Protein AF-A0A8B7J4Q2-F1 (afdb_monomer_lite)

Sequence (730 aa):
IVEEFATEGTDRKDVFFYQADDEHYIPRAVLLDLEPRVIHSILNSPYANLYNPENIYLSEHGGGAGNNWASGFSQGEKIHEDIFDIIDREADGSDSLEGFVLCHSIAGGTGSGLGSYLLERLNDRYPKKLVETYSVFPNQDEMSDVVVQPYNSLLTLKRLTQNADCVVVLDNTALNRIATDRLHIQNPSFSQINQLVSTIMSASTTTLRYPGYMNNDLIGLIASLIPTPRLHFLMTGYTPLTTDQSVASVRKTTVLDVMRRLLQPKNVMVSTGRDRQTNHCYIAILNIIQGEVDPTQVHKSLQRIRERKLANFIPWGPASIQVALSRKSPYLPSAHRVSGLMMANHTNISSVSVFPLNRRQPQMHLLLVFHAAAFSPLLASLCWWWRPTLSLLCLLLGLSWILSCLCSASFQGFVLCHSIAGGTGSGLGSYLLERLNDRYPKKLVETYSVFPNQDEMSDVVVQPYNSLLTLKRLTQNADCVVVLDNTALNRIATDRLHIQNPSFSQINQLVSTIMSASTTTLRYPGYMNNDLIGLIASLIPTPRLHFLMTGYTPLTTDQSVASVRKTTVLDVMRRLLQPKNVMVSTGRDRQTNHCYIAILNIIQGEVDPTQVHKSLQRIRERKLANFIPWGPASIQVALSRKSPYLPSAHRVSGLMMANHTNISSLFERTCRQYDKLRKREAFLEQFRKEDIFKDNFDELDNSREIVQQLIDEYHAATRPDYISWGTQEQ

Secondary structure (DSSP, 8-state):
---GGGTT-SS--TTTEEEETTTEEEE---EEESSHHHHHHHHTSTTGGGS-GGGEEE-TT----TT-HHHHHHHHHHTHHHHHHHHHHHHHT-TT--EEEEEEESSSSIIIIIHHHHHHHHHHH-TTSEEEEEEEEPPSSS--S-TTHHHHHHHHHHHHHHH-SEEEEEEHHHHHHHHHHHH--SS--HHHHHHHHHHHHHHHTHHHHTT-SS--SHHHHHHHH-SSTT--EEEEEEE----TT--TT-----HHHHHHHHTSGGGBSS-----SSS---EEEEEEEEEES--HHHHHHHHHHHHHTT-S-B-S--PPPEEEEEEPPPTTS--S-SEEEEEEEEEGGGGG--SS----------------GGG--HHHHHHHTTS-HHHHHHHHTTT-SEEEEEEESSSEEEEEEEEESSSHHHHHHHHHHHHHHHHH-TTSEEEEEEEEPPSSS--S-TTHHHHHHHHHHHHHHH-SEEEEEEHHHHHHHHHHTS--SS--HHHHHHHHHHHHHHHTHHHHS--SS--SHHHHHHHH-SSTT--EEEEEEE----TT--S------HHHHHHHHTSGGGBSS-----SSS---EEEEEEEEEES--HHHHHHHHHHHHHTT-S-B-SS---EEEEEEEPPPTTS--S-SEEEEEEEEEGGGHHHHHHHHHHHHHHHTTTTT-HHHHTSGGGSS--HHHHHHHHHHHHHHHHHHHTTSTTHHHHTTS--

Foldseek 3Di:
DDDPVRPPDLWDLLQQWDQDPPRQTAGLDAADFQACVVVVVCCPDPCNVRYDPLSYDYDPVNDGQQQALLSLQLVLVVCVCSNVVNVVVSVVVRPDAAADEAEAEQQGRNRQNNVLNCLVVCCVVPVPHAYEYAYEYDADVDDDPDLCRLLSNLLSVLSCQPRHQAYEYFYPNLLVVLCCVQAVDDPDDPVNSVVVVVVQVCLLCQLCTRPDLAPVGPLRVSVLFPVDRRLRYKWKFWPDSYDPVPLPDPDPQAPLNQVLRRLDPSRIRDDFDPDVPAPWFFQAKEKAKAFDHDLVVNLVSVVVCVVVVSGHHFQFHDFDAAEAEFADDPQDDDLAQKKKKKKFQKPLVVQQDQDADDDDDDDDDDDPFLDLVLDDCLVVVVCVVAPNPPQVVVSVPRDQKDWGFDDDVHGAAIEIEFEQQDPCRLVVVLVCLVVRCVVPVPHAYEYEYEREARVDDDPDPCRSVSNVSSVVSCQPRHQAYEYFYPNLLQLLCCVPAVDDDDDSSNSVVVVSVNVSLLCRCCVGPDSFDVGPSRSSVQHPVDSNSRYIKMFIPDDYDPPPSPDPDPQAPLNNVLRRLDPNRIRGDGDPPVPDDMATQHMYMYMYRDHDSVSVSVSSVVCVVVVSGHHDRGHPHHYHYHYHYDDPPDDDSDSMMMMMITSMLSVLSVLVVSLVSVCVCVVVVHPCPVSCVRPVPVPHDVSSVVSSVSSVVSNVLSSLSNDSCSVVPVVVVD

pLDDT: mean 76.53, std 16.37, range [27.56, 97.38]

Radius of gyration: 29.96 Å; chains: 1; bounding box: 86×56×89 Å

Structure (mmCIF, N/CA/C/O backbone):
data_AF-A0A8B7J4Q2-F1
#
_entry.id   AF-A0A8B7J4Q2-F1
#
loop_
_atom_site.group_PDB
_atom_site.id
_atom_site.type_symbol
_atom_site.label_atom_id
_atom_site.label_alt_id
_atom_site.label_comp_id
_atom_site.label_asym_id
_atom_site.label_entity_id
_atom_site.label_seq_id
_atom_site.pdbx_PDB_ins_code
_atom_site.Cartn_x
_atom_site.Cartn_y
_atom_site.Cartn_z
_atom_site.occupancy
_atom_site.B_iso_or_equiv
_atom_site.auth_seq_id
_atom_site.auth_comp_id
_atom_site.auth_asym_id
_atom_site.auth_atom_id
_atom_site.pdbx_PDB_model_num
ATOM 1 N N . ILE A 1 1 ? 31.819 -11.957 4.247 1.00 46.69 1 ILE A N 1
ATOM 2 C CA . ILE A 1 1 ? 32.131 -12.202 5.672 1.00 46.69 1 ILE A CA 1
ATOM 3 C C . ILE A 1 1 ? 31.333 -11.174 6.441 1.00 46.69 1 ILE A C 1
ATOM 5 O O . ILE A 1 1 ? 31.461 -9.992 6.136 1.00 46.69 1 ILE A O 1
ATOM 9 N N . VAL A 1 2 ? 30.424 -11.615 7.306 1.00 44.78 2 VAL A N 1
ATOM 10 C CA . VAL A 1 2 ? 29.699 -10.707 8.198 1.00 44.78 2 VAL A CA 1
ATOM 11 C C . VAL A 1 2 ? 30.718 -10.018 9.087 1.00 44.78 2 VAL A C 1
ATOM 13 O O . VAL A 1 2 ? 31.528 -10.666 9.738 1.00 44.78 2 VAL A O 1
ATOM 16 N N . GLU A 1 3 ? 30.713 -8.693 9.059 1.00 55.59 3 GLU A N 1
ATOM 17 C CA . GLU A 1 3 ? 31.498 -7.911 10.004 1.00 55.59 3 GLU A CA 1
ATOM 18 C C . GLU A 1 3 ? 31.028 -8.237 11.430 1.00 55.59 3 GLU A C 1
ATOM 20 O O . GLU A 1 3 ? 29.821 -8.354 11.653 1.00 55.59 3 GLU A O 1
ATOM 25 N N . GLU A 1 4 ? 31.946 -8.343 12.400 1.00 45.09 4 GLU A N 1
ATOM 26 C CA . GLU A 1 4 ? 31.642 -8.758 13.788 1.00 45.09 4 GLU A CA 1
ATOM 27 C C . GLU A 1 4 ? 30.477 -7.976 14.424 1.00 45.09 4 GLU A C 1
ATOM 29 O O . GLU A 1 4 ? 29.775 -8.491 15.289 1.00 45.09 4 GLU A O 1
ATOM 34 N N . PHE A 1 5 ? 30.217 -6.743 13.977 1.00 52.03 5 PHE A N 1
ATOM 35 C CA . PHE A 1 5 ? 29.121 -5.916 14.483 1.00 52.03 5 PHE A CA 1
ATOM 36 C C . PHE A 1 5 ? 27.722 -6.342 14.012 1.00 52.03 5 PHE A C 1
ATOM 38 O O . PHE A 1 5 ? 26.734 -5.890 14.591 1.00 52.03 5 PHE A O 1
ATOM 45 N N . ALA A 1 6 ? 27.605 -7.154 12.960 1.00 52.81 6 ALA A N 1
ATOM 46 C CA . ALA A 1 6 ? 26.340 -7.518 12.327 1.00 52.81 6 ALA A CA 1
ATOM 47 C C . ALA A 1 6 ? 25.804 -8.897 12.758 1.00 52.81 6 ALA A C 1
ATOM 49 O O . ALA A 1 6 ? 24.733 -9.286 12.299 1.00 52.81 6 ALA A O 1
ATOM 50 N N . THR A 1 7 ? 26.472 -9.630 13.649 1.00 57.97 7 THR A N 1
ATOM 51 C CA . THR A 1 7 ? 26.030 -10.950 14.146 1.00 57.97 7 THR A CA 1
ATOM 52 C C . THR A 1 7 ? 24.863 -10.870 15.150 1.00 57.97 7 THR A C 1
ATOM 54 O O . THR A 1 7 ? 23.976 -11.718 15.112 1.00 57.97 7 THR A O 1
ATOM 57 N N . GLU A 1 8 ? 24.773 -9.814 15.971 1.00 58.84 8 GLU A N 1
ATOM 58 C CA . GLU A 1 8 ? 23.765 -9.650 17.048 1.00 58.84 8 GLU A CA 1
ATOM 59 C C . GLU A 1 8 ? 22.583 -8.708 16.698 1.00 58.84 8 GLU A C 1
ATOM 61 O O . GLU A 1 8 ? 22.001 -8.034 17.555 1.00 58.84 8 GLU A O 1
ATOM 66 N N . GLY A 1 9 ? 22.227 -8.612 15.416 1.00 60.59 9 GLY A N 1
ATOM 67 C CA . GLY A 1 9 ? 21.207 -7.682 14.924 1.00 60.59 9 GLY A CA 1
ATOM 68 C C . GLY A 1 9 ? 19.750 -8.084 15.222 1.00 60.59 9 GLY A C 1
ATOM 69 O O . GLY A 1 9 ? 19.399 -9.256 15.310 1.00 60.59 9 GLY A O 1
ATOM 70 N N . THR A 1 10 ? 18.862 -7.086 15.353 1.00 68.12 10 THR A N 1
ATOM 71 C CA . THR A 1 10 ? 17.389 -7.290 15.427 1.00 68.12 10 THR A CA 1
ATOM 72 C C . THR A 1 10 ? 16.727 -7.382 14.046 1.00 68.12 10 THR A C 1
ATOM 74 O O . THR A 1 10 ? 15.500 -7.406 13.941 1.00 68.12 10 THR A O 1
ATOM 77 N N . ASP A 1 11 ? 17.529 -7.359 12.985 1.00 76.00 11 ASP A N 1
ATOM 78 C CA . ASP A 1 11 ? 17.107 -7.388 11.594 1.00 76.00 11 ASP A CA 1
ATOM 79 C C . ASP A 1 11 ? 16.866 -8.808 11.081 1.00 76.00 11 ASP A C 1
ATOM 81 O O . ASP A 1 11 ? 17.482 -9.787 11.495 1.00 76.00 11 ASP A O 1
ATOM 85 N N . ARG A 1 12 ? 15.937 -8.890 10.136 1.00 80.25 12 ARG A N 1
ATOM 86 C CA . ARG A 1 12 ? 15.555 -10.083 9.406 1.00 80.25 12 ARG A CA 1
ATOM 87 C C . ARG A 1 12 ? 16.247 -10.067 8.039 1.00 80.25 12 ARG A C 1
ATOM 89 O O . ARG A 1 12 ? 15.849 -9.320 7.144 1.00 80.25 12 ARG A O 1
ATOM 96 N N . LYS A 1 13 ? 17.310 -10.863 7.902 1.00 84.44 13 LYS A N 1
ATOM 97 C CA . LYS A 1 13 ? 18.209 -10.858 6.731 1.00 84.44 13 LYS A CA 1
ATOM 98 C C . LYS A 1 13 ? 17.766 -11.804 5.613 1.00 84.44 13 LYS A C 1
ATOM 100 O O . LYS A 1 13 ? 17.983 -11.497 4.445 1.00 84.44 13 LYS A O 1
ATOM 105 N N . ASP A 1 14 ? 17.092 -12.897 5.972 1.00 84.69 14 ASP A N 1
ATOM 106 C CA . ASP A 1 14 ? 16.630 -13.986 5.093 1.00 84.69 14 ASP A CA 1
ATOM 107 C C . ASP A 1 14 ? 15.692 -13.525 3.966 1.00 84.69 14 ASP A C 1
ATOM 109 O O . ASP A 1 14 ? 15.584 -14.195 2.940 1.00 84.69 14 ASP A O 1
ATOM 113 N N . VAL A 1 15 ? 15.037 -12.370 4.134 1.00 86.62 15 VAL A N 1
ATOM 114 C CA . VAL A 1 15 ? 14.096 -11.813 3.148 1.00 86.62 15 VAL A CA 1
ATOM 115 C C . VAL A 1 15 ? 14.800 -11.406 1.850 1.00 86.62 15 VAL A C 1
ATOM 117 O O . VAL A 1 15 ? 14.309 -11.716 0.772 1.00 86.62 15 VAL A O 1
ATOM 120 N N . PHE A 1 16 ? 15.942 -10.717 1.941 1.00 90.62 16 PHE A N 1
ATOM 121 C CA . PHE A 1 16 ? 16.664 -10.196 0.767 1.00 90.62 16 PHE A CA 1
ATOM 122 C C . PHE A 1 16 ? 17.993 -10.906 0.507 1.00 90.62 16 PHE A C 1
ATOM 124 O O . PHE A 1 16 ? 18.565 -10.748 -0.571 1.00 90.62 16 PHE A O 1
ATOM 131 N N . PHE A 1 17 ? 18.492 -11.676 1.475 1.00 90.12 17 PHE A N 1
ATOM 132 C CA . PHE A 1 17 ? 19.758 -12.383 1.368 1.00 90.12 17 PHE A CA 1
ATOM 133 C C . PHE A 1 17 ? 19.567 -13.880 1.593 1.00 90.12 17 PHE A C 1
ATOM 135 O O . PHE A 1 17 ? 18.831 -14.309 2.481 1.00 90.12 17 PHE A O 1
ATOM 142 N N . TYR A 1 18 ? 20.270 -14.670 0.794 1.00 86.12 18 TYR A N 1
ATOM 143 C CA . TYR A 1 18 ? 20.529 -16.073 1.054 1.00 86.12 18 TYR A CA 1
ATOM 144 C C . TYR A 1 18 ? 21.748 -16.187 1.975 1.00 86.12 18 TYR A C 1
ATOM 146 O O . TYR A 1 18 ? 22.760 -15.518 1.756 1.00 86.12 18 TYR A O 1
ATOM 154 N N . GLN A 1 19 ? 21.649 -17.006 3.019 1.00 81.75 19 GLN A N 1
ATOM 155 C CA . GLN A 1 19 ? 22.775 -17.299 3.899 1.00 81.75 19 GLN A CA 1
ATOM 156 C C . GLN A 1 19 ? 23.494 -18.537 3.361 1.00 81.75 19 GLN A C 1
ATOM 158 O O . GLN A 1 19 ? 22.964 -19.641 3.448 1.00 81.75 19 GLN A O 1
ATOM 163 N N . ALA A 1 20 ? 24.680 -18.336 2.794 1.00 78.69 20 ALA A N 1
ATOM 164 C CA . ALA A 1 20 ? 25.586 -19.422 2.446 1.00 78.69 20 ALA A CA 1
ATOM 165 C C . ALA A 1 20 ? 26.354 -19.911 3.691 1.00 78.69 20 ALA A C 1
ATOM 167 O O . ALA A 1 20 ? 26.229 -19.338 4.782 1.00 78.69 20 ALA A O 1
ATOM 168 N N . ASP A 1 21 ? 27.160 -20.960 3.516 1.00 71.50 21 ASP A N 1
ATOM 169 C CA . ASP A 1 21 ? 28.071 -21.457 4.549 1.00 71.50 21 ASP A CA 1
ATOM 170 C C . ASP A 1 21 ? 29.019 -20.327 5.027 1.00 71.50 21 ASP A C 1
ATOM 172 O O . ASP A 1 21 ? 29.353 -19.410 4.272 1.00 71.50 21 ASP A O 1
ATOM 176 N N . ASP A 1 22 ? 29.415 -20.355 6.304 1.00 66.69 22 ASP A N 1
ATOM 177 C CA . ASP A 1 22 ? 30.343 -19.396 6.940 1.00 66.69 22 ASP A CA 1
ATOM 178 C C . ASP A 1 22 ? 29.870 -17.926 7.043 1.00 66.69 22 ASP A C 1
ATOM 180 O O . ASP A 1 22 ? 30.628 -16.986 6.786 1.00 66.69 22 ASP A O 1
ATOM 184 N N . GLU A 1 23 ? 28.613 -17.695 7.449 1.00 70.81 23 GLU A N 1
ATOM 185 C CA . GLU A 1 23 ? 28.057 -16.342 7.671 1.00 70.81 23 GLU A CA 1
ATOM 186 C C . GLU A 1 23 ? 28.227 -15.409 6.452 1.00 70.81 23 GLU A C 1
ATOM 188 O O . GLU A 1 23 ? 28.411 -14.197 6.576 1.00 70.81 23 GLU A O 1
ATOM 193 N N . HIS A 1 24 ? 28.187 -15.955 5.238 1.00 82.25 24 HIS A N 1
ATOM 194 C CA . HIS A 1 24 ? 28.244 -15.163 4.018 1.00 82.25 24 HIS A CA 1
ATOM 195 C C . HIS A 1 24 ? 26.828 -14.921 3.484 1.00 82.25 24 HIS A C 1
ATOM 197 O O . HIS A 1 24 ? 26.120 -15.854 3.114 1.00 82.25 24 HIS A O 1
ATOM 203 N N . TYR A 1 25 ? 26.402 -13.657 3.440 1.00 85.56 25 TYR A N 1
ATOM 204 C CA . TYR A 1 25 ? 25.084 -13.279 2.926 1.00 85.56 25 TYR A CA 1
ATOM 205 C C . TYR A 1 25 ? 25.183 -12.850 1.464 1.00 85.56 25 TYR A C 1
ATOM 207 O O . TYR A 1 25 ? 25.797 -11.829 1.154 1.00 85.56 25 TYR A O 1
ATOM 215 N N . ILE A 1 26 ? 24.540 -13.616 0.588 1.00 89.81 26 ILE A N 1
ATOM 216 C CA . ILE A 1 26 ? 24.477 -13.373 -0.853 1.00 89.81 26 ILE A CA 1
ATOM 217 C C . ILE A 1 26 ? 23.125 -12.719 -1.170 1.00 89.81 26 ILE A C 1
ATOM 219 O O . ILE A 1 26 ? 22.094 -13.241 -0.741 1.00 89.81 26 ILE A O 1
ATOM 223 N N . PRO A 1 27 ? 23.065 -11.582 -1.881 1.00 92.88 27 PRO A N 1
ATOM 224 C CA . PRO A 1 27 ? 21.798 -10.972 -2.269 1.00 92.88 27 PRO A CA 1
ATOM 225 C C . PRO A 1 27 ? 20.988 -11.902 -3.176 1.00 92.88 27 PRO A C 1
ATOM 227 O O . PRO A 1 27 ? 21.515 -12.422 -4.160 1.00 92.88 27 PRO A O 1
ATOM 230 N N . ARG A 1 28 ? 19.685 -12.028 -2.908 1.00 93.44 28 ARG A N 1
ATOM 231 C CA . ARG A 1 28 ? 18.710 -12.664 -3.810 1.00 93.44 28 ARG A CA 1
ATOM 232 C C . ARG A 1 28 ? 18.379 -11.712 -4.962 1.00 93.44 28 ARG A C 1
ATOM 234 O O . ARG A 1 28 ? 17.289 -11.151 -5.036 1.00 93.44 28 ARG A O 1
ATOM 241 N N . ALA A 1 29 ? 19.378 -11.436 -5.794 1.00 94.56 29 ALA A N 1
ATOM 242 C CA . ALA A 1 29 ? 19.309 -10.467 -6.878 1.00 94.56 29 ALA A CA 1
ATOM 243 C C . ALA A 1 29 ? 19.708 -11.122 -8.200 1.00 94.56 29 ALA A C 1
ATOM 245 O O . ALA A 1 29 ? 20.752 -11.768 -8.280 1.00 94.56 29 ALA A O 1
ATOM 246 N N . VAL A 1 30 ? 18.891 -10.899 -9.228 1.00 95.25 30 VAL A N 1
ATOM 247 C CA . VAL A 1 30 ? 19.158 -11.307 -10.610 1.00 95.25 30 VAL A CA 1
ATOM 248 C C . VAL A 1 30 ? 19.472 -10.052 -11.417 1.00 95.25 30 VAL A C 1
ATOM 250 O O . VAL A 1 30 ? 18.670 -9.117 -11.454 1.00 95.25 30 VAL A O 1
ATOM 253 N N . LEU A 1 31 ? 20.661 -10.006 -12.019 1.00 94.75 31 LEU A N 1
ATOM 254 C CA . LEU A 1 31 ? 21.137 -8.864 -12.797 1.00 94.75 31 LEU A CA 1
ATOM 255 C C . LEU A 1 31 ? 21.038 -9.201 -14.282 1.00 94.75 31 LEU A C 1
ATOM 257 O O . LEU A 1 31 ? 21.763 -10.063 -14.773 1.00 94.75 31 LEU A O 1
ATOM 261 N N . LEU A 1 32 ? 20.143 -8.507 -14.981 1.00 92.38 32 LEU A N 1
ATOM 262 C CA . LEU A 1 32 ? 19.891 -8.700 -16.405 1.00 92.38 32 LEU A CA 1
ATOM 263 C C . LEU A 1 32 ? 20.161 -7.390 -17.139 1.00 92.38 32 LEU A C 1
ATOM 265 O O . LEU A 1 32 ? 19.499 -6.383 -16.878 1.00 92.38 32 LEU A O 1
ATOM 269 N N . ASP A 1 33 ? 21.105 -7.406 -18.074 1.00 91.19 33 ASP A N 1
ATOM 270 C CA . ASP A 1 33 ? 21.283 -6.314 -19.024 1.00 91.19 33 ASP A CA 1
ATOM 271 C C . ASP A 1 33 ? 21.690 -6.867 -20.394 1.00 91.19 33 ASP A C 1
ATOM 273 O O . ASP A 1 33 ? 22.455 -7.824 -20.511 1.00 91.19 33 ASP A O 1
ATOM 277 N N . LEU A 1 34 ? 21.159 -6.247 -21.444 1.00 88.12 34 LEU A N 1
ATOM 278 C CA . LEU A 1 34 ? 21.534 -6.535 -22.828 1.00 88.12 34 LEU A CA 1
ATOM 279 C C . LEU A 1 34 ? 22.807 -5.764 -23.214 1.00 88.12 34 LEU A C 1
ATOM 281 O O . LEU A 1 34 ? 23.425 -6.057 -24.234 1.00 88.12 34 LEU A O 1
ATOM 285 N N . GLU A 1 35 ? 23.209 -4.780 -22.400 1.00 86.56 35 GLU A N 1
ATOM 286 C CA . GLU A 1 35 ? 24.445 -4.021 -22.564 1.00 86.56 35 GLU A CA 1
ATOM 287 C C . GLU A 1 35 ? 25.477 -4.362 -21.470 1.00 86.56 35 GLU A C 1
ATOM 289 O O . GLU A 1 35 ? 25.178 -4.310 -20.277 1.00 86.56 35 GLU A O 1
ATOM 294 N N . PRO A 1 36 ? 26.752 -4.612 -21.826 1.00 85.06 36 PRO A N 1
ATOM 295 C CA . PRO A 1 36 ? 27.774 -5.013 -20.854 1.00 85.06 36 PRO A CA 1
ATOM 296 C C . PRO A 1 36 ? 28.246 -3.887 -19.937 1.00 85.06 36 PRO A C 1
ATOM 298 O O . PRO A 1 36 ? 28.880 -4.139 -18.913 1.00 85.06 36 PRO A O 1
ATOM 301 N N . ARG A 1 37 ? 27.974 -2.626 -20.289 1.00 88.12 37 ARG A N 1
ATOM 302 C CA . ARG A 1 37 ? 28.581 -1.459 -19.637 1.00 88.12 37 ARG A CA 1
ATOM 303 C C . ARG A 1 37 ? 28.284 -1.400 -18.138 1.00 88.12 37 ARG A C 1
ATOM 305 O O . ARG A 1 37 ? 29.196 -1.140 -17.352 1.00 88.12 37 ARG A O 1
ATOM 312 N N . VAL A 1 38 ? 27.026 -1.597 -17.745 1.00 88.56 38 VAL A N 1
ATOM 313 C CA . VAL A 1 38 ? 26.604 -1.472 -16.342 1.00 88.56 38 VAL A CA 1
ATOM 314 C C . VAL A 1 38 ? 27.098 -2.667 -15.531 1.00 88.56 38 VAL A C 1
ATOM 316 O O . VAL A 1 38 ? 27.715 -2.470 -14.484 1.00 88.56 38 VAL A O 1
ATOM 319 N N . ILE A 1 39 ? 26.927 -3.886 -16.050 1.00 89.00 39 ILE A N 1
ATOM 320 C CA . ILE A 1 39 ? 27.385 -5.118 -15.395 1.00 89.00 39 ILE A CA 1
ATOM 321 C C . ILE A 1 39 ? 28.907 -5.098 -15.200 1.00 89.00 39 ILE A C 1
ATOM 323 O O . ILE A 1 39 ? 29.383 -5.325 -14.090 1.00 89.00 39 ILE A O 1
ATOM 327 N N . HIS A 1 40 ? 29.690 -4.718 -16.215 1.00 90.38 40 HIS A N 1
ATOM 328 C CA . HIS A 1 40 ? 31.144 -4.581 -16.072 1.00 90.38 40 HIS A CA 1
ATOM 329 C C . HIS A 1 40 ? 31.534 -3.525 -15.029 1.00 90.38 40 HIS A C 1
ATOM 331 O O . HIS A 1 40 ? 32.518 -3.700 -14.313 1.00 90.38 40 HIS A O 1
ATOM 337 N N . SER A 1 41 ? 30.776 -2.433 -14.896 1.00 91.31 41 SER A N 1
ATOM 338 C CA . SER A 1 41 ? 31.024 -1.451 -13.834 1.00 91.31 41 SER A CA 1
ATOM 339 C C . SER A 1 41 ? 30.778 -2.028 -12.437 1.00 91.31 41 SER A C 1
ATOM 341 O O . SER A 1 41 ? 31.476 -1.641 -11.502 1.00 91.31 41 SER A O 1
ATOM 343 N N . ILE A 1 42 ? 29.807 -2.934 -12.284 1.00 90.69 42 ILE A N 1
ATOM 344 C CA . ILE A 1 42 ? 29.520 -3.622 -11.017 1.00 90.69 42 ILE A CA 1
ATOM 345 C C . ILE A 1 42 ? 30.620 -4.644 -10.709 1.00 90.69 42 ILE A C 1
ATOM 347 O O . ILE A 1 42 ? 31.139 -4.653 -9.593 1.00 90.69 42 ILE A O 1
ATOM 351 N N . LEU A 1 43 ? 31.030 -5.438 -11.702 1.00 89.25 43 LEU A N 1
ATOM 352 C CA . LEU A 1 43 ? 32.081 -6.456 -11.569 1.00 89.25 43 LEU A CA 1
ATOM 353 C C . LEU A 1 43 ? 33.476 -5.866 -11.305 1.00 89.25 43 LEU A C 1
ATOM 355 O O . LEU A 1 43 ? 34.330 -6.535 -10.736 1.00 89.25 43 LEU A O 1
ATOM 359 N N . ASN A 1 44 ? 33.700 -4.601 -11.663 1.00 91.94 44 ASN A N 1
ATOM 360 C CA . ASN A 1 44 ? 34.925 -3.866 -11.330 1.00 91.94 44 ASN A CA 1
ATOM 361 C C . ASN A 1 44 ? 34.814 -3.060 -10.023 1.00 91.94 44 ASN A C 1
ATOM 363 O O . ASN A 1 44 ? 35.753 -2.362 -9.641 1.00 91.94 44 ASN A O 1
ATOM 367 N N . SER A 1 45 ? 33.660 -3.100 -9.353 1.00 91.81 45 SER A N 1
ATOM 368 C CA . SER A 1 45 ? 33.437 -2.374 -8.103 1.00 91.81 45 SER A CA 1
ATOM 369 C C . SER A 1 45 ? 33.919 -3.177 -6.885 1.00 91.81 45 SER A C 1
ATOM 371 O O . SER A 1 45 ? 34.044 -4.400 -6.957 1.00 91.81 45 SER A O 1
ATOM 373 N N . PRO A 1 46 ? 34.098 -2.534 -5.715 1.00 91.06 46 PRO A N 1
ATOM 374 C CA . PRO A 1 46 ? 34.402 -3.241 -4.466 1.00 91.06 46 PRO A CA 1
ATOM 375 C C . PRO A 1 46 ? 33.341 -4.277 -4.057 1.00 91.06 46 PRO A C 1
ATOM 377 O O . PRO A 1 46 ? 33.623 -5.153 -3.245 1.00 91.06 46 PRO A O 1
ATOM 380 N N . TYR A 1 47 ? 32.128 -4.180 -4.611 1.00 89.06 47 TYR A N 1
ATOM 381 C CA . TYR A 1 47 ? 30.999 -5.065 -4.320 1.00 89.06 47 TYR A CA 1
ATOM 382 C C . TYR A 1 47 ? 30.824 -6.182 -5.358 1.00 89.06 47 TYR A C 1
ATOM 384 O O . TYR A 1 47 ? 29.811 -6.872 -5.331 1.00 89.06 47 TYR A O 1
ATOM 392 N N . ALA A 1 48 ? 31.779 -6.381 -6.271 1.00 87.56 48 ALA A N 1
ATOM 393 C CA . ALA A 1 48 ? 31.693 -7.418 -7.300 1.00 87.56 48 ALA A CA 1
ATOM 394 C C . ALA A 1 48 ? 31.474 -8.819 -6.707 1.00 87.56 48 ALA A C 1
ATOM 396 O O . ALA A 1 48 ? 30.564 -9.532 -7.114 1.00 87.56 48 ALA A O 1
ATOM 397 N N . ASN A 1 49 ? 32.246 -9.155 -5.670 1.00 87.44 49 ASN A N 1
ATOM 398 C CA . ASN A 1 49 ? 32.201 -10.457 -4.999 1.00 87.44 49 ASN A CA 1
ATOM 399 C C . ASN A 1 49 ? 30.978 -10.637 -4.081 1.00 87.44 49 ASN A C 1
ATOM 401 O O . ASN A 1 49 ? 30.879 -11.656 -3.406 1.00 87.44 49 ASN A O 1
ATOM 405 N N . LEU A 1 50 ? 30.089 -9.639 -3.993 1.00 89.19 50 LEU A N 1
ATOM 406 C CA . LEU A 1 50 ? 28.863 -9.734 -3.200 1.00 89.19 50 LEU A CA 1
ATOM 407 C C . LEU A 1 50 ? 27.768 -10.505 -3.945 1.00 89.19 50 LEU A C 1
ATOM 409 O O . LEU A 1 50 ? 26.980 -11.202 -3.316 1.00 89.19 50 LEU A O 1
ATOM 413 N N . TYR A 1 51 ? 27.688 -10.350 -5.268 1.00 90.12 51 TYR A N 1
ATOM 414 C CA . TYR A 1 51 ? 26.643 -10.962 -6.087 1.00 90.12 51 TYR A CA 1
ATOM 415 C C . TYR A 1 51 ? 27.015 -12.392 -6.469 1.00 90.12 51 TYR A C 1
ATOM 417 O O . TYR A 1 51 ? 28.185 -12.683 -6.714 1.00 90.12 51 TYR A O 1
ATOM 425 N N . ASN A 1 52 ? 26.014 -13.268 -6.582 1.00 90.69 52 ASN A N 1
ATOM 426 C CA . ASN A 1 52 ? 26.216 -14.592 -7.160 1.00 90.69 52 ASN A CA 1
ATOM 427 C C . ASN A 1 52 ? 26.524 -14.448 -8.665 1.00 90.69 52 ASN A C 1
ATOM 429 O O . ASN A 1 52 ? 25.662 -13.940 -9.389 1.00 90.69 52 ASN A O 1
ATOM 433 N N . PRO A 1 53 ? 27.695 -14.898 -9.159 1.00 90.38 53 PRO A N 1
ATOM 434 C CA . PRO A 1 53 ? 28.018 -14.840 -10.583 1.00 90.38 53 PRO A CA 1
ATOM 435 C C . PRO A 1 53 ? 27.009 -15.584 -11.463 1.00 90.38 53 PRO A C 1
ATOM 437 O O . PRO A 1 53 ? 26.768 -15.163 -12.589 1.00 90.38 53 PRO A O 1
ATOM 440 N N . GLU A 1 54 ? 26.371 -16.640 -10.947 1.00 90.94 54 GLU A N 1
ATOM 441 C CA . GLU A 1 54 ? 25.358 -17.403 -11.688 1.00 90.94 54 GLU A CA 1
ATOM 442 C C . GLU A 1 54 ? 24.035 -16.645 -11.871 1.00 90.94 54 GLU A C 1
ATOM 444 O O . GLU A 1 54 ? 23.204 -17.058 -12.679 1.00 90.94 54 GLU A O 1
ATOM 449 N N . ASN A 1 55 ? 23.823 -15.553 -11.129 1.00 93.00 55 ASN A N 1
ATOM 450 C CA . ASN A 1 55 ? 22.620 -14.721 -11.222 1.00 93.00 55 ASN A CA 1
ATOM 451 C C . ASN A 1 55 ? 22.819 -13.495 -12.125 1.00 93.00 55 ASN A C 1
ATOM 453 O O . ASN A 1 55 ? 21.967 -12.603 -12.166 1.00 93.00 55 ASN A O 1
ATOM 457 N N . ILE A 1 56 ? 23.953 -13.425 -12.822 1.00 92.50 56 ILE A N 1
ATOM 458 C CA . ILE A 1 56 ? 24.279 -12.354 -13.756 1.00 92.50 56 ILE A CA 1
ATOM 459 C C . ILE A 1 56 ? 24.130 -12.908 -15.166 1.00 92.50 56 ILE A C 1
ATOM 461 O O . ILE A 1 56 ? 24.915 -13.751 -15.593 1.00 92.50 56 ILE A O 1
ATOM 465 N N . TYR A 1 57 ? 23.147 -12.396 -15.898 1.00 90.19 57 TYR A N 1
ATOM 466 C CA . TYR A 1 57 ? 23.008 -12.684 -17.317 1.00 90.19 57 TYR A CA 1
ATOM 467 C C . TYR A 1 57 ? 23.532 -11.514 -18.140 1.00 90.19 57 TYR A C 1
ATOM 469 O O . TYR A 1 57 ? 23.126 -10.363 -17.949 1.00 90.19 57 TYR A O 1
ATOM 477 N N . LEU A 1 58 ? 24.399 -11.832 -19.095 1.00 84.56 58 LEU A N 1
ATOM 478 C CA . LEU A 1 58 ? 24.875 -10.902 -20.102 1.00 84.56 58 LEU A CA 1
ATOM 479 C C . LEU A 1 58 ? 24.701 -11.542 -21.477 1.00 84.56 58 LEU A C 1
ATOM 481 O O . LEU A 1 58 ? 25.202 -12.638 -21.716 1.00 84.56 58 LEU A O 1
ATOM 485 N N . SER A 1 59 ? 24.022 -10.847 -22.390 1.00 79.00 59 SER A N 1
ATOM 486 C CA . SER A 1 59 ? 23.814 -11.366 -23.743 1.00 79.00 59 SER A CA 1
ATOM 487 C C . SER A 1 59 ? 25.144 -11.519 -24.492 1.00 79.00 59 SER A C 1
ATOM 489 O O . SER A 1 59 ? 25.885 -10.549 -24.673 1.00 79.00 59 SER A O 1
ATOM 491 N N . GLU A 1 60 ? 25.414 -12.724 -25.002 1.00 69.44 60 GLU A N 1
ATOM 492 C CA . GLU A 1 60 ? 26.612 -13.028 -25.802 1.00 69.44 60 GLU A CA 1
ATOM 493 C C . GLU A 1 60 ? 26.681 -12.215 -27.104 1.00 69.44 60 GLU A C 1
ATOM 495 O O . GLU A 1 60 ? 27.755 -11.998 -27.662 1.00 69.44 60 GLU A O 1
ATOM 500 N N . HIS A 1 61 ? 25.529 -11.761 -27.607 1.00 63.66 61 HIS A N 1
ATOM 501 C CA . HIS A 1 61 ? 25.416 -11.158 -28.935 1.00 63.66 61 HIS A CA 1
ATOM 502 C C . HIS A 1 61 ? 25.774 -9.663 -28.960 1.00 63.66 61 HIS A C 1
ATOM 504 O O . HIS A 1 61 ? 25.764 -9.061 -30.032 1.00 63.66 61 HIS A O 1
ATOM 510 N N . GLY A 1 62 ? 26.111 -9.051 -27.814 1.00 58.94 62 GLY A N 1
ATOM 511 C CA . GLY A 1 62 ? 26.683 -7.697 -27.722 1.00 58.94 62 GLY A CA 1
ATOM 512 C C . GLY A 1 62 ? 25.837 -6.552 -28.307 1.00 58.94 62 GLY A C 1
ATOM 513 O O . GLY A 1 62 ? 26.299 -5.412 -28.357 1.00 58.94 62 GLY A O 1
ATOM 514 N N . GLY A 1 63 ? 24.614 -6.837 -28.760 1.00 66.62 63 GLY A N 1
ATOM 515 C CA . GLY A 1 63 ? 23.685 -5.898 -29.371 1.00 66.62 63 GLY A CA 1
ATOM 516 C C . GLY A 1 63 ? 22.604 -5.513 -28.376 1.00 66.62 63 GLY A C 1
ATOM 517 O O . GLY A 1 63 ? 21.567 -6.167 -28.308 1.00 66.62 63 GLY A O 1
ATOM 518 N N . GLY A 1 64 ? 22.846 -4.453 -27.604 1.00 80.69 64 GLY A N 1
ATOM 519 C CA . GLY A 1 64 ? 21.853 -3.907 -26.680 1.00 80.69 64 GLY A CA 1
ATOM 520 C C . GLY A 1 64 ? 20.527 -3.561 -27.369 1.00 80.69 64 GLY A C 1
ATOM 521 O O . GLY A 1 64 ? 20.432 -3.485 -28.594 1.00 80.69 64 GLY A O 1
ATOM 522 N N . ALA A 1 65 ? 19.489 -3.274 -26.584 1.00 82.19 65 ALA A N 1
ATOM 523 C CA . ALA A 1 65 ? 18.169 -2.930 -27.122 1.00 82.19 65 ALA A CA 1
ATOM 524 C C . ALA A 1 65 ? 18.124 -1.581 -27.878 1.00 82.19 65 ALA A C 1
ATOM 526 O O . ALA A 1 65 ? 17.091 -1.230 -28.446 1.00 82.19 65 ALA A O 1
ATOM 527 N N . GLY A 1 66 ? 19.198 -0.778 -27.856 1.00 84.06 66 GLY A N 1
ATOM 528 C CA . GLY A 1 66 ? 19.320 0.441 -28.667 1.00 84.06 66 GLY A CA 1
ATOM 529 C C . GLY A 1 66 ? 18.236 1.490 -28.397 1.00 84.06 66 GLY A C 1
ATOM 530 O O . GLY A 1 66 ? 17.800 2.175 -29.318 1.00 84.06 66 GLY A O 1
ATOM 531 N N . ASN A 1 67 ? 17.769 1.596 -27.148 1.00 87.62 67 ASN A N 1
ATOM 532 C CA . ASN A 1 67 ? 16.622 2.421 -26.742 1.00 87.62 67 ASN A CA 1
ATOM 533 C C . ASN A 1 67 ? 15.290 2.088 -27.446 1.00 87.62 67 ASN A C 1
ATOM 535 O O . ASN A 1 67 ? 14.379 2.914 -27.435 1.00 87.62 67 ASN A O 1
ATOM 539 N N . ASN A 1 68 ? 15.142 0.890 -28.017 1.00 91.50 68 ASN A N 1
ATOM 540 C CA . ASN A 1 68 ? 13.909 0.424 -28.643 1.00 91.50 68 ASN A CA 1
ATOM 541 C C . ASN A 1 68 ? 13.242 -0.652 -27.770 1.00 91.50 68 ASN A C 1
ATOM 543 O O . ASN A 1 68 ? 13.816 -1.719 -27.545 1.00 91.50 68 ASN A O 1
ATOM 547 N N . TRP A 1 69 ? 12.021 -0.376 -27.296 1.00 94.69 69 TRP A N 1
ATOM 548 C CA . TRP A 1 69 ? 11.235 -1.324 -26.499 1.00 94.69 69 TRP A CA 1
ATOM 549 C C . TRP A 1 69 ? 11.003 -2.645 -27.238 1.00 94.69 69 TRP A C 1
ATOM 551 O O . TRP A 1 69 ? 11.161 -3.708 -26.645 1.00 94.69 69 TRP A O 1
ATOM 561 N N . ALA A 1 70 ? 10.691 -2.586 -28.536 1.00 93.50 70 ALA A N 1
ATOM 562 C CA . ALA A 1 70 ? 10.366 -3.770 -29.325 1.00 93.50 70 ALA A CA 1
ATOM 563 C C . ALA A 1 70 ? 11.565 -4.713 -29.428 1.00 93.50 70 ALA A C 1
ATOM 565 O O . ALA A 1 70 ? 11.419 -5.911 -29.232 1.00 93.50 70 ALA A O 1
ATOM 566 N N . SER A 1 71 ? 12.764 -4.158 -29.622 1.00 92.50 71 SER A N 1
ATOM 567 C CA . SER A 1 71 ? 13.988 -4.957 -29.670 1.00 92.50 71 SER A CA 1
ATOM 568 C C . SER A 1 71 ? 14.285 -5.625 -28.329 1.00 92.50 71 SER A C 1
ATOM 570 O O . SER A 1 71 ? 14.593 -6.812 -28.287 1.00 92.50 71 SER A O 1
ATOM 572 N N . GLY A 1 72 ? 14.129 -4.896 -27.216 1.00 92.75 72 GLY A N 1
ATOM 573 C CA . GLY A 1 72 ? 14.285 -5.472 -25.877 1.00 92.75 72 GLY A CA 1
ATOM 574 C C . GLY A 1 72 ? 13.281 -6.594 -25.591 1.00 92.75 72 GLY A C 1
ATOM 575 O O . GLY A 1 72 ? 13.648 -7.600 -24.988 1.00 92.75 72 GLY A O 1
ATOM 576 N N . PHE A 1 73 ? 12.039 -6.447 -26.059 1.00 94.31 73 PHE A N 1
ATOM 577 C CA . PHE A 1 73 ? 10.997 -7.462 -25.912 1.00 94.31 73 PHE A CA 1
ATOM 578 C C . PHE A 1 73 ? 11.287 -8.708 -26.767 1.00 94.31 73 PHE A C 1
ATOM 580 O O . PHE A 1 73 ? 11.330 -9.812 -26.230 1.00 94.31 73 PHE A O 1
ATOM 587 N N . SER A 1 74 ? 11.588 -8.539 -28.062 1.00 92.50 74 SER A N 1
ATOM 588 C CA . SER A 1 74 ? 11.966 -9.636 -28.971 1.00 92.50 74 SER A CA 1
ATOM 589 C C . SER A 1 74 ? 13.213 -10.385 -28.493 1.00 92.50 74 SER A C 1
ATOM 591 O O . SER A 1 74 ? 13.330 -11.597 -28.663 1.00 92.50 74 SER A O 1
ATOM 593 N N . GLN A 1 75 ? 14.190 -9.675 -27.917 1.00 90.81 75 GLN A N 1
ATOM 594 C CA . GLN A 1 75 ? 15.369 -10.313 -27.334 1.00 90.81 75 GLN A CA 1
ATOM 595 C C . GLN A 1 75 ? 14.995 -11.156 -26.117 1.00 90.81 75 GLN A C 1
ATOM 597 O O . GLN A 1 75 ? 15.498 -12.269 -26.015 1.00 90.81 75 GLN A O 1
ATOM 602 N N . GLY A 1 76 ? 14.079 -10.682 -25.265 1.00 90.94 76 GLY A N 1
ATOM 603 C CA . GLY A 1 76 ? 13.546 -11.435 -24.125 1.00 90.94 76 GLY A CA 1
ATOM 604 C C . GLY A 1 76 ? 12.959 -12.796 -24.501 1.00 90.94 76 GLY A C 1
ATOM 605 O O . GLY A 1 76 ? 13.177 -13.771 -23.787 1.00 90.94 76 GLY A O 1
ATOM 606 N N . GLU A 1 77 ? 12.286 -12.891 -25.649 1.00 91.12 77 GLU A N 1
ATOM 607 C CA . GLU A 1 77 ? 11.782 -14.167 -26.174 1.00 91.12 77 GLU A CA 1
ATOM 608 C C . GLU A 1 77 ? 12.907 -15.136 -26.551 1.00 91.12 77 GLU A C 1
ATOM 610 O O . GLU A 1 77 ? 12.818 -16.329 -26.269 1.00 91.12 77 GLU A O 1
ATOM 615 N N . LYS A 1 78 ? 13.991 -14.627 -27.146 1.00 90.69 78 LYS A N 1
ATOM 616 C CA . LYS A 1 78 ? 15.139 -15.444 -27.574 1.00 90.69 78 LYS A CA 1
ATOM 617 C C . LYS A 1 78 ? 15.940 -15.991 -26.396 1.00 90.69 78 LYS A C 1
ATOM 619 O O . LYS A 1 78 ? 16.469 -17.090 -26.492 1.00 90.69 78 LYS A O 1
ATOM 624 N N . ILE A 1 79 ? 16.019 -15.223 -25.312 1.00 91.81 79 ILE A N 1
ATOM 625 C CA . ILE A 1 79 ? 16.785 -15.551 -24.098 1.00 91.81 79 ILE A CA 1
ATOM 626 C C . ILE A 1 79 ? 15.880 -16.059 -22.962 1.00 91.81 79 ILE A C 1
ATOM 628 O O . ILE A 1 79 ? 16.246 -15.995 -21.790 1.00 91.81 79 ILE A O 1
ATOM 632 N N . HIS A 1 80 ? 14.669 -16.523 -23.298 1.00 93.56 80 HIS A N 1
ATOM 633 C CA . HIS A 1 80 ? 13.665 -16.936 -22.318 1.00 93.56 80 HIS A CA 1
ATOM 634 C C . HIS A 1 80 ? 14.187 -18.019 -21.373 1.00 93.56 80 HIS A C 1
ATOM 636 O O . HIS A 1 80 ? 14.085 -17.847 -20.161 1.00 93.56 80 HIS A O 1
ATOM 642 N N . GLU A 1 81 ? 14.744 -19.098 -21.928 1.00 93.88 81 GLU A N 1
ATOM 643 C CA . GLU A 1 81 ? 15.240 -20.239 -21.150 1.00 93.88 81 GLU A CA 1
ATOM 644 C C . GLU A 1 81 ? 16.355 -19.795 -20.193 1.00 93.88 81 GLU A C 1
ATOM 646 O O . GLU A 1 81 ? 16.224 -19.984 -18.989 1.00 93.88 81 GLU A O 1
ATOM 651 N N . ASP A 1 82 ? 17.368 -19.070 -20.686 1.00 92.50 82 ASP A N 1
ATOM 652 C CA . ASP A 1 82 ? 18.493 -18.608 -19.860 1.00 92.50 82 ASP A CA 1
ATOM 653 C C . ASP A 1 82 ? 18.043 -17.757 -18.661 1.00 92.50 82 ASP A C 1
ATOM 655 O O . ASP A 1 82 ? 18.544 -17.911 -17.546 1.00 92.50 82 ASP A O 1
ATOM 659 N N . ILE A 1 83 ? 17.100 -16.829 -18.876 1.00 93.44 83 ILE A N 1
ATOM 660 C CA . ILE A 1 83 ? 16.609 -15.970 -17.795 1.00 93.44 83 ILE A CA 1
ATOM 661 C C . ILE A 1 83 ? 15.758 -16.775 -16.809 1.00 93.44 83 ILE A C 1
ATOM 663 O O . ILE A 1 83 ? 15.890 -16.597 -15.594 1.00 93.44 83 ILE A O 1
ATOM 667 N N . PHE A 1 84 ? 14.858 -17.627 -17.305 1.00 95.44 84 PHE A N 1
ATOM 668 C CA . PHE A 1 84 ? 13.950 -18.369 -16.436 1.00 95.44 84 PHE A CA 1
ATOM 669 C C . PHE A 1 84 ? 14.638 -19.495 -15.675 1.00 95.44 84 PHE A C 1
ATOM 671 O O . PHE A 1 84 ? 14.220 -19.756 -14.553 1.00 95.44 84 PHE A O 1
ATOM 678 N N . ASP A 1 85 ? 15.725 -20.065 -16.187 1.00 95.56 85 ASP A N 1
ATOM 679 C CA . ASP A 1 85 ? 16.560 -21.005 -15.438 1.00 95.56 85 ASP A CA 1
ATOM 680 C C . ASP A 1 85 ? 17.143 -20.351 -14.176 1.00 95.56 85 ASP A C 1
ATOM 682 O O . ASP A 1 85 ? 17.123 -20.937 -13.091 1.00 95.56 85 ASP A O 1
ATOM 686 N N . ILE A 1 86 ? 17.601 -19.097 -14.280 1.00 95.19 86 ILE A N 1
ATOM 687 C CA . ILE A 1 86 ? 18.115 -18.334 -13.133 1.00 95.19 86 ILE A CA 1
ATOM 688 C C . ILE A 1 86 ? 16.984 -18.013 -12.146 1.00 95.19 86 ILE A C 1
ATOM 690 O O . ILE A 1 86 ? 17.137 -18.209 -10.937 1.00 95.19 86 ILE A O 1
ATOM 694 N N . ILE A 1 87 ? 15.852 -17.507 -12.649 1.00 95.56 87 ILE A N 1
ATOM 695 C CA . ILE A 1 87 ? 14.709 -17.108 -11.813 1.00 95.56 87 ILE A CA 1
ATOM 696 C C . ILE A 1 87 ? 14.124 -18.316 -11.079 1.00 95.56 87 ILE A C 1
ATOM 698 O O . ILE A 1 87 ? 13.845 -18.221 -9.884 1.00 95.56 87 ILE A O 1
ATOM 702 N N . ASP A 1 88 ? 13.954 -19.441 -11.769 1.00 95.44 88 ASP A N 1
ATOM 703 C CA . ASP A 1 88 ? 13.392 -20.659 -11.195 1.00 95.44 88 ASP A CA 1
ATOM 704 C C . ASP A 1 88 ? 14.336 -21.278 -10.172 1.00 95.44 88 ASP A C 1
ATOM 706 O O . ASP A 1 88 ? 13.886 -21.659 -9.096 1.00 95.44 88 ASP A O 1
ATOM 710 N N . ARG A 1 89 ? 15.650 -21.281 -10.428 1.00 94.75 89 ARG A N 1
ATOM 711 C CA . ARG A 1 89 ? 16.641 -21.723 -9.437 1.00 94.75 89 ARG A CA 1
ATOM 712 C C . ARG A 1 89 ? 16.547 -20.915 -8.141 1.00 94.75 89 ARG A C 1
ATOM 714 O O . ARG A 1 89 ? 16.560 -21.491 -7.055 1.00 94.75 89 ARG A O 1
ATOM 721 N N . GLU A 1 90 ? 16.432 -19.591 -8.233 1.00 93.31 90 GLU A N 1
ATOM 722 C CA . GLU A 1 90 ? 16.278 -18.723 -7.054 1.00 93.31 90 GLU A CA 1
ATOM 723 C C . GLU A 1 90 ? 14.908 -18.886 -6.372 1.00 93.31 90 GLU A C 1
ATOM 725 O O . GLU A 1 90 ? 14.805 -18.828 -5.139 1.00 93.31 90 GLU A O 1
ATOM 730 N N . ALA A 1 91 ? 13.849 -19.115 -7.151 1.00 92.44 91 ALA A N 1
ATOM 731 C CA . ALA A 1 91 ? 12.508 -19.374 -6.638 1.00 92.44 91 ALA A CA 1
ATOM 732 C C . ALA A 1 91 ? 12.429 -20.715 -5.890 1.00 92.44 91 ALA A C 1
ATOM 734 O O . ALA A 1 91 ? 11.879 -20.760 -4.787 1.00 92.44 91 ALA A O 1
ATOM 735 N N . ASP A 1 92 ? 13.019 -21.775 -6.444 1.00 92.00 92 ASP A N 1
ATOM 736 C CA . ASP A 1 92 ? 13.080 -23.114 -5.852 1.00 92.00 92 ASP A CA 1
ATOM 737 C C . ASP A 1 92 ? 14.032 -23.164 -4.649 1.00 92.00 92 ASP A C 1
ATOM 739 O O . ASP A 1 92 ? 13.769 -23.869 -3.673 1.00 92.00 92 ASP A O 1
ATOM 743 N N . GLY A 1 93 ? 15.096 -22.354 -4.662 1.00 88.19 93 GLY A N 1
ATOM 744 C CA . GLY A 1 93 ? 15.994 -22.134 -3.522 1.00 88.19 93 GLY A CA 1
ATOM 745 C C . GLY A 1 93 ? 15.391 -21.297 -2.383 1.00 88.19 93 GLY A C 1
ATOM 746 O O . GLY A 1 93 ? 16.087 -20.957 -1.421 1.00 88.19 93 GLY A O 1
ATOM 747 N N . SER A 1 94 ? 14.113 -20.917 -2.478 1.00 87.81 94 SER A N 1
ATOM 748 C CA . SER A 1 94 ? 13.413 -20.107 -1.481 1.00 87.81 94 SER A CA 1
ATOM 749 C C . SER A 1 94 ? 12.325 -20.910 -0.761 1.00 87.81 94 SER A C 1
ATOM 751 O O . SER A 1 94 ? 11.303 -21.249 -1.351 1.00 87.81 94 SER A O 1
ATOM 753 N N . ASP A 1 95 ? 12.462 -21.109 0.558 1.00 83.44 95 ASP A N 1
ATOM 754 C CA . ASP A 1 95 ? 11.493 -21.866 1.380 1.00 83.44 95 ASP A CA 1
ATOM 755 C C . ASP A 1 95 ? 10.042 -21.363 1.255 1.00 83.44 95 ASP A C 1
ATOM 757 O O . ASP A 1 95 ? 9.075 -22.128 1.289 1.00 83.44 95 ASP A O 1
ATOM 761 N N . SER A 1 96 ? 9.871 -20.042 1.157 1.00 83.00 96 SER A N 1
ATOM 762 C CA . SER A 1 96 ? 8.567 -19.398 1.007 1.00 83.00 96 SER A CA 1
ATOM 763 C C . SER A 1 96 ? 8.696 -18.094 0.225 1.00 83.00 96 SER A C 1
ATOM 765 O O . SER A 1 96 ? 8.609 -17.009 0.802 1.00 83.00 96 SER A O 1
ATOM 767 N N . LEU A 1 97 ? 8.841 -18.204 -1.098 1.00 87.69 97 LEU A N 1
ATOM 768 C CA . LEU A 1 97 ? 8.847 -17.054 -2.005 1.00 87.69 97 LEU A CA 1
ATOM 769 C C . LEU A 1 97 ? 7.589 -16.186 -1.820 1.00 87.69 97 LEU A C 1
ATOM 771 O O . LEU A 1 97 ? 6.463 -16.675 -1.976 1.00 87.69 97 LEU A O 1
ATOM 775 N N . GLU A 1 98 ? 7.775 -14.905 -1.508 1.00 85.06 98 GLU A N 1
ATOM 776 C CA . GLU A 1 98 ? 6.682 -13.946 -1.318 1.00 85.06 98 GLU A CA 1
ATOM 777 C C . GLU A 1 98 ? 6.264 -13.269 -2.632 1.00 85.06 98 GLU A C 1
ATOM 779 O O . GLU A 1 98 ? 5.072 -13.174 -2.935 1.00 85.06 98 GLU A O 1
ATOM 784 N N . GLY A 1 99 ? 7.241 -12.861 -3.438 1.00 91.62 99 GLY A N 1
ATOM 785 C CA . GLY A 1 99 ? 7.025 -12.126 -4.676 1.00 91.62 99 GLY A CA 1
ATOM 786 C C . GLY A 1 99 ? 8.331 -11.736 -5.358 1.00 91.62 99 GLY A C 1
ATOM 787 O O . GLY A 1 99 ? 9.410 -12.123 -4.913 1.00 91.62 99 GLY A O 1
ATOM 788 N N . PHE A 1 100 ? 8.210 -10.948 -6.419 1.00 95.50 100 PHE A N 1
ATOM 789 C CA . PHE A 1 100 ? 9.308 -10.401 -7.204 1.00 95.50 100 PHE A CA 1
ATOM 790 C C . PHE A 1 100 ? 9.318 -8.877 -7.093 1.00 95.50 100 PHE A C 1
ATOM 792 O O . PHE A 1 100 ? 8.264 -8.241 -7.130 1.00 95.50 100 PHE A O 1
ATOM 799 N N . VAL A 1 101 ? 10.515 -8.294 -6.984 1.00 95.94 101 VAL A N 1
ATOM 800 C CA . VAL A 1 101 ? 10.718 -6.842 -7.021 1.00 95.94 101 VAL A CA 1
ATOM 801 C C . VAL A 1 101 ? 11.501 -6.484 -8.279 1.00 95.94 101 VAL A C 1
ATOM 803 O O . VAL A 1 101 ? 12.688 -6.790 -8.378 1.00 95.94 101 VAL A O 1
ATOM 806 N N . LEU A 1 102 ? 10.859 -5.815 -9.237 1.00 96.69 102 LEU A N 1
ATOM 807 C CA . LEU A 1 102 ? 11.496 -5.386 -10.483 1.00 96.69 102 LEU A CA 1
ATOM 808 C C . LEU A 1 102 ? 11.978 -3.933 -10.379 1.00 96.69 102 LEU A C 1
ATOM 810 O O . LEU A 1 102 ? 11.182 -3.008 -10.223 1.00 96.69 102 LEU A O 1
ATOM 814 N N . CYS A 1 103 ? 13.284 -3.712 -10.518 1.00 96.56 103 CYS A N 1
ATOM 815 C CA . CYS A 1 103 ? 13.876 -2.373 -10.569 1.00 96.56 103 CYS A CA 1
ATOM 816 C C . CYS A 1 103 ? 14.222 -2.032 -12.018 1.00 96.56 103 CYS A C 1
ATOM 818 O O . CYS A 1 103 ? 15.121 -2.642 -12.592 1.00 96.56 103 CYS A O 1
ATOM 820 N N . HIS A 1 104 ? 13.511 -1.081 -12.627 1.00 95.75 104 HIS A N 1
ATOM 821 C CA . HIS A 1 104 ? 13.666 -0.813 -14.057 1.00 95.75 104 HIS A CA 1
ATOM 822 C C . HIS A 1 104 ? 13.328 0.634 -14.447 1.00 95.75 104 HIS A C 1
ATOM 824 O O . HIS A 1 104 ? 12.677 1.377 -13.711 1.00 95.75 104 HIS A O 1
ATOM 830 N N . SER A 1 105 ? 13.776 1.039 -15.637 1.00 93.50 105 SER A N 1
ATOM 831 C CA . SER A 1 105 ? 13.404 2.309 -16.271 1.00 93.50 105 SER A CA 1
ATOM 832 C C . SER A 1 105 ? 12.344 2.067 -17.339 1.00 93.50 105 SER A C 1
ATOM 834 O O . SER A 1 105 ? 12.505 1.172 -18.167 1.00 93.50 105 SER A O 1
ATOM 836 N N . ILE A 1 106 ? 11.302 2.900 -17.375 1.00 93.38 106 ILE A N 1
ATOM 837 C CA . ILE A 1 106 ? 10.217 2.768 -18.366 1.00 93.38 106 ILE A CA 1
ATOM 838 C C . ILE A 1 106 ? 10.572 3.370 -19.735 1.00 93.38 106 ILE A C 1
ATOM 840 O O . ILE A 1 106 ? 9.863 3.158 -20.712 1.00 93.38 106 ILE A O 1
ATOM 844 N N . ALA A 1 107 ? 11.655 4.148 -19.810 1.00 87.69 107 ALA A N 1
ATOM 845 C CA . ALA A 1 107 ? 12.013 4.935 -20.992 1.00 87.69 107 ALA A CA 1
ATOM 846 C C . ALA A 1 107 ? 13.119 4.314 -21.859 1.00 87.69 107 ALA A C 1
ATOM 848 O O . ALA A 1 107 ? 13.231 4.661 -23.036 1.00 87.69 107 ALA A O 1
ATOM 849 N N . GLY A 1 108 ? 13.943 3.430 -21.284 1.00 87.81 108 GLY A N 1
ATOM 850 C CA . GLY A 1 108 ? 15.072 2.790 -21.976 1.00 87.81 108 GLY A CA 1
ATOM 851 C C . GLY A 1 108 ? 14.636 1.738 -22.999 1.00 87.81 108 GLY A C 1
ATOM 852 O O . GLY A 1 108 ? 13.453 1.624 -23.287 1.00 87.81 108 GLY A O 1
ATOM 853 N N . GLY A 1 109 ? 15.574 0.954 -23.537 1.00 86.19 109 GLY A N 1
ATOM 854 C CA . GLY A 1 109 ? 15.269 -0.221 -24.375 1.00 86.19 109 GLY A CA 1
ATOM 855 C C . GLY A 1 109 ? 15.158 -1.504 -23.546 1.00 86.19 109 GLY A C 1
ATOM 856 O O . GLY A 1 109 ? 14.112 -2.142 -23.530 1.00 86.19 109 GLY A O 1
ATOM 857 N N . THR A 1 110 ? 16.208 -1.833 -22.785 1.00 91.38 110 THR A N 1
ATOM 858 C CA . THR A 1 110 ? 16.270 -3.051 -21.959 1.00 91.38 110 THR A CA 1
ATOM 859 C C . THR A 1 110 ? 15.257 -3.015 -20.816 1.00 91.38 110 THR A C 1
ATOM 861 O O . THR A 1 110 ? 14.351 -3.838 -20.757 1.00 91.38 110 THR A O 1
ATOM 864 N N . GLY A 1 111 ? 15.342 -2.013 -19.934 1.00 91.38 111 GLY A N 1
ATOM 865 C CA . GLY A 1 111 ? 14.461 -1.925 -18.762 1.00 91.38 111 GLY A CA 1
ATOM 866 C C . GLY A 1 111 ? 12.973 -1.773 -19.099 1.00 91.38 111 GLY A C 1
ATOM 867 O O . GLY A 1 111 ? 12.127 -2.132 -18.285 1.00 91.38 111 GLY A O 1
ATOM 868 N N . SER A 1 112 ? 12.646 -1.273 -20.292 1.00 94.12 112 SER A N 1
ATOM 869 C CA . SER A 1 112 ? 11.266 -1.118 -20.748 1.00 94.12 112 SER A CA 1
ATOM 870 C C . SER A 1 112 ? 10.789 -2.390 -21.463 1.00 94.12 112 SER A C 1
ATOM 872 O O 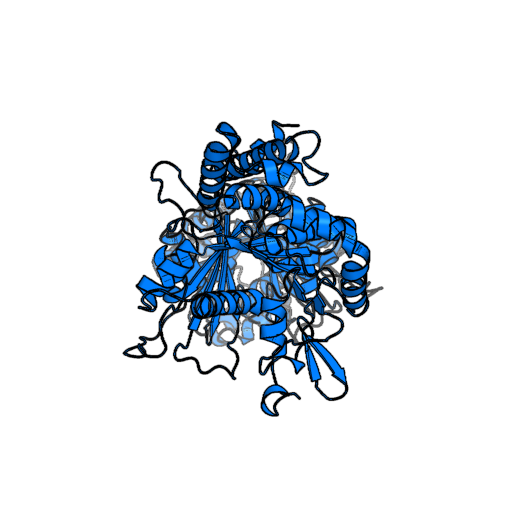. SER A 1 112 ? 9.850 -3.021 -20.992 1.00 94.12 112 SER A O 1
ATOM 874 N N . GLY A 1 113 ? 11.475 -2.818 -22.530 1.00 94.44 113 GLY A N 1
ATOM 875 C CA . GLY A 1 113 ? 11.115 -3.949 -23.386 1.00 94.44 113 GLY A CA 1
ATOM 876 C C . GLY A 1 113 ? 11.281 -5.297 -22.699 1.00 94.44 113 GLY A C 1
ATOM 877 O O . GLY A 1 113 ? 10.296 -6.002 -22.488 1.00 94.44 113 GLY A O 1
ATOM 878 N N . LEU A 1 114 ? 12.506 -5.621 -22.269 1.00 94.38 114 LEU A N 1
ATOM 879 C CA . LEU A 1 114 ? 12.781 -6.862 -21.533 1.00 94.38 114 LEU A CA 1
ATOM 880 C C . LEU A 1 114 ? 12.024 -6.881 -20.198 1.00 94.38 114 LEU A C 1
ATOM 882 O O . LEU A 1 114 ? 11.467 -7.903 -19.814 1.00 94.38 114 LEU A O 1
ATOM 886 N N . GLY A 1 115 ? 11.934 -5.732 -19.520 1.00 95.69 115 GLY A N 1
ATOM 887 C CA . GLY A 1 115 ? 11.126 -5.596 -18.305 1.00 95.69 115 GLY A CA 1
ATOM 888 C C . GLY A 1 115 ? 9.642 -5.902 -18.540 1.00 95.69 115 GLY A C 1
ATOM 889 O O . GLY A 1 115 ? 9.032 -6.614 -17.750 1.00 95.69 115 GLY A O 1
ATOM 890 N N . SER A 1 116 ? 9.071 -5.426 -19.650 1.00 96.50 116 SER A N 1
ATOM 891 C CA . SER A 1 116 ? 7.682 -5.712 -20.040 1.00 96.50 116 SER A CA 1
ATOM 892 C C . SER A 1 116 ? 7.459 -7.196 -20.329 1.00 96.50 116 SER A C 1
ATOM 894 O O . SER A 1 116 ? 6.459 -7.750 -19.882 1.00 96.50 116 SER A O 1
ATOM 896 N N . TYR A 1 117 ? 8.407 -7.843 -21.012 1.00 96.38 117 TYR A N 1
ATOM 897 C CA . TYR A 1 117 ? 8.375 -9.286 -21.253 1.00 96.38 117 TYR A CA 1
ATOM 898 C C . TYR A 1 117 ? 8.387 -10.084 -19.941 1.00 96.38 117 TYR A C 1
ATOM 900 O O . TYR A 1 117 ? 7.575 -10.988 -19.745 1.00 96.38 117 TYR A O 1
ATOM 908 N N . LEU A 1 118 ? 9.260 -9.715 -18.997 1.00 96.50 118 LEU A N 1
ATOM 909 C CA . LEU A 1 118 ? 9.327 -10.372 -17.691 1.00 96.50 118 LEU A CA 1
ATOM 910 C C . LEU A 1 118 ? 8.039 -10.198 -16.887 1.00 96.50 118 LEU A C 1
ATOM 912 O O . LEU A 1 118 ? 7.599 -11.157 -16.262 1.00 96.50 118 LEU A O 1
ATOM 916 N N . LEU A 1 119 ? 7.408 -9.022 -16.923 1.00 96.44 119 LEU A N 1
ATOM 917 C CA . LEU A 1 119 ? 6.132 -8.795 -16.238 1.00 96.44 119 LEU A CA 1
ATOM 918 C C . LEU A 1 119 ? 5.027 -9.731 -16.750 1.00 96.44 119 LEU A C 1
ATOM 920 O O . LEU A 1 119 ? 4.310 -10.315 -15.939 1.00 96.44 119 LEU A O 1
ATOM 924 N N . GLU A 1 120 ? 4.908 -9.920 -18.068 1.00 95.31 120 GLU A N 1
ATOM 925 C CA . GLU A 1 120 ? 3.944 -10.872 -18.638 1.00 95.31 120 GLU A CA 1
ATOM 926 C C . GLU A 1 120 ? 4.241 -12.307 -18.182 1.00 95.31 120 GLU A C 1
ATOM 928 O O . GLU A 1 120 ? 3.375 -12.994 -17.639 1.00 95.31 120 GLU A O 1
ATOM 933 N N . ARG A 1 121 ? 5.493 -12.749 -18.340 1.00 96.25 121 ARG A N 1
ATOM 934 C CA . ARG A 1 121 ? 5.878 -14.141 -18.082 1.00 96.25 121 ARG A CA 1
ATOM 935 C C . ARG A 1 121 ? 5.885 -14.504 -16.599 1.00 96.25 121 ARG A C 1
ATOM 937 O O . ARG A 1 121 ? 5.531 -15.630 -16.257 1.00 96.25 121 ARG A O 1
ATOM 944 N N . LEU A 1 122 ? 6.248 -13.577 -15.710 1.00 94.75 122 LEU A N 1
ATOM 945 C CA . LEU A 1 122 ? 6.166 -13.786 -14.261 1.00 94.75 122 LEU A CA 1
ATOM 946 C C . LEU A 1 122 ? 4.715 -13.926 -13.803 1.00 94.75 122 LEU A C 1
ATOM 948 O O . LEU A 1 122 ? 4.427 -14.788 -12.975 1.00 94.75 122 LEU A O 1
ATOM 952 N N . ASN A 1 123 ? 3.802 -13.132 -14.364 1.00 91.62 123 ASN A N 1
ATOM 953 C CA . ASN A 1 123 ? 2.382 -13.223 -14.043 1.00 91.62 123 ASN A CA 1
ATOM 954 C C . ASN A 1 123 ? 1.778 -14.572 -14.484 1.00 91.62 123 ASN A C 1
ATOM 956 O O . ASN A 1 123 ? 0.992 -15.164 -13.744 1.00 91.62 123 ASN A O 1
ATOM 960 N N . ASP A 1 124 ? 2.198 -15.099 -15.638 1.00 92.75 124 ASP A N 1
ATOM 961 C CA . ASP A 1 124 ? 1.741 -16.401 -16.141 1.00 92.75 124 ASP A CA 1
ATOM 962 C C . ASP A 1 124 ? 2.367 -17.592 -15.390 1.00 92.75 124 ASP A C 1
ATOM 964 O O . ASP A 1 124 ? 1.667 -18.545 -15.037 1.00 92.75 124 ASP A O 1
ATOM 968 N N . ARG A 1 125 ? 3.682 -17.552 -15.118 1.00 94.19 125 ARG A N 1
ATOM 969 C CA . ARG A 1 125 ? 4.425 -18.646 -14.455 1.00 94.19 125 ARG A CA 1
ATOM 970 C C . ARG A 1 125 ? 4.171 -18.684 -12.945 1.00 94.19 125 ARG A C 1
ATOM 972 O O . ARG A 1 125 ? 4.062 -19.763 -12.364 1.00 94.19 125 ARG A O 1
ATOM 979 N N . TYR A 1 126 ? 4.010 -17.521 -12.309 1.00 93.31 126 TYR A N 1
ATOM 980 C CA . TYR A 1 126 ? 3.861 -17.365 -10.858 1.00 93.31 126 TYR A CA 1
ATOM 981 C C . TYR A 1 126 ? 2.601 -16.568 -10.443 1.00 93.31 126 TYR A C 1
ATOM 983 O O . TYR A 1 126 ? 2.697 -15.647 -9.631 1.00 93.31 126 TYR A O 1
ATOM 991 N N . PRO A 1 127 ? 1.378 -16.976 -10.840 1.00 86.56 127 PRO A N 1
ATOM 992 C CA . PRO A 1 127 ? 0.144 -16.183 -10.673 1.00 86.56 127 PRO A CA 1
ATOM 993 C C . PRO A 1 127 ? -0.318 -15.975 -9.219 1.00 86.56 127 PRO A C 1
ATOM 995 O O . PRO A 1 127 ? -1.309 -15.300 -8.953 1.00 86.56 127 PRO A O 1
ATOM 998 N N . LYS A 1 128 ? 0.333 -16.627 -8.248 1.00 86.50 128 LYS A N 1
ATOM 999 C CA . LYS A 1 128 ? 0.038 -16.491 -6.809 1.00 86.50 128 LYS A CA 1
ATOM 1000 C C . LYS A 1 128 ? 1.065 -15.629 -6.072 1.00 86.50 128 LYS A C 1
ATOM 1002 O O . LYS A 1 128 ? 0.961 -15.506 -4.850 1.00 86.50 128 LYS A O 1
ATOM 1007 N N . LYS A 1 129 ? 2.098 -15.154 -6.767 1.00 89.94 129 LYS A N 1
ATOM 1008 C CA . LYS A 1 129 ? 3.199 -14.374 -6.201 1.00 89.94 129 LYS A CA 1
ATOM 1009 C C . LYS A 1 129 ? 2.986 -12.910 -6.539 1.00 89.94 129 LYS A C 1
ATOM 1011 O O . LYS A 1 129 ? 2.455 -12.607 -7.598 1.00 89.94 129 LYS A O 1
ATOM 1016 N N . LEU A 1 130 ? 3.380 -12.036 -5.620 1.00 89.69 130 LEU A N 1
ATOM 1017 C CA . LEU A 1 130 ? 3.241 -10.602 -5.829 1.00 89.69 130 LEU A CA 1
ATOM 1018 C C . LEU A 1 130 ? 4.327 -10.076 -6.764 1.00 89.69 130 LEU A C 1
ATOM 1020 O O . LEU A 1 130 ? 5.468 -10.530 -6.691 1.00 89.69 130 LEU A O 1
ATOM 1024 N N . VAL A 1 131 ? 3.997 -9.075 -7.570 1.00 95.19 131 VAL A N 1
ATOM 1025 C CA . VAL A 1 131 ? 4.947 -8.335 -8.403 1.00 95.19 131 VAL A CA 1
ATOM 1026 C C . VAL A 1 131 ? 4.930 -6.863 -7.992 1.00 95.19 131 VAL A C 1
ATOM 1028 O O . VAL A 1 131 ? 3.982 -6.129 -8.277 1.00 95.19 131 VAL A O 1
ATOM 1031 N N . GLU A 1 132 ? 5.985 -6.424 -7.307 1.00 95.31 132 GLU A N 1
ATOM 1032 C CA . GLU A 1 132 ? 6.229 -5.014 -6.988 1.00 95.31 132 GLU A CA 1
ATOM 1033 C C . GLU A 1 132 ? 7.280 -4.444 -7.947 1.00 95.31 132 GLU A C 1
ATOM 1035 O O . GLU A 1 132 ? 8.271 -5.103 -8.260 1.00 95.31 132 GLU A O 1
ATOM 1040 N N . THR A 1 133 ? 7.114 -3.204 -8.404 1.00 97.31 133 THR A N 1
ATOM 1041 C CA . THR A 1 133 ? 8.115 -2.543 -9.245 1.00 97.31 133 THR A CA 1
ATOM 1042 C C . THR A 1 133 ? 8.573 -1.210 -8.663 1.00 97.31 133 THR A C 1
ATOM 1044 O O . THR A 1 133 ? 7.783 -0.418 -8.148 1.00 97.31 133 THR A O 1
ATOM 1047 N N . TYR A 1 134 ? 9.869 -0.928 -8.793 1.00 97.38 134 TYR A N 1
ATOM 1048 C CA . TYR A 1 134 ? 10.433 0.414 -8.662 1.00 97.38 134 TYR A CA 1
ATOM 1049 C C . TYR A 1 134 ? 10.695 0.934 -10.070 1.00 97.38 134 TYR A C 1
ATOM 1051 O O . TYR A 1 134 ? 11.729 0.647 -10.680 1.00 97.38 134 TYR A O 1
ATOM 1059 N N . SER A 1 135 ? 9.714 1.660 -10.601 1.00 96.38 135 SER A N 1
ATOM 1060 C CA . SER A 1 135 ? 9.711 2.112 -11.990 1.00 96.38 135 SER A CA 1
ATOM 1061 C C . SER A 1 135 ? 10.173 3.563 -12.068 1.00 96.38 135 SER A C 1
ATOM 1063 O O . SER A 1 135 ? 9.509 4.477 -11.567 1.00 96.38 135 SER A O 1
ATOM 1065 N N . VAL A 1 136 ? 11.322 3.779 -12.711 1.00 94.81 136 VAL A N 1
ATOM 1066 C CA . VAL A 1 136 ? 11.893 5.116 -12.909 1.00 94.81 136 VAL A CA 1
ATOM 1067 C C . VAL A 1 136 ? 11.265 5.772 -14.131 1.00 94.81 136 VAL A C 1
ATOM 1069 O O . VAL A 1 136 ? 11.403 5.286 -15.256 1.00 94.81 136 VAL A O 1
ATOM 1072 N N . PHE A 1 137 ? 10.590 6.895 -13.900 1.00 92.31 137 PHE A N 1
ATOM 1073 C CA . PHE A 1 137 ? 10.014 7.745 -14.931 1.00 92.31 137 PHE A CA 1
ATOM 1074 C C . PHE A 1 137 ? 11.081 8.721 -15.435 1.00 92.31 137 PHE A C 1
ATOM 1076 O O . PHE A 1 137 ? 11.856 9.267 -14.641 1.00 92.31 137 PHE A O 1
ATOM 1083 N N . PRO A 1 138 ? 11.153 8.939 -16.756 1.00 88.75 138 PRO A N 1
ATOM 1084 C CA . PRO A 1 138 ? 12.187 9.772 -17.349 1.00 88.75 138 PRO A CA 1
ATOM 1085 C C . PRO A 1 138 ? 12.011 11.248 -16.990 1.00 88.75 138 PRO A C 1
ATOM 1087 O O . PRO A 1 138 ? 10.905 11.697 -16.692 1.00 88.75 138 PRO A O 1
ATOM 1090 N N . ASN A 1 139 ? 13.104 12.013 -17.074 1.00 82.12 139 ASN A N 1
ATOM 1091 C CA . ASN A 1 139 ? 13.022 13.464 -16.952 1.00 82.12 139 ASN A CA 1
ATOM 1092 C C . ASN A 1 139 ? 12.282 14.030 -18.173 1.00 82.12 139 ASN A C 1
ATOM 1094 O O . ASN A 1 139 ? 12.566 13.647 -19.307 1.00 82.12 139 ASN A O 1
ATOM 1098 N N . GLN A 1 140 ? 11.313 14.908 -17.935 1.00 68.88 140 GLN A N 1
ATOM 1099 C CA . GLN A 1 140 ? 10.465 15.487 -18.977 1.00 68.88 140 GLN A CA 1
ATOM 1100 C C . GLN A 1 140 ? 10.767 16.966 -19.259 1.00 68.88 140 GLN A C 1
ATOM 1102 O O . GLN A 1 140 ? 10.264 17.488 -20.254 1.00 68.88 140 GLN A O 1
ATOM 1107 N N . ASP A 1 141 ? 11.557 17.628 -18.404 1.00 64.12 141 ASP A N 1
ATOM 1108 C CA . ASP A 1 141 ? 11.907 19.051 -18.541 1.00 64.12 141 ASP A CA 1
ATOM 1109 C C . ASP A 1 141 ? 13.121 19.269 -19.458 1.00 64.12 141 ASP A C 1
ATOM 1111 O O . ASP A 1 141 ? 13.242 20.305 -20.111 1.00 64.12 141 ASP A O 1
ATOM 1115 N N . GLU A 1 142 ? 13.993 18.267 -19.559 1.00 59.72 142 GLU A N 1
ATOM 1116 C CA . GLU A 1 142 ? 15.082 18.219 -20.530 1.00 59.72 142 GLU A CA 1
ATOM 1117 C C . GLU A 1 142 ? 14.645 17.332 -21.696 1.00 59.72 142 GLU A C 1
ATOM 1119 O O . GLU A 1 142 ? 14.099 16.246 -21.483 1.00 59.72 142 GLU A O 1
ATOM 1124 N N . MET A 1 143 ? 14.854 17.785 -22.938 1.00 51.00 143 MET A N 1
ATOM 1125 C CA . MET A 1 143 ? 14.697 16.903 -24.094 1.00 51.00 143 MET A CA 1
ATOM 1126 C C . MET A 1 143 ? 15.713 15.774 -23.933 1.00 51.00 143 MET A C 1
ATOM 1128 O O . MET A 1 143 ? 16.904 15.989 -24.129 1.00 51.00 143 MET A O 1
ATOM 1132 N N . SER A 1 144 ? 15.249 14.589 -23.535 1.00 59.25 144 SER A N 1
ATOM 1133 C CA . SER A 1 144 ? 16.075 13.391 -23.552 1.00 59.25 144 SER A CA 1
ATOM 1134 C C . SER A 1 144 ? 16.619 13.206 -24.967 1.00 59.25 144 SER A C 1
ATOM 1136 O O . SER A 1 144 ? 15.849 13.277 -25.927 1.00 59.25 144 SER A O 1
ATOM 1138 N N . ASP A 1 145 ? 17.913 12.903 -25.101 1.00 65.81 145 ASP A N 1
ATOM 1139 C CA . ASP A 1 145 ? 18.530 12.573 -26.399 1.00 65.81 145 ASP A CA 1
ATOM 1140 C C . ASP A 1 145 ? 17.787 11.422 -27.112 1.00 65.81 145 ASP A C 1
ATOM 1142 O O . ASP A 1 145 ? 17.832 11.269 -28.333 1.00 65.81 145 ASP A O 1
ATOM 1146 N N . VAL A 1 146 ? 17.041 10.622 -26.342 1.00 78.44 146 VAL A N 1
ATOM 1147 C CA . VAL A 1 146 ? 16.174 9.548 -26.819 1.00 78.44 146 VAL A CA 1
ATOM 1148 C C . VAL A 1 146 ? 14.802 10.092 -27.236 1.00 78.44 146 VAL A C 1
ATOM 1150 O O . VAL A 1 146 ? 13.931 10.353 -26.406 1.00 78.44 146 VAL A O 1
ATOM 1153 N N . VAL A 1 147 ? 14.575 10.191 -28.547 1.00 83.62 147 VAL A N 1
ATOM 1154 C CA . VAL A 1 147 ? 13.311 10.684 -29.136 1.00 83.62 147 VAL A CA 1
ATOM 1155 C C . VAL A 1 147 ? 12.145 9.685 -29.068 1.00 83.62 147 VAL A C 1
ATOM 1157 O O . VAL A 1 147 ? 10.986 10.094 -29.107 1.00 83.62 147 VAL A O 1
ATOM 1160 N N . VAL A 1 148 ? 12.428 8.383 -28.947 1.00 89.12 148 VAL A N 1
ATOM 1161 C CA . VAL A 1 148 ? 11.421 7.296 -28.918 1.00 89.12 148 VAL A CA 1
ATOM 1162 C C . VAL A 1 148 ? 10.883 6.980 -27.517 1.00 89.12 148 VAL A C 1
ATOM 1164 O O . VAL A 1 148 ? 9.983 6.156 -27.368 1.00 89.12 148 VAL A O 1
ATOM 1167 N N . GLN A 1 149 ? 11.377 7.669 -26.486 1.00 89.25 149 GLN A N 1
ATOM 1168 C CA . GLN A 1 149 ? 10.993 7.470 -25.086 1.00 89.25 149 GLN A CA 1
ATOM 1169 C C . GLN A 1 149 ? 9.469 7.407 -24.835 1.00 89.25 149 GLN A C 1
ATOM 1171 O O . GLN A 1 149 ? 9.051 6.558 -24.039 1.00 89.25 149 GLN A O 1
ATOM 1176 N N . PRO A 1 150 ? 8.613 8.250 -25.458 1.00 92.19 150 PRO A N 1
ATOM 1177 C CA . PRO A 1 150 ? 7.169 8.179 -25.229 1.00 92.19 150 PRO A CA 1
ATOM 1178 C C . PRO A 1 150 ? 6.534 6.859 -25.687 1.00 92.19 150 PRO A C 1
ATOM 1180 O O . PRO A 1 150 ? 5.602 6.397 -25.034 1.00 92.19 150 PRO A O 1
ATOM 1183 N N . TYR A 1 151 ? 7.051 6.232 -26.753 1.00 93.50 151 TYR A N 1
ATOM 1184 C CA . TYR A 1 151 ? 6.591 4.912 -27.203 1.00 93.50 151 TYR A CA 1
ATOM 1185 C C . TYR A 1 151 ? 6.949 3.833 -26.178 1.00 93.50 151 TYR A C 1
ATOM 1187 O O . TYR A 1 151 ? 6.067 3.117 -25.708 1.00 93.50 151 TYR A O 1
ATOM 1195 N N . ASN A 1 152 ? 8.220 3.789 -25.760 1.00 94.06 152 ASN A N 1
ATOM 1196 C CA . ASN A 1 152 ? 8.710 2.835 -24.758 1.00 94.06 152 ASN A CA 1
ATOM 1197 C C . ASN A 1 152 ? 7.928 2.947 -23.441 1.00 94.06 152 ASN A C 1
ATOM 1199 O O . ASN A 1 152 ? 7.499 1.944 -22.866 1.00 94.06 152 ASN A O 1
ATOM 1203 N N . SER A 1 153 ? 7.696 4.186 -22.997 1.00 94.25 153 SER A N 1
ATOM 1204 C CA . SER A 1 153 ? 6.987 4.469 -21.749 1.00 94.25 153 SER A CA 1
ATOM 1205 C C . SER A 1 153 ? 5.535 4.003 -21.813 1.00 94.25 153 SER A C 1
ATOM 1207 O O . SER A 1 153 ? 5.052 3.413 -20.853 1.00 94.25 153 SER A O 1
ATOM 1209 N N . LEU A 1 154 ? 4.835 4.235 -22.931 1.00 95.38 154 LEU A N 1
ATOM 1210 C CA . LEU A 1 154 ? 3.434 3.836 -23.081 1.00 95.38 154 LEU A CA 1
ATOM 1211 C C . LEU A 1 154 ? 3.266 2.308 -23.093 1.00 95.38 154 LEU A C 1
ATOM 1213 O O . LEU A 1 154 ? 2.416 1.786 -22.374 1.00 95.38 154 LEU A O 1
ATOM 1217 N N . LEU A 1 155 ? 4.101 1.602 -23.860 1.00 96.12 155 LEU A N 1
ATOM 1218 C CA . LEU A 1 155 ? 4.084 0.136 -23.935 1.00 96.12 155 LEU A CA 1
ATOM 1219 C C . LEU A 1 155 ? 4.363 -0.499 -22.566 1.00 96.12 155 LEU A C 1
ATOM 1221 O O . LEU A 1 155 ? 3.667 -1.423 -22.143 1.00 96.12 155 LEU A O 1
ATOM 1225 N N . THR A 1 156 ? 5.321 0.066 -21.828 1.00 96.75 156 THR A N 1
ATOM 1226 C CA . THR A 1 156 ? 5.643 -0.379 -20.465 1.00 96.75 156 THR A CA 1
ATOM 1227 C C . THR A 1 156 ? 4.510 -0.079 -19.485 1.00 96.75 156 THR A C 1
ATOM 1229 O O . THR A 1 156 ? 4.187 -0.918 -18.648 1.00 96.75 156 THR A O 1
ATOM 1232 N N . LEU A 1 157 ? 3.862 1.089 -19.590 1.00 96.31 157 LEU A N 1
ATOM 1233 C CA . LEU A 1 157 ? 2.729 1.450 -18.731 1.00 96.31 157 LEU A CA 1
ATOM 1234 C C . LEU A 1 157 ? 1.553 0.480 -18.879 1.00 96.31 157 LEU A C 1
ATOM 1236 O O . LEU A 1 157 ? 0.930 0.162 -17.866 1.00 96.31 157 LEU A O 1
ATOM 1240 N N . LYS A 1 158 ? 1.275 -0.034 -20.087 1.00 95.69 158 LYS A N 1
ATOM 1241 C CA . LYS A 1 158 ? 0.260 -1.085 -20.281 1.00 95.69 158 LYS A CA 1
ATOM 1242 C C . LYS A 1 158 ? 0.565 -2.306 -19.405 1.00 95.69 158 LYS A C 1
ATOM 1244 O O . LYS A 1 158 ? -0.313 -2.759 -18.676 1.00 95.69 158 LYS A O 1
ATOM 1249 N N . ARG A 1 159 ? 1.813 -2.789 -19.416 1.00 96.25 159 ARG A N 1
ATOM 1250 C CA . ARG A 1 159 ? 2.227 -3.979 -18.647 1.00 96.25 159 ARG A CA 1
ATOM 1251 C C . ARG A 1 159 ? 2.270 -3.740 -17.154 1.00 96.25 159 ARG A C 1
ATOM 1253 O O . ARG A 1 159 ? 1.790 -4.571 -16.397 1.00 96.25 159 ARG A O 1
ATOM 1260 N N . LEU A 1 160 ? 2.751 -2.577 -16.727 1.00 96.50 160 LEU A N 1
ATOM 1261 C CA . LEU A 1 160 ? 2.657 -2.180 -15.325 1.00 96.50 160 LEU A CA 1
ATOM 1262 C C . LEU A 1 160 ? 1.195 -2.189 -14.853 1.00 96.50 160 LEU A C 1
ATOM 1264 O O . LEU A 1 160 ? 0.904 -2.760 -13.815 1.00 96.50 160 LEU A O 1
ATOM 1268 N N . THR A 1 161 ? 0.266 -1.670 -15.661 1.00 94.12 161 THR A N 1
ATOM 1269 C CA . THR A 1 161 ? -1.168 -1.622 -15.314 1.00 94.12 161 THR A CA 1
ATOM 1270 C C . THR A 1 161 ? -1.826 -3.005 -15.218 1.00 94.12 161 THR A C 1
ATOM 1272 O O . THR A 1 161 ? -2.759 -3.176 -14.434 1.00 94.12 161 THR A O 1
ATOM 1275 N N . GLN A 1 162 ? -1.397 -3.980 -16.023 1.00 92.12 162 GLN A N 1
ATOM 1276 C CA . GLN A 1 162 ? -2.065 -5.285 -16.124 1.00 92.12 162 GLN A CA 1
ATOM 1277 C C . GLN A 1 162 ? -1.375 -6.403 -15.335 1.00 92.12 162 GLN A C 1
ATOM 1279 O O . GLN A 1 162 ? -2.052 -7.333 -14.903 1.00 92.12 162 GLN A O 1
ATOM 1284 N N . ASN A 1 163 ? -0.054 -6.329 -15.165 1.00 93.88 163 ASN A N 1
ATOM 1285 C CA . ASN A 1 163 ? 0.773 -7.440 -14.694 1.00 93.88 163 ASN A CA 1
ATOM 1286 C C . ASN A 1 163 ? 1.518 -7.149 -13.379 1.00 93.88 163 ASN A C 1
ATOM 1288 O O . ASN A 1 163 ? 2.137 -8.062 -12.841 1.00 93.88 163 ASN A O 1
ATOM 1292 N N . ALA A 1 164 ? 1.497 -5.911 -12.867 1.00 93.94 164 ALA A N 1
ATOM 1293 C CA . ALA A 1 164 ? 2.077 -5.579 -11.564 1.00 93.94 164 ALA A CA 1
ATOM 1294 C C . ALA A 1 164 ? 0.990 -5.406 -10.490 1.00 93.94 164 ALA A C 1
ATOM 1296 O O . ALA A 1 164 ? -0.078 -4.850 -10.747 1.00 93.94 164 ALA A O 1
ATOM 1297 N N . ASP A 1 165 ? 1.287 -5.834 -9.260 1.00 89.00 165 ASP A N 1
ATOM 1298 C CA . ASP A 1 165 ? 0.409 -5.636 -8.100 1.00 89.00 165 ASP A CA 1
ATOM 1299 C C . ASP A 1 165 ? 0.625 -4.272 -7.437 1.00 89.00 165 ASP A C 1
ATOM 1301 O O . ASP A 1 165 ? -0.283 -3.730 -6.806 1.00 89.00 165 ASP A O 1
ATOM 1305 N N . CYS A 1 166 ? 1.843 -3.726 -7.526 1.00 92.62 166 CYS A N 1
ATOM 1306 C CA . CYS A 1 166 ? 2.226 -2.460 -6.907 1.00 92.62 166 CYS A CA 1
ATOM 1307 C C . CYS A 1 166 ? 3.367 -1.792 -7.676 1.00 92.62 166 CYS A C 1
ATOM 1309 O O . CYS A 1 166 ? 4.406 -2.404 -7.904 1.00 92.62 166 CYS A O 1
ATOM 1311 N N . VAL A 1 167 ? 3.204 -0.513 -8.022 1.00 96.44 167 VAL A N 1
ATOM 1312 C CA . VAL A 1 167 ? 4.220 0.261 -8.747 1.00 96.44 167 VAL A CA 1
ATOM 1313 C C . VAL A 1 167 ? 4.623 1.468 -7.914 1.00 96.44 167 VAL A C 1
ATOM 1315 O O . VAL A 1 167 ? 3.851 2.413 -7.743 1.00 96.44 167 VAL A O 1
ATOM 1318 N N . VAL A 1 168 ? 5.855 1.472 -7.414 1.00 96.44 168 VAL A N 1
ATOM 1319 C CA . VAL A 1 168 ? 6.454 2.633 -6.758 1.00 96.44 168 VAL A CA 1
ATOM 1320 C C . VAL A 1 168 ? 7.052 3.540 -7.827 1.00 96.44 168 VAL A C 1
ATOM 1322 O O . VAL A 1 168 ? 8.057 3.218 -8.463 1.00 96.44 168 VAL A O 1
ATOM 1325 N N . VAL A 1 169 ? 6.428 4.701 -8.022 1.00 95.25 169 VAL A N 1
ATOM 1326 C CA . VAL A 1 169 ? 6.833 5.667 -9.046 1.00 95.25 169 VAL A CA 1
ATOM 1327 C C . VAL A 1 169 ? 8.015 6.497 -8.550 1.00 95.25 169 VAL A C 1
ATOM 1329 O O . VAL A 1 169 ? 7.921 7.199 -7.538 1.00 95.25 169 VAL A O 1
ATOM 1332 N N . LEU A 1 170 ? 9.116 6.455 -9.300 1.00 94.19 170 LEU A N 1
ATOM 1333 C CA . LEU A 1 170 ? 10.311 7.269 -9.081 1.00 94.19 170 LEU A CA 1
ATOM 1334 C C . LEU A 1 170 ? 10.456 8.270 -10.230 1.00 94.19 170 LEU A C 1
ATOM 1336 O O . LEU A 1 170 ? 10.890 7.914 -11.320 1.00 94.19 170 LEU A O 1
ATOM 1340 N N . ASP A 1 171 ? 10.072 9.525 -10.012 1.00 92.19 171 ASP A N 1
ATOM 1341 C CA . ASP A 1 171 ? 10.086 10.550 -11.060 1.00 92.19 171 ASP A CA 1
ATOM 1342 C C . ASP A 1 171 ? 11.410 11.323 -11.086 1.00 92.19 171 ASP A C 1
ATOM 1344 O O . ASP A 1 171 ? 11.696 12.122 -10.187 1.00 92.19 171 ASP A O 1
ATOM 1348 N N . ASN A 1 172 ? 12.196 11.143 -12.152 1.00 90.56 172 ASN A N 1
ATOM 1349 C CA . ASN A 1 172 ? 13.459 11.855 -12.320 1.00 90.56 172 ASN A CA 1
ATOM 1350 C C . ASN A 1 172 ? 13.284 13.377 -12.340 1.00 90.56 172 ASN A C 1
ATOM 1352 O O . ASN A 1 172 ? 14.162 14.075 -11.841 1.00 90.56 172 ASN A O 1
ATOM 1356 N N . THR A 1 173 ? 12.172 13.922 -12.839 1.00 88.62 173 THR A N 1
ATOM 1357 C CA . THR A 1 173 ? 11.942 15.375 -12.797 1.00 88.62 173 THR A CA 1
ATOM 1358 C C . THR A 1 173 ? 11.838 15.872 -11.351 1.00 88.62 173 THR A C 1
ATOM 1360 O O . THR A 1 173 ? 12.485 16.849 -10.964 1.00 88.62 173 THR A O 1
ATOM 1363 N N . ALA A 1 174 ? 11.099 15.159 -10.497 1.00 89.38 174 ALA A N 1
ATOM 1364 C CA . ALA A 1 174 ? 10.982 15.511 -9.084 1.00 89.38 174 ALA A CA 1
ATOM 1365 C C . ALA A 1 174 ? 12.281 15.275 -8.304 1.00 89.38 174 ALA A C 1
ATOM 1367 O O . ALA A 1 174 ? 12.619 16.084 -7.437 1.00 89.38 174 ALA A O 1
ATOM 1368 N N . LEU A 1 175 ? 12.999 14.186 -8.592 1.00 90.50 175 LEU A N 1
ATOM 1369 C CA . LEU A 1 175 ? 14.266 13.857 -7.937 1.00 90.50 175 LEU A CA 1
ATOM 1370 C C . LEU A 1 175 ? 15.348 14.894 -8.261 1.00 90.50 175 LEU A C 1
ATOM 1372 O O . LEU A 1 175 ? 16.014 15.371 -7.341 1.00 90.50 175 LEU A O 1
ATOM 1376 N N . ASN A 1 176 ? 15.459 15.313 -9.527 1.00 89.06 176 ASN A N 1
ATOM 1377 C CA . ASN A 1 176 ? 16.346 16.401 -9.946 1.00 89.06 176 ASN A CA 1
ATOM 1378 C C . ASN A 1 176 ? 16.000 17.707 -9.224 1.00 89.06 176 ASN A C 1
ATOM 1380 O O . ASN A 1 176 ? 16.865 18.310 -8.588 1.00 89.06 176 ASN A O 1
ATOM 1384 N N . ARG A 1 177 ? 14.715 18.090 -9.213 1.00 88.06 177 ARG A N 1
ATOM 1385 C CA . ARG A 1 177 ? 14.243 19.273 -8.478 1.00 88.06 177 ARG A CA 1
ATOM 1386 C C . ARG A 1 177 ? 14.609 19.211 -6.995 1.00 88.06 177 ARG A C 1
ATOM 1388 O O . ARG A 1 177 ? 15.062 20.200 -6.435 1.00 88.06 177 ARG A O 1
ATOM 1395 N N . ILE A 1 178 ? 14.433 18.063 -6.338 1.00 87.81 178 ILE A N 1
ATOM 1396 C CA . ILE A 1 178 ? 14.797 17.895 -4.923 1.00 87.81 178 ILE A CA 1
ATOM 1397 C C . ILE A 1 178 ? 16.312 18.032 -4.727 1.00 87.81 178 ILE A C 1
ATOM 1399 O O . ILE A 1 178 ? 16.737 18.718 -3.796 1.00 87.81 178 ILE A O 1
ATOM 1403 N N . ALA A 1 179 ? 17.128 17.420 -5.584 1.00 87.81 179 ALA A N 1
ATOM 1404 C CA . ALA A 1 179 ? 18.581 17.519 -5.492 1.00 87.81 179 ALA A CA 1
ATOM 1405 C C . ALA A 1 179 ? 19.067 18.973 -5.640 1.00 87.81 179 ALA A C 1
ATOM 1407 O O . ALA A 1 179 ? 19.894 19.434 -4.849 1.00 87.81 179 ALA A O 1
ATOM 1408 N N . THR A 1 180 ? 18.490 19.733 -6.570 1.00 87.38 180 THR A N 1
ATOM 1409 C CA . THR A 1 180 ? 18.838 21.144 -6.775 1.00 87.38 180 THR A CA 1
ATOM 1410 C C . THR A 1 180 ? 18.283 22.053 -5.675 1.00 87.38 180 THR A C 1
ATOM 1412 O O . THR A 1 180 ? 19.041 22.792 -5.046 1.00 87.38 180 THR A O 1
ATOM 1415 N N . ASP A 1 181 ? 16.987 21.966 -5.364 1.00 84.75 181 ASP A N 1
ATOM 1416 C CA . ASP A 1 181 ? 16.321 22.896 -4.440 1.00 84.75 181 ASP A CA 1
ATOM 1417 C C . ASP A 1 181 ? 16.659 22.633 -2.966 1.00 84.75 181 ASP A C 1
ATOM 1419 O O . ASP A 1 181 ? 16.661 23.556 -2.148 1.00 84.75 181 ASP A O 1
ATOM 1423 N N . ARG A 1 182 ? 16.863 21.363 -2.586 1.00 81.75 182 ARG A N 1
ATOM 1424 C CA . ARG A 1 182 ? 16.968 20.937 -1.176 1.00 81.75 182 ARG A CA 1
ATOM 1425 C C . ARG A 1 182 ? 18.370 20.526 -0.776 1.00 81.75 182 ARG A C 1
ATOM 1427 O O . ARG A 1 182 ? 18.760 20.792 0.357 1.00 81.75 182 ARG A O 1
ATOM 1434 N N . LEU A 1 183 ? 19.081 19.838 -1.666 1.00 81.81 183 LEU A N 1
ATOM 1435 C CA . LEU A 1 183 ? 20.459 19.416 -1.411 1.00 81.81 183 LEU A CA 1
ATOM 1436 C C . LEU A 1 183 ? 21.478 20.437 -1.930 1.00 81.81 183 LEU A C 1
ATOM 1438 O O . LEU A 1 183 ? 22.659 20.302 -1.629 1.00 81.81 183 LEU A O 1
ATOM 1442 N N . HIS A 1 184 ? 21.019 21.470 -2.650 1.00 85.75 184 HIS A N 1
ATOM 1443 C CA . HIS A 1 184 ? 21.851 22.528 -3.226 1.00 85.75 184 HIS A CA 1
ATOM 1444 C C . HIS A 1 184 ? 22.939 21.992 -4.166 1.00 85.75 184 HIS A C 1
ATOM 1446 O O . HIS A 1 184 ? 24.029 22.554 -4.263 1.00 85.75 184 HIS A O 1
ATOM 1452 N N . ILE A 1 185 ? 22.631 20.901 -4.874 1.00 86.06 185 ILE A N 1
ATOM 1453 C CA . ILE A 1 185 ? 23.519 20.290 -5.860 1.00 86.06 185 ILE A CA 1
ATOM 1454 C C . ILE A 1 185 ? 23.224 20.921 -7.222 1.00 86.06 185 ILE A C 1
ATOM 1456 O O . ILE A 1 185 ? 22.131 20.763 -7.772 1.00 86.06 185 ILE A O 1
ATOM 1460 N N . GLN A 1 186 ? 24.200 21.643 -7.769 1.00 82.75 186 GLN A N 1
ATOM 1461 C CA . GLN A 1 186 ? 24.132 22.130 -9.146 1.00 82.75 186 GLN A CA 1
ATOM 1462 C C . GLN A 1 186 ? 24.415 20.966 -10.102 1.00 82.75 186 GLN A C 1
ATOM 1464 O O . GLN A 1 186 ? 25.416 20.277 -9.923 1.00 82.75 186 GLN A O 1
ATOM 1469 N N . ASN A 1 187 ? 23.541 20.750 -11.091 1.00 82.44 187 ASN A N 1
ATOM 1470 C CA . ASN A 1 187 ? 23.619 19.661 -12.078 1.00 82.44 187 ASN A CA 1
ATOM 1471 C C . ASN A 1 187 ? 23.800 18.268 -11.436 1.00 82.44 187 ASN A C 1
ATOM 1473 O O . ASN A 1 187 ? 24.887 17.689 -11.494 1.00 82.44 187 ASN A O 1
ATOM 1477 N N . PRO A 1 188 ? 22.754 17.732 -10.784 1.00 86.25 188 PRO A N 1
ATOM 1478 C CA . PRO A 1 188 ? 22.832 16.445 -10.100 1.00 86.25 188 PRO A CA 1
ATOM 1479 C C . PRO A 1 188 ? 23.156 15.294 -11.067 1.00 86.25 188 PRO A C 1
ATOM 1481 O O . PRO A 1 188 ? 22.500 15.090 -12.083 1.00 86.25 188 PRO A O 1
ATOM 1484 N N . SER A 1 189 ? 24.169 14.504 -10.718 1.00 88.88 189 SER A N 1
ATOM 1485 C CA . SER A 1 189 ? 24.534 13.278 -11.435 1.00 88.88 189 SER A CA 1
ATOM 1486 C C . SER A 1 189 ? 23.602 12.111 -11.087 1.00 88.88 189 SER A C 1
ATOM 1488 O O . SER A 1 189 ? 23.022 12.069 -9.998 1.00 88.88 189 SER A O 1
ATOM 1490 N N . PHE A 1 190 ? 23.538 11.087 -11.949 1.00 87.00 190 PHE A N 1
ATOM 1491 C CA . PHE A 1 190 ? 22.784 9.858 -11.654 1.00 87.00 190 PHE A CA 1
ATOM 1492 C C . PHE A 1 190 ? 23.228 9.174 -10.356 1.00 87.00 190 PHE A C 1
ATOM 1494 O O . PHE A 1 190 ? 22.392 8.627 -9.649 1.00 87.00 190 PHE A O 1
ATOM 1501 N N . SER A 1 191 ? 24.509 9.257 -9.982 1.00 88.19 191 SER A N 1
ATOM 1502 C CA . SER A 1 191 ? 24.991 8.725 -8.698 1.00 88.19 191 SER A CA 1
ATOM 1503 C C . SER A 1 191 ? 24.303 9.402 -7.503 1.00 88.19 191 SER A C 1
ATOM 1505 O O . SER A 1 191 ? 23.835 8.731 -6.586 1.00 88.19 191 SER A O 1
ATOM 1507 N N . GLN A 1 192 ? 24.148 10.729 -7.544 1.00 87.56 192 GLN A N 1
ATOM 1508 C CA . GLN A 1 192 ? 23.480 11.499 -6.486 1.00 87.56 192 GLN A CA 1
ATOM 1509 C C . GLN A 1 192 ? 21.963 11.271 -6.473 1.00 87.56 192 GLN A C 1
ATOM 1511 O O . GLN A 1 192 ? 21.367 11.149 -5.404 1.00 87.56 192 GLN A O 1
ATOM 1516 N N . ILE A 1 193 ? 21.331 11.159 -7.644 1.00 88.81 193 ILE A N 1
ATOM 1517 C CA . ILE A 1 193 ? 19.910 10.792 -7.746 1.00 88.81 193 ILE A CA 1
ATOM 1518 C C . ILE A 1 193 ? 19.686 9.390 -7.161 1.00 88.81 193 ILE A C 1
ATOM 1520 O O . ILE A 1 193 ? 18.767 9.182 -6.367 1.00 88.81 193 ILE A O 1
ATOM 1524 N N . ASN A 1 194 ? 20.574 8.444 -7.469 1.00 91.44 194 ASN A N 1
ATOM 1525 C CA . ASN A 1 194 ? 20.490 7.072 -6.981 1.00 91.44 194 ASN A CA 1
ATOM 1526 C C . ASN A 1 194 ? 20.673 6.971 -5.459 1.00 91.44 194 ASN A C 1
ATOM 1528 O O . ASN A 1 194 ? 20.106 6.072 -4.842 1.00 91.44 194 ASN A O 1
ATOM 1532 N N . GLN A 1 195 ? 21.368 7.912 -4.810 1.00 89.00 195 GLN A N 1
ATOM 1533 C CA . GLN A 1 195 ? 21.393 7.983 -3.342 1.00 89.00 195 GLN A CA 1
ATOM 1534 C C . GLN A 1 195 ? 19.998 8.257 -2.761 1.00 89.00 195 GLN A C 1
ATOM 1536 O O . GLN A 1 195 ? 19.592 7.600 -1.799 1.00 89.00 195 GLN A O 1
ATOM 1541 N N . LEU A 1 196 ? 19.221 9.161 -3.368 1.00 88.44 196 LEU A N 1
ATOM 1542 C CA . LEU A 1 196 ? 17.831 9.395 -2.964 1.00 88.44 196 LEU A CA 1
ATOM 1543 C C . LEU A 1 196 ? 16.970 8.153 -3.213 1.00 88.44 196 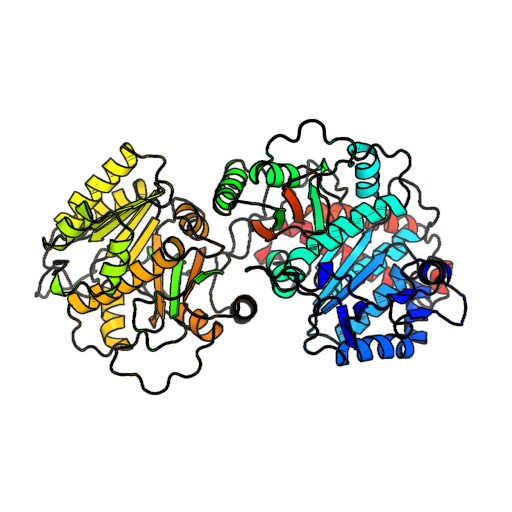LEU A C 1
ATOM 1545 O O . LEU A 1 196 ? 16.252 7.723 -2.312 1.00 88.44 196 LEU A O 1
ATOM 1549 N N . VAL A 1 197 ? 17.092 7.543 -4.395 1.00 92.00 197 VAL A N 1
ATOM 1550 C CA . VAL A 1 197 ? 16.356 6.321 -4.759 1.00 92.00 197 VAL A CA 1
ATOM 1551 C C . VAL A 1 197 ? 16.651 5.178 -3.785 1.00 92.00 197 VAL A C 1
ATOM 1553 O O . VAL A 1 197 ? 15.723 4.614 -3.208 1.00 92.00 197 VAL A O 1
ATOM 1556 N N . SER A 1 198 ? 17.926 4.896 -3.508 1.00 91.31 198 SER A N 1
ATOM 1557 C CA . SER A 1 198 ? 18.344 3.857 -2.556 1.00 91.31 198 SER A CA 1
ATOM 1558 C C . SER A 1 198 ? 17.798 4.104 -1.144 1.00 91.31 198 SER A C 1
ATOM 1560 O O . SER A 1 198 ? 17.386 3.167 -0.459 1.00 91.31 198 SER A O 1
ATOM 1562 N N . THR A 1 199 ? 17.715 5.372 -0.723 1.00 89.06 199 THR A N 1
ATOM 1563 C CA . THR A 1 199 ? 17.152 5.761 0.577 1.00 89.06 199 THR A CA 1
ATOM 1564 C C . THR A 1 199 ? 15.661 5.435 0.641 1.00 89.06 199 THR A C 1
ATOM 1566 O O . THR A 1 199 ? 15.191 4.900 1.643 1.00 89.06 199 THR A O 1
ATOM 1569 N N . ILE A 1 200 ? 14.919 5.710 -0.435 1.00 90.62 200 ILE A N 1
ATOM 1570 C CA . ILE A 1 200 ? 13.481 5.427 -0.546 1.00 90.62 200 ILE A CA 1
ATOM 1571 C C . ILE A 1 200 ? 13.226 3.918 -0.579 1.00 90.62 200 ILE A C 1
ATOM 1573 O O . ILE A 1 200 ? 12.367 3.436 0.158 1.00 90.62 200 ILE A O 1
ATOM 1577 N N . MET A 1 201 ? 13.981 3.168 -1.386 1.00 92.44 201 MET A N 1
ATOM 1578 C CA . MET A 1 201 ? 13.876 1.705 -1.482 1.00 92.44 201 MET A CA 1
ATOM 1579 C C . MET A 1 201 ? 14.214 1.029 -0.147 1.00 92.44 201 MET A C 1
ATOM 1581 O O . MET A 1 201 ? 13.513 0.135 0.322 1.00 92.44 201 MET A O 1
ATOM 1585 N N . SER A 1 202 ? 15.249 1.511 0.542 1.00 89.75 202 SER A N 1
ATOM 1586 C CA . SER A 1 202 ? 15.577 1.040 1.888 1.00 89.75 202 SER A CA 1
ATOM 1587 C C . SER A 1 202 ? 14.465 1.389 2.886 1.00 89.75 202 SER A C 1
ATOM 1589 O O . SER A 1 202 ? 14.044 0.547 3.683 1.00 89.75 202 SER A O 1
ATOM 1591 N N . ALA A 1 203 ? 13.933 2.612 2.845 1.00 88.75 203 ALA A N 1
ATOM 1592 C CA . ALA A 1 203 ? 12.899 3.049 3.777 1.00 88.75 203 ALA A CA 1
ATOM 1593 C C . ALA A 1 203 ? 11.546 2.337 3.574 1.00 88.75 203 ALA A C 1
ATOM 1595 O O . ALA A 1 203 ? 10.879 2.025 4.558 1.00 88.75 203 ALA A O 1
ATOM 1596 N N . SER A 1 204 ? 11.163 2.034 2.334 1.00 90.06 204 SER A N 1
ATOM 1597 C CA . SER A 1 204 ? 9.918 1.322 1.990 1.00 90.06 204 SER A CA 1
ATOM 1598 C C . SER A 1 204 ? 9.969 -0.142 2.418 1.00 90.06 204 SER A C 1
ATOM 1600 O O . SER A 1 204 ? 9.043 -0.627 3.059 1.00 90.06 204 SER A O 1
ATOM 1602 N N . THR A 1 205 ? 11.106 -0.806 2.211 1.00 89.69 205 THR A N 1
ATOM 1603 C CA . THR A 1 205 ? 11.340 -2.201 2.634 1.00 89.69 205 THR A CA 1
ATOM 1604 C C . THR A 1 205 ? 11.678 -2.349 4.121 1.00 89.69 205 THR A C 1
ATOM 1606 O O . THR A 1 205 ? 11.994 -3.439 4.597 1.00 89.69 205 THR A O 1
ATOM 1609 N N . THR A 1 206 ? 11.635 -1.265 4.902 1.00 86.38 206 THR A N 1
ATOM 1610 C CA . THR A 1 206 ? 12.043 -1.300 6.313 1.00 86.38 206 THR A CA 1
ATOM 1611 C C . THR A 1 206 ? 11.169 -2.229 7.150 1.00 86.38 206 THR A C 1
ATOM 1613 O O . THR A 1 206 ? 11.703 -2.906 8.022 1.00 86.38 206 THR A O 1
ATOM 1616 N N . THR A 1 207 ? 9.857 -2.284 6.905 1.00 82.81 207 THR A N 1
ATOM 1617 C CA . THR A 1 207 ? 8.951 -3.167 7.662 1.00 82.81 207 THR A CA 1
ATOM 1618 C C . THR A 1 207 ? 9.159 -4.649 7.341 1.00 82.81 207 THR A C 1
ATOM 1620 O O . THR A 1 207 ? 8.830 -5.495 8.166 1.00 82.81 207 THR A O 1
ATOM 1623 N N . LEU A 1 208 ? 9.753 -4.957 6.182 1.00 84.50 208 LEU A N 1
ATOM 1624 C CA . LEU A 1 208 ? 10.126 -6.315 5.774 1.00 84.50 208 LEU A CA 1
ATOM 1625 C C . LEU A 1 208 ? 11.459 -6.746 6.412 1.00 84.50 208 LEU A C 1
ATOM 1627 O O . LEU A 1 208 ? 11.609 -7.885 6.844 1.00 84.50 208 LEU A O 1
ATOM 1631 N N . ARG A 1 209 ? 12.424 -5.817 6.501 1.00 84.56 209 ARG A N 1
ATOM 1632 C CA . ARG A 1 209 ? 13.784 -6.068 7.022 1.00 84.56 209 ARG A CA 1
ATOM 1633 C C . ARG A 1 209 ? 13.892 -5.970 8.537 1.00 84.56 209 ARG A C 1
ATOM 1635 O O . ARG A 1 209 ? 14.741 -6.618 9.131 1.00 84.56 209 ARG A O 1
ATOM 1642 N N . TYR A 1 210 ? 13.073 -5.143 9.174 1.00 78.56 210 TYR A N 1
ATOM 1643 C CA . TYR A 1 210 ? 13.030 -5.014 10.627 1.00 78.56 210 TYR A CA 1
ATOM 1644 C C . TYR A 1 210 ? 11.652 -5.466 11.099 1.00 78.56 210 TYR A C 1
ATOM 1646 O O . TYR A 1 210 ? 10.688 -4.717 10.914 1.00 78.56 210 TYR A O 1
ATOM 1654 N N . PRO A 1 211 ? 11.535 -6.671 11.685 1.00 61.66 211 PRO A N 1
ATOM 1655 C CA . PRO A 1 211 ? 10.245 -7.225 12.056 1.00 61.66 211 PRO A CA 1
ATOM 1656 C C . PRO A 1 211 ? 9.550 -6.305 13.066 1.00 61.66 211 PRO A C 1
ATOM 1658 O O . PRO A 1 211 ? 10.004 -6.111 14.196 1.00 61.66 211 PRO A O 1
ATOM 1661 N N . GLY A 1 212 ? 8.444 -5.705 12.625 1.00 63.56 212 GLY A N 1
ATOM 1662 C CA . GLY A 1 212 ? 7.528 -4.919 13.441 1.00 63.56 212 GLY A CA 1
ATOM 1663 C C . GLY A 1 212 ? 6.329 -5.752 13.898 1.00 63.56 212 GLY A C 1
ATOM 1664 O O . GLY A 1 212 ? 6.368 -6.979 13.930 1.00 63.56 212 GLY A O 1
ATOM 1665 N N . TYR A 1 213 ? 5.227 -5.091 14.258 1.00 53.09 213 TYR A N 1
ATOM 1666 C CA . TYR A 1 213 ? 3.950 -5.761 14.557 1.00 53.09 213 TYR A CA 1
ATOM 1667 C C . TYR A 1 213 ? 2.911 -5.624 13.425 1.00 53.09 213 TYR A C 1
ATOM 1669 O O . TYR A 1 213 ? 1.936 -6.373 13.421 1.00 53.09 213 TYR A O 1
ATOM 1677 N N . MET A 1 214 ? 3.083 -4.680 12.487 1.00 58.06 214 MET A N 1
ATOM 1678 C CA . MET A 1 214 ? 2.143 -4.400 11.387 1.00 58.06 214 MET A CA 1
ATOM 1679 C C . MET A 1 214 ? 2.879 -4.262 10.051 1.00 58.06 214 MET A C 1
ATOM 1681 O O . MET A 1 214 ? 3.952 -3.664 10.022 1.00 58.06 214 MET A O 1
ATOM 1685 N N . ASN A 1 215 ? 2.263 -4.750 8.965 1.00 63.31 215 ASN A N 1
ATOM 1686 C CA . ASN A 1 215 ? 2.793 -4.720 7.592 1.00 63.31 215 ASN A CA 1
ATOM 1687 C C . ASN A 1 215 ? 4.213 -5.316 7.473 1.00 63.31 215 ASN A C 1
ATOM 1689 O O . ASN A 1 215 ? 5.084 -4.744 6.820 1.00 63.31 215 ASN A O 1
ATOM 1693 N N . ASN A 1 216 ? 4.440 -6.450 8.149 1.00 66.88 216 ASN A N 1
ATOM 1694 C CA . ASN A 1 216 ? 5.711 -7.191 8.116 1.00 66.88 216 ASN A CA 1
ATOM 1695 C C . ASN A 1 216 ? 5.891 -8.026 6.840 1.00 66.88 216 ASN A C 1
ATOM 1697 O O . ASN A 1 216 ? 6.936 -8.641 6.653 1.00 66.88 216 ASN A O 1
ATOM 1701 N N . ASP A 1 217 ? 4.844 -8.104 6.029 1.00 73.56 217 ASP A N 1
ATOM 1702 C CA . ASP A 1 217 ? 4.789 -8.785 4.750 1.00 73.56 217 ASP A CA 1
ATOM 1703 C C . ASP A 1 217 ? 4.391 -7.778 3.660 1.00 73.56 217 ASP A C 1
ATOM 1705 O O . ASP A 1 217 ? 3.681 -6.791 3.899 1.00 73.56 217 ASP A O 1
ATOM 1709 N N . LEU A 1 218 ? 4.871 -8.025 2.447 1.00 80.88 218 LEU A N 1
ATOM 1710 C CA . LEU A 1 218 ? 4.579 -7.238 1.258 1.00 80.88 218 LEU A CA 1
ATOM 1711 C C . LEU A 1 218 ? 3.076 -7.271 0.953 1.00 80.88 218 LEU A C 1
ATOM 1713 O O . LEU A 1 218 ? 2.488 -6.248 0.605 1.00 80.88 218 LEU A O 1
ATOM 1717 N N . ILE A 1 219 ? 2.428 -8.417 1.199 1.00 80.25 219 ILE A N 1
ATOM 1718 C CA . ILE A 1 219 ? 0.970 -8.576 1.079 1.00 80.25 219 ILE A CA 1
ATOM 1719 C C . ILE A 1 219 ? 0.234 -7.570 1.975 1.00 80.25 219 ILE A C 1
ATOM 1721 O O . ILE A 1 219 ? -0.695 -6.899 1.519 1.00 80.25 219 ILE A O 1
ATOM 1725 N N . GLY A 1 220 ? 0.632 -7.447 3.247 1.00 73.88 220 GLY A N 1
ATOM 1726 C CA . GLY A 1 220 ? 0.017 -6.511 4.186 1.00 73.88 220 GLY A CA 1
ATOM 1727 C C . GLY A 1 220 ? 0.225 -5.054 3.772 1.00 73.88 220 GLY A C 1
ATOM 1728 O O . GLY A 1 220 ? -0.719 -4.259 3.819 1.00 73.88 220 GLY A O 1
ATOM 1729 N N . LEU A 1 221 ? 1.431 -4.719 3.300 1.00 81.25 221 LEU A N 1
ATOM 1730 C CA . LEU A 1 221 ? 1.765 -3.383 2.808 1.00 81.25 221 LEU A CA 1
ATOM 1731 C C . LEU A 1 221 ? 0.899 -3.000 1.597 1.00 81.25 221 LEU A C 1
ATOM 1733 O O . LEU A 1 221 ? 0.216 -1.973 1.642 1.00 81.25 221 LEU A O 1
ATOM 1737 N N . ILE A 1 222 ? 0.845 -3.844 0.565 1.00 82.81 222 ILE A N 1
ATOM 1738 C CA . ILE A 1 222 ? 0.066 -3.603 -0.661 1.00 82.81 222 ILE A CA 1
ATOM 1739 C C . ILE A 1 222 ? -1.432 -3.517 -0.351 1.00 82.81 222 ILE A C 1
ATOM 1741 O O . ILE A 1 222 ? -2.085 -2.539 -0.716 1.00 82.81 222 ILE A O 1
ATOM 1745 N N . ALA A 1 223 ? -1.976 -4.466 0.420 1.00 76.12 223 ALA A N 1
ATOM 1746 C CA . ALA A 1 223 ? -3.402 -4.503 0.758 1.00 76.12 223 ALA A CA 1
ATOM 1747 C C . ALA A 1 223 ? -3.890 -3.264 1.535 1.00 76.12 223 ALA A C 1
ATOM 1749 O O . ALA A 1 223 ? -5.093 -2.969 1.557 1.00 76.12 223 ALA A O 1
ATOM 1750 N N . SER A 1 224 ? -2.972 -2.556 2.201 1.00 76.56 224 SER A N 1
ATOM 1751 C CA . SER A 1 224 ? -3.259 -1.323 2.935 1.00 76.56 224 SER A CA 1
ATOM 1752 C C . SER A 1 224 ? -3.301 -0.068 2.056 1.00 76.56 224 SER A C 1
ATOM 1754 O O . SER A 1 224 ? -4.056 0.865 2.352 1.00 76.56 224 SER A O 1
ATOM 1756 N N . LEU A 1 225 ? -2.500 -0.051 0.989 1.00 80.50 225 LEU A N 1
ATOM 1757 C CA . LEU A 1 225 ? -2.290 1.095 0.104 1.00 80.50 225 LEU A CA 1
ATOM 1758 C C . LEU A 1 225 ? -3.137 1.028 -1.170 1.00 80.50 225 LEU A C 1
ATOM 1760 O O . LEU A 1 225 ? -3.471 2.068 -1.744 1.00 80.50 225 LEU A O 1
ATOM 1764 N N . ILE A 1 226 ? -3.496 -0.179 -1.603 1.00 82.19 226 ILE A N 1
ATOM 1765 C CA . ILE A 1 226 ? -4.119 -0.440 -2.900 1.00 82.19 226 ILE A CA 1
ATOM 1766 C C . ILE A 1 226 ? -5.466 -1.136 -2.654 1.00 82.19 226 ILE A C 1
ATOM 1768 O O . ILE A 1 226 ? -5.545 -2.361 -2.567 1.00 82.19 226 ILE A O 1
ATOM 1772 N N . PRO A 1 227 ? -6.555 -0.364 -2.463 1.00 71.19 227 PRO A N 1
ATOM 1773 C CA . PRO A 1 227 ? -7.888 -0.930 -2.271 1.00 71.19 227 PRO A CA 1
ATOM 1774 C C . PRO A 1 227 ? -8.530 -1.397 -3.584 1.00 71.19 227 PRO A C 1
ATOM 1776 O O . PRO A 1 227 ? -9.451 -2.212 -3.542 1.00 71.19 227 PRO A O 1
ATOM 1779 N N . THR A 1 228 ? -8.070 -0.873 -4.722 1.00 77.25 228 THR A N 1
ATOM 1780 C CA . THR A 1 228 ? -8.536 -1.208 -6.070 1.00 77.25 228 THR A CA 1
ATOM 1781 C C . THR A 1 228 ? -7.344 -1.669 -6.911 1.00 77.25 228 THR A C 1
ATOM 1783 O O . THR A 1 228 ? -6.381 -0.912 -7.030 1.00 77.25 228 THR A O 1
ATOM 1786 N N . PRO A 1 229 ? -7.374 -2.882 -7.497 1.00 77.44 229 PRO A N 1
ATOM 1787 C CA . PRO A 1 229 ? -6.193 -3.477 -8.126 1.00 77.44 229 PRO A CA 1
ATOM 1788 C C . PRO A 1 229 ? -5.555 -2.648 -9.243 1.00 77.44 229 PRO A C 1
ATOM 1790 O O . PRO A 1 229 ? -4.342 -2.663 -9.358 1.00 77.44 229 PRO A O 1
ATOM 1793 N N . ARG A 1 230 ? -6.332 -1.900 -10.043 1.00 83.19 230 ARG A N 1
ATOM 1794 C CA . ARG A 1 230 ? -5.793 -1.078 -11.147 1.00 83.19 230 ARG A CA 1
ATOM 1795 C C . ARG A 1 230 ? -5.144 0.229 -10.681 1.00 83.19 230 ARG A C 1
ATOM 1797 O O . ARG A 1 230 ? -4.253 0.743 -11.345 1.00 83.19 230 ARG A O 1
ATOM 1804 N N . LEU A 1 231 ? -5.550 0.769 -9.528 1.00 89.25 231 LEU A N 1
ATOM 1805 C CA . LEU A 1 231 ? -5.018 2.033 -9.002 1.00 89.25 231 LEU A CA 1
ATOM 1806 C C . LEU A 1 231 ? -3.836 1.763 -8.065 1.00 89.25 231 LEU A C 1
ATOM 1808 O O . LEU A 1 231 ? -3.883 2.100 -6.882 1.00 89.25 231 LEU A O 1
ATOM 1812 N N . HIS A 1 232 ? -2.786 1.128 -8.580 1.00 91.88 232 HIS A N 1
ATOM 1813 C CA . HIS A 1 232 ? -1.655 0.632 -7.788 1.00 91.88 232 HIS A CA 1
ATOM 1814 C C . HIS A 1 232 ? -0.365 1.462 -7.917 1.00 91.88 232 HIS A C 1
ATOM 1816 O O . HIS A 1 232 ? 0.694 1.043 -7.449 1.00 91.88 232 HIS A O 1
ATOM 1822 N N . PHE A 1 233 ? -0.433 2.646 -8.531 1.00 94.31 233 PHE A N 1
ATOM 1823 C CA . PHE A 1 233 ? 0.713 3.548 -8.652 1.00 94.31 233 PHE A CA 1
ATOM 1824 C C . PHE A 1 233 ? 0.868 4.410 -7.397 1.00 94.31 233 PHE A C 1
ATOM 1826 O O . PHE A 1 233 ? 0.018 5.248 -7.076 1.00 94.31 233 PHE A O 1
ATOM 1833 N N . LEU A 1 234 ? 1.976 4.214 -6.690 1.00 93.69 234 LEU A N 1
ATOM 1834 C CA . LEU A 1 234 ? 2.284 4.880 -5.434 1.00 93.69 234 LEU A CA 1
ATOM 1835 C C . LEU A 1 234 ? 3.282 6.013 -5.647 1.00 93.69 234 LEU A C 1
ATOM 1837 O O . LEU A 1 234 ? 4.334 5.841 -6.262 1.00 93.69 234 LEU A O 1
ATOM 1841 N N . MET A 1 235 ? 2.982 7.169 -5.063 1.00 91.88 235 MET A N 1
ATOM 1842 C CA . MET A 1 235 ? 3.945 8.252 -4.909 1.00 91.88 235 MET A CA 1
ATOM 1843 C C . MET A 1 235 ? 4.687 8.120 -3.586 1.00 91.88 235 MET A C 1
ATOM 1845 O O . MET A 1 235 ? 4.129 7.698 -2.567 1.00 91.88 235 MET A O 1
ATOM 1849 N N . THR A 1 236 ? 5.937 8.563 -3.586 1.00 93.00 236 THR A N 1
ATOM 1850 C CA . THR A 1 236 ? 6.767 8.586 -2.387 1.00 93.00 236 THR A CA 1
ATOM 1851 C C . THR A 1 236 ? 7.028 10.013 -1.925 1.00 93.00 236 THR A C 1
ATOM 1853 O O . THR A 1 236 ? 7.044 10.967 -2.707 1.00 93.00 236 THR A O 1
ATOM 1856 N N . GLY A 1 237 ? 7.208 10.179 -0.621 1.00 90.50 237 GLY A N 1
ATOM 1857 C CA . GLY A 1 237 ? 7.719 11.414 -0.050 1.00 90.50 237 GLY A CA 1
ATOM 1858 C C . GLY A 1 237 ? 8.617 11.126 1.137 1.00 90.50 237 GLY A C 1
ATOM 1859 O O . GLY A 1 237 ? 8.341 10.217 1.909 1.00 90.50 237 GLY A O 1
ATOM 1860 N N . TYR A 1 238 ? 9.693 11.887 1.302 1.00 91.38 238 TYR A N 1
ATOM 1861 C CA . TYR A 1 238 ? 10.693 11.596 2.328 1.00 91.38 238 TYR A CA 1
ATOM 1862 C C . TYR A 1 238 ? 11.065 12.834 3.134 1.00 91.38 238 TYR A C 1
ATOM 1864 O O . TYR A 1 238 ? 11.097 13.963 2.637 1.00 91.38 238 TYR A O 1
ATOM 1872 N N . THR A 1 239 ? 11.347 12.635 4.416 1.00 87.69 239 THR A N 1
ATOM 1873 C CA . THR A 1 239 ? 11.884 13.675 5.287 1.00 87.69 239 THR A CA 1
ATOM 1874 C C . THR A 1 239 ? 12.755 13.043 6.375 1.00 87.69 239 THR A C 1
ATOM 1876 O O . THR A 1 239 ? 12.382 12.012 6.929 1.00 87.69 239 THR A O 1
ATOM 1879 N N . PRO A 1 240 ? 13.890 13.645 6.754 1.00 84.06 240 PRO A N 1
ATOM 1880 C CA . PRO A 1 240 ? 14.447 14.907 6.272 1.00 84.06 240 PRO A CA 1
ATOM 1881 C C . PRO A 1 240 ? 15.159 14.785 4.915 1.00 84.06 240 PRO A C 1
ATOM 1883 O O . PRO A 1 240 ? 15.756 13.764 4.604 1.00 84.06 240 PRO A O 1
ATOM 1886 N N . LEU A 1 241 ? 15.109 15.866 4.131 1.00 76.38 241 LEU A N 1
ATOM 1887 C CA . LEU A 1 241 ? 15.904 16.070 2.915 1.00 76.38 241 LEU A CA 1
ATOM 1888 C C . LEU A 1 241 ? 16.893 17.198 3.219 1.00 76.38 241 LEU A C 1
ATOM 1890 O O . LEU A 1 241 ? 16.546 18.374 3.071 1.00 76.38 241 LEU A O 1
ATOM 1894 N N . THR A 1 242 ? 18.048 16.836 3.772 1.00 70.00 242 THR A N 1
ATOM 1895 C CA . THR A 1 242 ? 19.136 17.745 4.166 1.00 70.00 242 THR A CA 1
ATOM 1896 C C . THR A 1 242 ? 20.465 17.037 3.959 1.00 70.00 242 THR A C 1
ATOM 1898 O O . THR A 1 242 ? 20.543 15.843 4.237 1.00 70.00 242 THR A O 1
ATOM 1901 N N . THR A 1 243 ? 21.498 17.762 3.546 1.00 61.06 243 THR A N 1
ATOM 1902 C CA . THR A 1 243 ? 22.873 17.251 3.525 1.00 61.06 243 THR A CA 1
ATOM 1903 C C . THR A 1 243 ? 23.461 17.225 4.939 1.00 61.06 243 THR A C 1
ATOM 1905 O O . THR A 1 243 ? 23.061 18.008 5.807 1.00 61.06 243 THR A O 1
ATOM 1908 N N . ASP A 1 244 ? 24.439 16.349 5.177 1.00 53.56 244 ASP A N 1
ATOM 1909 C CA . ASP A 1 244 ? 25.099 16.182 6.483 1.00 53.56 244 ASP A CA 1
ATOM 1910 C C . ASP A 1 244 ? 25.807 17.451 6.989 1.00 53.56 244 ASP A C 1
ATOM 1912 O O . ASP A 1 244 ? 26.161 17.535 8.159 1.00 53.56 244 ASP A O 1
ATOM 1916 N N . GLN A 1 245 ? 25.980 18.475 6.147 1.00 46.09 245 GLN A N 1
ATOM 1917 C CA . GLN A 1 245 ? 26.585 19.751 6.537 1.00 46.09 245 GLN A CA 1
ATOM 1918 C C . GLN A 1 245 ? 25.608 20.721 7.227 1.00 46.09 245 GLN A C 1
ATOM 1920 O O . GLN A 1 245 ? 26.046 21.631 7.930 1.00 46.09 245 GLN A O 1
ATOM 1925 N N . SER A 1 246 ? 24.286 20.537 7.107 1.00 51.09 246 SER A N 1
ATOM 1926 C CA . SER A 1 246 ? 23.286 21.433 7.713 1.00 51.09 246 SER A CA 1
ATOM 1927 C C . SER A 1 246 ? 22.772 20.920 9.069 1.00 51.09 246 SER A C 1
ATOM 1929 O O . SER A 1 246 ? 21.565 20.865 9.309 1.00 51.09 246 SER A O 1
ATOM 1931 N N . VAL A 1 247 ? 23.677 20.519 9.968 1.00 51.50 247 VAL A N 1
ATOM 1932 C CA . VAL A 1 247 ? 23.347 20.029 11.331 1.00 51.50 247 VAL A CA 1
ATOM 1933 C C . VAL A 1 247 ? 23.012 21.175 12.302 1.00 51.50 247 VAL A C 1
ATOM 1935 O O . VAL A 1 247 ? 22.671 20.954 13.466 1.00 51.50 247 VAL A O 1
ATOM 1938 N N . ALA A 1 248 ? 23.079 22.427 11.843 1.00 43.91 248 ALA A N 1
ATOM 1939 C CA . ALA A 1 248 ? 22.803 23.593 12.667 1.00 43.91 248 ALA A CA 1
ATOM 1940 C C . ALA A 1 248 ? 21.324 23.626 13.109 1.00 43.91 248 ALA A C 1
ATOM 1942 O O . ALA A 1 248 ? 20.419 23.965 12.347 1.00 43.91 248 ALA A O 1
ATOM 1943 N N . SER A 1 249 ? 21.099 23.324 14.392 1.00 44.88 249 SER A N 1
ATOM 1944 C CA . SER A 1 249 ? 19.849 23.494 15.151 1.00 44.88 249 SER A CA 1
ATOM 1945 C C . SER A 1 249 ? 18.689 22.533 14.830 1.00 44.88 249 SER A C 1
ATOM 1947 O O . SER A 1 249 ? 17.550 22.952 14.610 1.00 44.88 249 SER A O 1
ATOM 1949 N N . VAL A 1 250 ? 18.905 21.212 14.892 1.00 52.41 250 VAL A N 1
ATOM 1950 C CA . VAL A 1 250 ? 17.772 20.263 14.901 1.00 52.41 250 VAL A CA 1
ATOM 1951 C C . VAL A 1 250 ? 17.005 20.389 16.224 1.00 52.41 250 VAL A C 1
ATOM 1953 O O . VAL A 1 250 ? 17.245 19.690 17.207 1.00 52.41 250 VAL A O 1
ATOM 1956 N N . ARG A 1 251 ? 16.039 21.313 16.242 1.00 56.91 251 ARG A N 1
ATOM 1957 C CA . ARG A 1 251 ? 14.932 21.363 17.204 1.00 56.91 251 ARG A CA 1
ATOM 1958 C C . ARG A 1 251 ? 14.372 19.942 17.349 1.00 56.91 251 ARG A C 1
ATOM 1960 O O . ARG A 1 251 ? 14.233 19.258 16.332 1.00 56.91 251 ARG A O 1
ATOM 1967 N N . LYS A 1 252 ? 14.038 19.498 18.574 1.00 65.50 252 LYS A N 1
ATOM 1968 C CA . LYS A 1 252 ? 13.374 18.196 18.812 1.00 65.50 252 LYS A CA 1
ATOM 1969 C C . LYS A 1 252 ? 12.214 18.046 17.821 1.00 65.50 252 LYS A C 1
ATOM 1971 O O . LYS A 1 252 ? 11.194 18.715 17.964 1.00 65.50 252 LYS A O 1
ATOM 1976 N N . THR A 1 253 ? 12.411 17.231 16.787 1.00 74.56 253 THR A N 1
ATOM 1977 C CA . THR A 1 253 ? 11.430 17.042 15.717 1.00 74.56 253 THR A CA 1
ATOM 1978 C C . THR A 1 253 ? 10.422 16.024 16.218 1.00 74.56 253 THR A C 1
ATOM 1980 O O . THR A 1 253 ? 10.793 14.904 16.560 1.00 74.56 253 THR A O 1
ATOM 1983 N N . THR A 1 254 ? 9.161 16.432 16.326 1.00 81.75 254 THR A N 1
ATOM 1984 C CA . THR A 1 254 ? 8.090 15.552 16.803 1.00 81.75 254 THR A CA 1
ATOM 1985 C C . THR A 1 254 ? 7.523 14.713 15.659 1.00 81.75 254 THR A C 1
ATOM 1987 O O . THR A 1 254 ? 7.643 15.079 14.489 1.00 81.75 254 THR A O 1
ATOM 1990 N N . VAL A 1 255 ? 6.831 13.618 15.986 1.00 83.44 255 VAL A N 1
ATOM 1991 C CA . VAL A 1 255 ? 6.092 12.782 15.016 1.00 83.44 255 VAL A CA 1
ATOM 1992 C C . VAL A 1 255 ? 5.152 13.627 14.155 1.00 83.44 255 VAL A C 1
ATOM 1994 O O . VAL A 1 255 ? 5.117 13.493 12.934 1.00 83.44 255 VAL A O 1
ATOM 1997 N N . LEU A 1 256 ? 4.443 14.565 14.786 1.00 83.12 256 LEU A N 1
ATOM 1998 C CA . LEU A 1 256 ? 3.547 15.487 14.098 1.00 83.12 256 LEU A CA 1
ATOM 1999 C C . LEU A 1 256 ? 4.290 16.376 13.093 1.00 83.12 256 LEU A C 1
ATOM 2001 O O . LEU A 1 256 ? 3.742 16.702 12.044 1.00 83.12 256 LEU A O 1
ATOM 2005 N N . ASP A 1 257 ? 5.517 16.800 13.395 1.00 85.38 257 ASP A N 1
ATOM 2006 C CA . ASP A 1 257 ? 6.322 17.595 12.464 1.00 85.38 257 ASP A CA 1
ATOM 2007 C C . ASP A 1 257 ? 6.733 16.775 11.246 1.00 85.38 257 ASP A C 1
ATOM 2009 O O . ASP A 1 257 ? 6.621 17.271 10.125 1.00 85.38 257 ASP A O 1
ATOM 2013 N N . VAL A 1 258 ? 7.150 15.522 11.458 1.00 87.50 258 VAL A N 1
ATOM 2014 C CA . VAL A 1 258 ? 7.495 14.580 10.383 1.00 87.50 258 VAL A CA 1
ATOM 2015 C C . VAL A 1 258 ? 6.288 14.347 9.481 1.00 87.50 258 VAL A C 1
ATOM 2017 O O . VAL A 1 258 ? 6.359 14.634 8.290 1.00 87.50 258 VAL A O 1
ATOM 2020 N N . MET A 1 259 ? 5.144 13.947 10.041 1.00 86.12 259 MET A N 1
ATOM 2021 C CA . MET A 1 259 ? 3.937 13.677 9.253 1.00 86.12 259 MET A CA 1
ATOM 2022 C C . MET A 1 259 ? 3.422 14.921 8.512 1.00 86.12 259 MET A C 1
ATOM 2024 O O . MET A 1 259 ? 3.000 14.833 7.362 1.00 86.12 259 MET A O 1
ATOM 2028 N N . ARG A 1 260 ? 3.500 16.113 9.126 1.00 85.12 260 ARG A N 1
ATOM 2029 C CA . ARG A 1 260 ? 3.150 17.368 8.439 1.00 85.12 260 ARG A CA 1
ATOM 2030 C C . ARG A 1 260 ? 4.102 17.690 7.295 1.00 85.12 260 ARG A C 1
ATOM 2032 O O . ARG A 1 260 ? 3.654 18.243 6.299 1.00 85.12 260 ARG A O 1
ATOM 2039 N N . ARG A 1 261 ? 5.400 17.407 7.443 1.00 87.69 261 ARG A N 1
ATOM 2040 C CA . ARG A 1 261 ? 6.391 17.596 6.376 1.00 87.69 261 ARG A CA 1
ATOM 2041 C C . ARG A 1 261 ? 6.151 16.608 5.239 1.00 87.69 261 ARG A C 1
ATOM 2043 O O . ARG A 1 261 ? 6.225 17.033 4.096 1.00 87.69 261 ARG A O 1
ATOM 2050 N N . LEU A 1 262 ? 5.818 15.354 5.528 1.00 88.75 262 LEU A N 1
ATOM 2051 C CA . LEU A 1 262 ? 5.534 14.342 4.503 1.00 88.75 262 LEU A CA 1
ATOM 2052 C C . LEU A 1 262 ? 4.390 14.747 3.563 1.00 88.75 262 LEU A C 1
ATOM 2054 O O . LEU A 1 262 ? 4.515 14.594 2.356 1.00 88.75 262 LEU A O 1
ATOM 2058 N N . LEU A 1 263 ? 3.339 15.378 4.094 1.00 84.06 263 LEU A N 1
ATOM 2059 C CA . LEU A 1 263 ? 2.218 15.895 3.296 1.00 84.06 263 LEU A CA 1
ATOM 2060 C C . LEU A 1 263 ? 2.542 17.174 2.498 1.00 84.06 263 LEU A C 1
ATOM 2062 O O . LEU A 1 263 ? 1.703 17.655 1.736 1.00 84.06 263 LEU A O 1
ATOM 2066 N N . GLN A 1 264 ? 3.719 17.784 2.679 1.00 84.19 264 GLN A N 1
ATOM 2067 C CA . GLN A 1 264 ? 4.084 18.987 1.929 1.00 84.19 264 GLN A CA 1
ATOM 2068 C C . GLN A 1 264 ? 4.531 18.605 0.511 1.00 84.19 264 GLN A C 1
ATOM 2070 O O . GLN A 1 264 ? 5.477 17.831 0.381 1.00 84.19 264 GLN A O 1
ATOM 2075 N N . PRO A 1 265 ? 3.985 19.236 -0.549 1.00 80.56 265 PRO A N 1
ATOM 2076 C CA . PRO A 1 265 ? 4.309 18.889 -1.938 1.00 80.56 265 PRO A CA 1
ATOM 2077 C C . PRO A 1 265 ? 5.803 18.934 -2.287 1.00 80.56 265 PRO A C 1
ATOM 2079 O O . PRO A 1 265 ? 6.252 18.233 -3.179 1.00 80.56 265 PRO A O 1
ATOM 2082 N N . LYS A 1 266 ? 6.590 19.749 -1.575 1.00 82.44 266 LYS A N 1
ATOM 2083 C CA . LYS A 1 266 ? 8.045 19.866 -1.775 1.00 82.44 266 LYS A CA 1
ATOM 2084 C C . LYS A 1 266 ? 8.846 18.630 -1.349 1.00 82.44 266 LYS A C 1
ATOM 2086 O O . LYS A 1 266 ? 10.001 18.514 -1.729 1.00 82.44 266 LYS A O 1
ATOM 2091 N N . ASN A 1 267 ? 8.263 17.771 -0.514 1.00 86.31 267 ASN A N 1
ATOM 2092 C CA . ASN A 1 267 ? 8.885 16.525 -0.073 1.00 86.31 267 ASN A CA 1
ATOM 2093 C C . ASN A 1 267 ? 8.341 15.317 -0.849 1.00 86.31 267 ASN A C 1
ATOM 2095 O O . ASN A 1 267 ? 8.805 14.208 -0.609 1.00 86.31 267 ASN A O 1
ATOM 2099 N N . VAL A 1 268 ? 7.370 15.530 -1.747 1.00 87.06 268 VAL A N 1
ATOM 2100 C CA . VAL A 1 268 ? 6.826 14.504 -2.639 1.00 87.06 268 VAL A CA 1
ATOM 2101 C C . VAL A 1 268 ? 7.732 14.391 -3.861 1.00 87.06 268 VAL A C 1
ATOM 2103 O O . VAL A 1 268 ? 8.062 15.388 -4.508 1.00 87.06 268 VAL A O 1
ATOM 2106 N N . MET A 1 269 ? 8.126 13.163 -4.173 1.00 85.75 269 MET A N 1
ATOM 2107 C CA . MET A 1 269 ? 9.106 12.805 -5.201 1.00 85.75 269 MET A CA 1
ATOM 2108 C C . MET A 1 269 ? 8.449 12.511 -6.551 1.00 85.75 269 MET A C 1
ATOM 2110 O O . MET A 1 269 ? 8.969 11.737 -7.343 1.00 85.75 269 MET A O 1
ATOM 2114 N N . VAL A 1 270 ? 7.298 13.136 -6.809 1.00 85.81 270 VAL A N 1
ATOM 2115 C CA . VAL A 1 270 ? 6.546 13.010 -8.058 1.00 85.81 270 VAL A CA 1
ATOM 2116 C C . VAL A 1 270 ? 6.040 14.382 -8.505 1.00 85.81 270 VAL A C 1
ATOM 2118 O O . VAL A 1 270 ? 5.406 15.114 -7.735 1.00 85.81 270 VAL A O 1
ATOM 2121 N N . SER A 1 271 ? 6.318 14.747 -9.756 1.00 82.62 271 SER A N 1
ATOM 2122 C CA . SER A 1 271 ? 5.977 16.040 -10.356 1.00 82.62 271 SER A CA 1
ATOM 2123 C C . SER A 1 271 ? 4.576 16.021 -10.937 1.00 82.62 271 SER A C 1
ATOM 2125 O O . SER A 1 271 ? 4.355 15.824 -12.132 1.00 82.62 271 SER A O 1
ATOM 2127 N N . THR A 1 272 ? 3.611 16.281 -10.070 1.00 73.94 272 THR A N 1
ATOM 2128 C CA . THR A 1 272 ? 2.203 16.366 -10.452 1.00 73.94 272 THR A CA 1
ATOM 2129 C C . THR A 1 272 ? 1.802 17.814 -10.716 1.00 73.94 272 THR A C 1
ATOM 2131 O O . THR A 1 272 ? 2.251 18.746 -10.039 1.00 73.94 272 THR A O 1
ATOM 2134 N N . GLY A 1 273 ? 0.982 18.017 -11.749 1.00 62.53 273 GLY A N 1
ATOM 2135 C CA . GLY A 1 273 ? 0.438 19.334 -12.067 1.00 62.53 273 GLY A CA 1
ATOM 2136 C C . GLY A 1 273 ? -0.480 19.811 -10.943 1.00 62.53 273 GLY A C 1
ATOM 2137 O O . GLY A 1 273 ? -1.322 19.056 -10.463 1.00 62.53 273 GLY A O 1
ATOM 2138 N N . ARG A 1 274 ? -0.335 21.068 -10.508 1.00 55.31 274 ARG A N 1
ATOM 2139 C CA . ARG A 1 274 ? -1.329 21.710 -9.636 1.00 55.31 274 ARG A CA 1
ATOM 2140 C C . ARG A 1 274 ? -2.468 22.227 -10.495 1.00 55.31 274 ARG A C 1
ATOM 2142 O O . ARG A 1 274 ? -2.615 23.441 -10.641 1.00 55.31 274 ARG A O 1
ATOM 2149 N N . ASP A 1 275 ? -3.230 21.325 -11.094 1.00 51.59 275 ASP A N 1
ATOM 2150 C CA . ASP A 1 275 ? -4.424 21.773 -11.781 1.00 51.59 275 ASP A CA 1
ATOM 2151 C C . ASP A 1 275 ? -5.467 22.168 -10.734 1.00 51.59 275 ASP A C 1
ATOM 2153 O O . ASP A 1 275 ? -5.808 21.401 -9.836 1.00 51.59 275 ASP A O 1
ATOM 2157 N N . ARG A 1 276 ? -5.904 23.429 -10.773 1.00 46.19 276 ARG A N 1
ATOM 2158 C CA . ARG A 1 276 ? -6.883 23.973 -9.813 1.00 46.19 276 ARG A CA 1
ATOM 2159 C C . ARG A 1 276 ? -8.309 23.509 -10.122 1.00 46.19 276 ARG A C 1
ATOM 2161 O O . ARG A 1 276 ? -9.209 23.805 -9.341 1.00 46.19 276 ARG A O 1
ATOM 2168 N N . GLN A 1 277 ? -8.507 22.848 -11.263 1.00 42.88 277 GLN A N 1
ATOM 2169 C CA . GLN A 1 277 ? -9.811 22.448 -11.784 1.00 42.88 277 GLN A CA 1
ATOM 2170 C C . GLN A 1 277 ? -10.220 21.031 -11.344 1.00 42.88 277 GLN A C 1
ATOM 2172 O O . GLN A 1 277 ? -11.408 20.777 -11.161 1.00 42.88 277 GLN A O 1
ATOM 2177 N N . THR A 1 278 ? -9.263 20.128 -11.109 1.00 54.59 278 THR A N 1
ATOM 2178 C CA . THR A 1 278 ? -9.501 18.742 -10.679 1.00 54.59 278 THR A CA 1
ATOM 2179 C C . THR A 1 278 ? -9.252 18.578 -9.177 1.00 54.59 278 THR A C 1
ATOM 2181 O O . THR A 1 278 ? -8.147 18.774 -8.668 1.00 54.59 278 THR A O 1
ATOM 2184 N N . ASN A 1 279 ? -10.294 18.190 -8.433 1.00 69.38 279 ASN A N 1
ATOM 2185 C CA . ASN A 1 279 ? -10.193 17.868 -7.006 1.00 69.38 279 ASN A CA 1
ATOM 2186 C C . ASN A 1 279 ? -9.515 16.504 -6.811 1.00 69.38 279 ASN A C 1
ATOM 2188 O O . ASN A 1 279 ? -10.169 15.500 -6.534 1.00 69.38 279 ASN A O 1
ATOM 2192 N N . HIS A 1 280 ? -8.190 16.463 -6.935 1.00 78.38 280 HIS A N 1
ATOM 2193 C CA . HIS A 1 280 ? -7.436 15.266 -6.589 1.00 78.38 280 HIS A CA 1
ATOM 2194 C C . HIS A 1 280 ? -7.515 14.976 -5.082 1.00 78.38 280 HIS A C 1
ATOM 2196 O O . HIS A 1 280 ? -7.614 15.867 -4.229 1.00 78.38 280 HIS A O 1
ATOM 2202 N N . CYS A 1 281 ? -7.487 13.692 -4.765 1.00 82.50 281 CYS A N 1
ATOM 2203 C CA . CYS A 1 281 ? -7.592 13.160 -3.419 1.00 82.50 281 CYS A CA 1
ATOM 2204 C C . CYS A 1 281 ? -6.701 11.926 -3.214 1.00 82.50 281 CYS A C 1
ATOM 2206 O O . CYS A 1 281 ? -6.349 11.211 -4.159 1.00 82.50 281 CYS A O 1
ATOM 2208 N N . TYR A 1 282 ? -6.341 11.699 -1.952 1.00 83.62 282 TYR A N 1
ATOM 2209 C CA . TYR A 1 282 ? -5.657 10.515 -1.453 1.00 83.62 282 TYR A CA 1
ATOM 2210 C C . TYR A 1 282 ? -6.639 9.349 -1.360 1.00 83.62 282 TYR A C 1
ATOM 2212 O O . TYR A 1 282 ? -7.688 9.461 -0.723 1.00 83.62 282 TYR A O 1
ATOM 2220 N N . ILE A 1 283 ? -6.253 8.217 -1.935 1.00 83.56 283 ILE A N 1
ATOM 2221 C CA . ILE A 1 283 ? -6.911 6.924 -1.747 1.00 83.56 283 ILE A CA 1
ATOM 2222 C C . ILE A 1 283 ? -6.436 6.314 -0.422 1.00 83.56 283 ILE A C 1
ATOM 2224 O O . ILE A 1 283 ? -7.242 5.962 0.440 1.00 83.56 283 ILE A O 1
ATOM 2228 N N . ALA A 1 284 ? -5.116 6.255 -0.223 1.00 84.31 284 ALA A N 1
ATOM 2229 C CA . ALA A 1 284 ? -4.493 5.724 0.985 1.00 84.31 284 ALA A CA 1
ATOM 2230 C C . ALA A 1 284 ? -3.124 6.369 1.239 1.00 84.31 284 ALA A C 1
ATOM 2232 O O . ALA A 1 284 ? -2.452 6.817 0.311 1.00 84.31 284 ALA A O 1
ATOM 2233 N N . ILE A 1 285 ? -2.705 6.412 2.505 1.00 86.31 285 ILE A N 1
ATOM 2234 C CA . ILE A 1 285 ? -1.383 6.892 2.922 1.00 86.31 285 ILE A CA 1
ATOM 2235 C C . ILE A 1 285 ? -0.802 5.932 3.961 1.00 86.31 285 ILE A C 1
ATOM 2237 O O . ILE A 1 285 ? -1.431 5.675 4.987 1.00 86.31 285 ILE A O 1
ATOM 2241 N N . LEU A 1 286 ? 0.432 5.486 3.747 1.00 87.81 286 LEU A N 1
ATOM 2242 C CA . LEU A 1 286 ? 1.262 4.790 4.722 1.00 87.81 286 LEU A CA 1
ATOM 2243 C C . LEU A 1 286 ? 2.467 5.668 5.060 1.00 87.81 286 LEU A C 1
ATOM 2245 O O . LEU A 1 286 ? 3.263 6.007 4.190 1.00 87.81 286 LEU A O 1
ATOM 2249 N N . ASN A 1 287 ? 2.614 6.032 6.332 1.00 88.50 287 ASN A N 1
ATOM 2250 C CA . ASN A 1 287 ? 3.802 6.725 6.821 1.00 88.50 287 ASN A CA 1
ATOM 2251 C C . ASN A 1 287 ? 4.687 5.749 7.600 1.00 88.50 287 ASN A C 1
ATOM 2253 O O . ASN A 1 287 ? 4.312 5.312 8.687 1.00 88.50 287 ASN A O 1
ATOM 2257 N N . ILE A 1 288 ? 5.868 5.446 7.075 1.00 88.31 288 ILE A N 1
ATOM 2258 C CA . ILE A 1 288 ? 6.905 4.682 7.765 1.00 88.31 288 ILE A CA 1
ATOM 2259 C C . ILE A 1 288 ? 7.794 5.676 8.509 1.00 88.31 288 ILE A C 1
ATOM 2261 O O . ILE A 1 288 ? 8.554 6.424 7.901 1.00 88.31 288 ILE A O 1
ATOM 2265 N N . ILE A 1 289 ? 7.680 5.722 9.832 1.00 87.50 289 ILE A N 1
ATOM 2266 C CA . ILE A 1 289 ? 8.447 6.616 10.698 1.00 87.50 289 ILE A CA 1
ATOM 2267 C C . ILE A 1 289 ? 9.568 5.813 11.343 1.00 87.50 289 ILE A C 1
ATOM 2269 O O . ILE A 1 289 ? 9.320 4.854 12.067 1.00 87.50 289 ILE A O 1
ATOM 2273 N N . GLN A 1 290 ? 10.806 6.218 11.094 1.00 83.31 290 GLN A N 1
ATOM 2274 C CA . GLN A 1 290 ? 11.989 5.533 11.591 1.00 83.31 290 GLN A CA 1
ATOM 2275 C C . GLN A 1 290 ? 12.656 6.362 12.687 1.00 83.31 290 GLN A C 1
ATOM 2277 O O . GLN A 1 290 ? 13.026 7.518 12.461 1.00 83.31 290 GLN A O 1
ATOM 2282 N N . GLY A 1 291 ? 12.860 5.772 13.862 1.00 79.38 291 GLY A N 1
ATOM 2283 C CA . GLY A 1 291 ? 13.568 6.412 14.970 1.00 79.38 291 GLY A CA 1
ATOM 2284 C C . GLY A 1 291 ? 12.922 6.171 16.328 1.00 79.38 291 GLY A C 1
ATOM 2285 O O . GLY A 1 291 ? 11.995 5.377 16.471 1.00 79.38 291 GLY A O 1
ATOM 2286 N N . GLU A 1 292 ? 13.423 6.870 17.343 1.00 74.31 292 GLU A N 1
ATOM 2287 C CA . GLU A 1 292 ? 12.903 6.771 18.706 1.00 74.31 292 GLU A CA 1
ATOM 2288 C C . GLU A 1 292 ? 11.604 7.585 18.832 1.00 74.31 292 GLU A C 1
ATOM 2290 O O . GLU A 1 292 ? 11.619 8.816 18.924 1.00 74.31 292 GLU A O 1
ATOM 2295 N N . VAL A 1 293 ? 10.465 6.889 18.777 1.00 73.69 293 VAL A N 1
ATOM 2296 C CA . VAL A 1 293 ? 9.129 7.493 18.769 1.00 73.69 293 VAL A CA 1
ATOM 2297 C C . VAL A 1 293 ? 8.250 6.909 19.870 1.00 73.69 293 VAL A C 1
ATOM 2299 O O . VAL A 1 293 ? 8.156 5.696 20.024 1.00 73.69 293 VAL A O 1
ATOM 2302 N N . ASP A 1 294 ? 7.549 7.790 20.585 1.00 71.62 294 ASP A N 1
ATOM 2303 C CA . ASP A 1 294 ? 6.478 7.432 21.516 1.00 71.62 294 ASP A CA 1
ATOM 2304 C C . ASP A 1 294 ? 5.182 7.105 20.738 1.00 71.62 294 ASP A C 1
ATOM 2306 O O . ASP A 1 294 ? 4.604 8.009 20.113 1.00 71.62 294 ASP A O 1
ATOM 2310 N N . PRO A 1 295 ? 4.682 5.852 20.784 1.00 70.00 295 PRO A N 1
ATOM 2311 C CA . PRO A 1 295 ? 3.467 5.442 20.079 1.00 70.00 295 PRO A CA 1
ATOM 2312 C C . PRO A 1 295 ? 2.234 6.283 20.436 1.00 70.00 295 PRO A C 1
ATOM 2314 O O . PRO A 1 295 ? 1.371 6.510 19.589 1.00 70.00 295 PRO A O 1
ATOM 2317 N N . THR A 1 296 ? 2.156 6.827 21.656 1.00 71.12 296 THR A N 1
ATOM 2318 C CA . THR A 1 296 ? 1.009 7.650 22.080 1.00 71.12 296 THR A CA 1
ATOM 2319 C C . THR A 1 296 ? 0.921 8.980 21.321 1.00 71.12 296 THR A C 1
ATOM 2321 O O . THR A 1 296 ? -0.153 9.575 21.193 1.00 71.12 296 THR A O 1
ATOM 2324 N N . GLN A 1 297 ? 2.041 9.470 20.776 1.00 73.62 297 GLN A N 1
ATOM 2325 C CA . GLN A 1 297 ? 2.072 10.699 19.979 1.00 73.62 297 GLN A CA 1
ATOM 2326 C C . GLN A 1 297 ? 1.590 10.479 18.546 1.00 73.62 297 GLN A C 1
ATOM 2328 O O . GLN A 1 297 ? 1.128 11.430 17.910 1.00 73.62 297 GLN A O 1
ATOM 2333 N N . VAL A 1 298 ? 1.668 9.248 18.037 1.00 75.81 298 VAL A N 1
ATOM 2334 C CA . VAL A 1 298 ? 1.246 8.894 16.677 1.00 75.81 298 VAL A CA 1
ATOM 2335 C C . VAL A 1 298 ? -0.249 9.112 16.516 1.00 75.81 298 VAL A C 1
ATOM 2337 O O . VAL A 1 298 ? -0.672 9.828 15.608 1.00 75.81 298 VAL A O 1
ATOM 2340 N N . HIS A 1 299 ? -1.045 8.595 17.454 1.00 69.38 299 HIS A N 1
ATOM 2341 C CA . HIS A 1 299 ? -2.500 8.715 17.393 1.00 69.38 299 HIS A CA 1
ATOM 2342 C C . HIS A 1 299 ? -2.969 10.172 17.476 1.00 69.38 299 HIS A C 1
ATOM 2344 O O . HIS A 1 299 ? -3.752 10.641 16.649 1.00 69.38 299 HIS A O 1
ATOM 2350 N N . LYS A 1 300 ? -2.382 10.947 18.398 1.00 72.62 300 LYS A N 1
ATOM 2351 C CA . LYS A 1 300 ? -2.619 12.399 18.501 1.00 72.62 300 LYS A CA 1
ATOM 2352 C C . LYS A 1 300 ? -2.239 13.140 17.217 1.00 72.62 300 LYS A C 1
ATOM 2354 O O . LYS A 1 300 ? -2.879 14.130 16.862 1.00 72.62 300 LYS A O 1
ATOM 2359 N N . SER A 1 301 ? -1.187 12.693 16.532 1.00 78.50 301 SER A N 1
ATOM 2360 C CA . SER A 1 301 ? -0.734 13.304 15.281 1.00 78.50 301 SER A CA 1
ATOM 2361 C C . SER A 1 301 ? -1.696 13.007 14.131 1.00 78.50 301 SER A C 1
ATOM 2363 O O . SER A 1 301 ? -2.079 13.930 13.413 1.00 78.50 301 SER A O 1
ATOM 2365 N N . LEU A 1 302 ? -2.157 11.758 14.016 1.00 75.75 302 LEU A N 1
ATOM 2366 C CA . LEU A 1 302 ? -3.179 11.336 13.055 1.00 75.75 302 LEU A CA 1
ATOM 2367 C C . LEU A 1 302 ? -4.486 12.111 13.239 1.00 75.75 302 LEU A C 1
ATOM 2369 O O . LEU A 1 302 ? -5.028 12.645 12.270 1.00 75.75 302 LEU A O 1
ATOM 2373 N N . GLN A 1 303 ? -4.953 12.240 14.483 1.00 70.38 303 GLN A N 1
ATOM 2374 C CA . GLN A 1 303 ? -6.159 13.001 14.800 1.00 70.38 303 GLN A CA 1
ATOM 2375 C C . GLN A 1 303 ? -6.034 14.466 14.355 1.00 70.38 303 GLN A C 1
ATOM 2377 O O . GLN A 1 303 ? -6.911 14.977 13.663 1.00 70.38 303 GLN A O 1
ATOM 2382 N N . ARG A 1 304 ? -4.908 15.129 14.652 1.00 75.31 304 ARG A N 1
ATOM 2383 C CA . ARG A 1 304 ? -4.671 16.525 14.240 1.00 75.31 304 ARG A CA 1
ATOM 2384 C C . ARG A 1 304 ? -4.626 16.711 12.724 1.00 75.31 304 ARG A C 1
ATOM 2386 O O . ARG A 1 304 ? -5.044 17.760 12.237 1.00 75.31 304 ARG A O 1
ATOM 2393 N N . ILE A 1 305 ? -4.095 15.740 11.980 1.00 71.31 305 ILE A N 1
ATOM 2394 C CA . ILE A 1 305 ? -4.066 15.779 10.509 1.00 71.31 305 ILE A CA 1
ATOM 2395 C C . ILE A 1 305 ? -5.488 15.705 9.948 1.00 71.31 305 ILE A C 1
ATOM 2397 O O . ILE A 1 305 ? -5.819 16.479 9.047 1.00 71.31 305 ILE A O 1
ATOM 2401 N N . ARG A 1 306 ? -6.331 14.835 10.524 1.00 69.38 306 ARG A N 1
ATOM 2402 C CA . ARG A 1 306 ? -7.750 14.702 10.162 1.00 69.38 306 ARG A CA 1
ATOM 2403 C C . ARG A 1 306 ? -8.547 15.966 10.498 1.00 69.38 306 ARG A C 1
ATOM 2405 O O . ARG A 1 306 ? -9.214 16.505 9.623 1.00 69.38 306 ARG A O 1
ATOM 2412 N N . GLU A 1 307 ? -8.423 16.487 11.720 1.00 68.19 307 GLU A N 1
ATOM 2413 C CA . GLU A 1 307 ? -9.127 17.702 12.174 1.00 68.19 307 GLU A CA 1
ATOM 2414 C C . GLU A 1 307 ? -8.793 18.930 11.319 1.00 68.19 307 GLU A C 1
ATOM 2416 O O . GLU A 1 307 ? -9.669 19.726 10.986 1.00 68.19 307 GLU A O 1
ATOM 2421 N N . ARG A 1 308 ? -7.521 19.079 10.931 1.00 72.12 308 ARG A N 1
ATOM 2422 C CA . ARG A 1 308 ? -7.055 20.202 10.106 1.00 72.12 308 ARG A CA 1
ATOM 2423 C C . ARG A 1 308 ? -7.297 20.014 8.611 1.00 72.12 308 ARG A C 1
ATOM 2425 O O . ARG A 1 308 ? -6.971 20.926 7.857 1.00 72.12 308 ARG A O 1
ATOM 2432 N N . LYS A 1 309 ? -7.813 18.855 8.185 1.00 69.75 309 LYS A N 1
ATOM 2433 C CA . LYS A 1 309 ? -8.040 18.501 6.774 1.00 69.75 309 LYS A CA 1
ATOM 2434 C C . LYS A 1 309 ? -6.816 18.786 5.891 1.00 69.75 309 LYS A C 1
ATOM 2436 O O . LYS A 1 309 ? -6.938 19.323 4.796 1.00 69.75 309 LYS A O 1
ATOM 2441 N N . LEU A 1 310 ? -5.616 18.451 6.385 1.00 68.94 310 LEU A N 1
ATOM 2442 C CA . LEU A 1 310 ? -4.358 18.702 5.657 1.00 68.94 310 LEU A CA 1
ATOM 2443 C C . LEU A 1 310 ? -4.205 17.830 4.403 1.00 68.94 310 LEU A C 1
ATOM 2445 O O . LEU A 1 310 ? -3.370 18.126 3.555 1.00 68.94 310 LEU A O 1
ATOM 2449 N N . ALA A 1 311 ? -4.991 16.760 4.309 1.00 72.94 311 ALA A N 1
ATOM 2450 C CA . ALA A 1 311 ? -5.064 15.863 3.171 1.00 72.94 311 ALA A CA 1
ATOM 2451 C C . ALA A 1 311 ? -6.536 15.696 2.774 1.00 72.94 311 ALA A C 1
ATOM 2453 O O . ALA A 1 311 ? -7.396 15.491 3.636 1.00 72.94 311 ALA A O 1
ATOM 2454 N N . ASN A 1 312 ? -6.810 15.809 1.476 1.00 77.12 312 ASN A N 1
ATOM 2455 C CA . ASN A 1 312 ? -8.121 15.546 0.896 1.00 77.12 312 ASN A CA 1
ATOM 2456 C C . ASN A 1 312 ? -8.200 14.061 0.542 1.00 77.12 312 ASN A C 1
ATOM 2458 O O . ASN A 1 312 ? -7.341 13.591 -0.195 1.00 77.12 312 ASN A O 1
ATOM 2462 N N . PHE A 1 313 ? -9.177 13.325 1.061 1.00 77.50 313 PHE A N 1
ATOM 2463 C CA . PHE A 1 313 ? -9.318 11.888 0.805 1.00 77.50 313 PHE A CA 1
ATOM 2464 C C . PHE A 1 313 ? -10.498 11.604 -0.112 1.00 77.50 313 PHE A C 1
ATOM 2466 O O . PHE A 1 313 ? -11.393 12.439 -0.246 1.00 77.50 313 PHE A O 1
ATOM 2473 N N . ILE A 1 314 ? -10.479 10.428 -0.736 1.00 73.75 314 ILE A N 1
ATOM 2474 C CA . ILE A 1 314 ? -11.609 9.919 -1.510 1.00 73.75 314 ILE A CA 1
ATOM 2475 C C . ILE A 1 314 ? -12.905 9.946 -0.674 1.00 73.75 314 ILE A C 1
ATOM 2477 O O . ILE A 1 314 ? -12.874 9.683 0.532 1.00 73.75 314 ILE A O 1
ATOM 2481 N N . PRO A 1 315 ? -14.051 10.288 -1.289 1.00 65.00 315 PRO A N 1
ATOM 2482 C CA . PRO A 1 315 ? -15.342 10.344 -0.597 1.00 65.00 315 PRO A CA 1
ATOM 2483 C C . PRO A 1 315 ? -15.947 8.953 -0.342 1.00 65.00 315 PRO A C 1
ATOM 2485 O O . PRO A 1 315 ? -16.883 8.813 0.444 1.00 65.00 315 PRO A O 1
ATOM 2488 N N . TRP A 1 316 ? -15.419 7.932 -1.011 1.00 67.81 316 TRP A N 1
ATOM 2489 C CA . TRP A 1 316 ? -15.739 6.520 -0.835 1.00 67.81 316 TRP A CA 1
ATOM 2490 C C . TRP A 1 316 ? -14.535 5.807 -0.211 1.00 67.81 316 TRP A C 1
ATOM 2492 O O . TRP A 1 316 ? -13.434 6.337 -0.211 1.00 67.81 316 TRP A O 1
ATOM 2502 N N . GLY A 1 317 ? -14.699 4.608 0.338 1.00 59.53 317 GLY A N 1
ATOM 2503 C CA . GLY A 1 317 ? -13.539 3.866 0.830 1.00 59.53 317 GLY A CA 1
ATOM 2504 C C . GLY A 1 317 ? -13.929 2.564 1.507 1.00 59.53 317 GLY A C 1
ATOM 2505 O O . GLY A 1 317 ? -15.005 2.488 2.099 1.00 59.53 317 GLY A O 1
ATOM 2506 N N . PRO A 1 318 ? -13.084 1.526 1.455 1.00 53.06 318 PRO A N 1
ATOM 2507 C CA . PRO A 1 318 ? -13.388 0.296 2.155 1.00 53.06 318 PRO A CA 1
ATOM 2508 C C . PRO A 1 318 ? -13.268 0.553 3.657 1.00 53.06 318 PRO A C 1
ATOM 2510 O O . PRO A 1 318 ? -12.180 0.838 4.161 1.00 53.06 318 PRO A O 1
ATOM 2513 N N . ALA A 1 319 ? -14.370 0.433 4.395 1.00 57.38 319 ALA A N 1
ATOM 2514 C CA . ALA A 1 319 ? -14.265 0.372 5.844 1.00 57.38 319 ALA A CA 1
ATOM 2515 C C . ALA A 1 319 ? -13.363 -0.813 6.235 1.00 57.38 319 ALA A C 1
ATOM 2517 O O . ALA A 1 319 ? -13.402 -1.892 5.634 1.00 57.38 319 ALA A O 1
ATOM 2518 N N . SER A 1 320 ? -12.480 -0.577 7.201 1.00 63.38 320 SER A N 1
ATOM 2519 C CA . SER A 1 320 ? -11.455 -1.535 7.595 1.00 63.38 320 SER A CA 1
ATOM 2520 C C . SER A 1 320 ? -11.841 -2.249 8.885 1.00 63.38 320 SER A C 1
ATOM 2522 O O . SER A 1 320 ? -12.419 -1.672 9.807 1.00 63.38 320 SER A O 1
ATOM 2524 N N . ILE A 1 321 ? -11.511 -3.538 8.942 1.00 68.69 321 ILE A N 1
ATOM 2525 C CA . ILE A 1 321 ? -11.487 -4.294 10.190 1.00 68.69 321 ILE A CA 1
ATOM 2526 C C . ILE A 1 321 ? -10.111 -4.054 10.793 1.00 68.69 321 ILE A C 1
ATOM 2528 O O . ILE A 1 321 ? -9.107 -4.523 10.257 1.00 68.69 321 ILE A O 1
ATOM 2532 N N . GLN A 1 322 ? -10.059 -3.330 11.901 1.00 75.81 322 GLN A N 1
ATOM 2533 C CA . GLN A 1 322 ? -8.843 -3.229 12.689 1.00 75.81 322 GLN A CA 1
ATOM 2534 C C . GLN A 1 322 ? -8.712 -4.452 13.584 1.00 75.81 322 GLN A C 1
ATOM 2536 O O . GLN A 1 322 ? -9.697 -4.951 14.130 1.00 75.81 322 GLN A O 1
ATOM 2541 N N . VAL A 1 323 ? -7.486 -4.934 13.751 1.00 75.88 323 VAL A N 1
ATOM 2542 C CA . VAL A 1 323 ? -7.192 -6.056 14.638 1.00 75.88 323 VAL A CA 1
ATOM 2543 C C . VAL A 1 323 ? -6.121 -5.625 15.624 1.00 75.88 323 VAL A C 1
ATOM 2545 O O . VAL A 1 323 ? -5.035 -5.213 15.229 1.00 75.88 323 VAL A O 1
ATOM 2548 N N . ALA A 1 324 ? -6.434 -5.716 16.911 1.00 76.56 324 ALA A N 1
ATOM 2549 C CA . ALA A 1 324 ? -5.486 -5.503 17.990 1.00 76.56 324 ALA A CA 1
ATOM 2550 C C . ALA A 1 324 ? -5.117 -6.859 18.594 1.00 76.56 324 ALA A C 1
ATOM 2552 O O . ALA A 1 324 ? -5.985 -7.594 19.068 1.00 76.56 324 ALA A O 1
ATOM 2553 N N . LEU A 1 325 ? -3.828 -7.191 18.577 1.00 77.00 325 LEU A N 1
ATOM 2554 C CA . LEU A 1 325 ? -3.305 -8.360 19.274 1.00 77.00 325 LEU A CA 1
ATOM 2555 C C . LEU A 1 325 ? -2.947 -7.968 20.704 1.00 77.00 325 LEU A C 1
ATOM 2557 O O . LEU A 1 325 ? -2.307 -6.941 20.930 1.00 77.00 325 LEU A O 1
ATOM 2561 N N . SER A 1 326 ? -3.344 -8.787 21.671 1.00 76.06 326 SER A N 1
ATOM 2562 C CA . SER A 1 326 ? -2.969 -8.578 23.064 1.00 76.06 326 SER A CA 1
ATOM 2563 C C . SER A 1 326 ? -2.621 -9.889 23.758 1.00 76.06 326 SER A C 1
ATOM 2565 O O . SER A 1 326 ? -3.094 -10.969 23.394 1.00 76.06 326 SER A O 1
ATOM 2567 N N . ARG A 1 327 ? -1.768 -9.799 24.779 1.00 73.75 327 ARG A N 1
ATOM 2568 C CA . ARG A 1 327 ? -1.423 -10.953 25.608 1.00 73.75 327 ARG A CA 1
ATOM 2569 C C . ARG A 1 327 ? -2.598 -11.289 26.517 1.00 73.75 327 ARG A C 1
ATOM 2571 O O . ARG A 1 327 ? -3.315 -10.407 26.989 1.00 73.75 327 ARG A O 1
ATOM 2578 N N . LYS A 1 328 ? -2.789 -12.580 26.781 1.00 68.88 328 LYS A N 1
ATOM 2579 C CA . LYS A 1 328 ? -3.743 -13.011 27.804 1.00 68.88 328 LYS A CA 1
ATOM 2580 C C . LYS A 1 328 ? -3.236 -12.612 29.184 1.00 68.88 328 LYS A C 1
ATOM 2582 O O . LYS A 1 328 ? -2.033 -12.616 29.440 1.00 68.88 328 LYS A O 1
ATOM 2587 N N . SER A 1 329 ? -4.169 -12.280 30.071 1.00 66.19 329 SER A N 1
ATOM 2588 C CA . SER A 1 329 ? -3.830 -12.037 31.468 1.00 66.19 329 SER A CA 1
ATOM 2589 C C . SER A 1 329 ? -3.316 -13.335 32.102 1.00 66.19 329 SER A C 1
ATOM 2591 O O . SER A 1 329 ? -4.010 -14.348 32.003 1.00 66.19 329 SER A O 1
ATOM 2593 N N . PRO A 1 330 ? -2.164 -13.319 32.793 1.00 63.03 330 PRO A N 1
ATOM 2594 C CA . PRO A 1 330 ? -1.653 -14.498 33.494 1.00 63.03 330 PRO A CA 1
ATOM 2595 C C . PRO A 1 330 ? -2.528 -14.901 34.693 1.00 63.03 330 PRO A C 1
ATOM 2597 O O . PRO A 1 330 ? -2.408 -16.011 35.196 1.00 63.03 330 PRO A O 1
ATOM 2600 N N . TYR A 1 331 ? -3.423 -14.016 35.142 1.00 58.84 331 TYR A N 1
ATOM 2601 C CA . TYR A 1 331 ? -4.292 -14.231 36.302 1.00 58.84 331 TYR A CA 1
ATOM 2602 C C . TYR A 1 331 ? -5.627 -14.900 35.954 1.00 58.84 331 TYR A C 1
ATOM 2604 O O . TYR A 1 331 ? -6.450 -15.121 36.840 1.00 58.84 331 TYR A O 1
ATOM 2612 N N . LEU A 1 332 ? -5.867 -15.190 34.670 1.00 57.59 332 LEU A N 1
ATOM 2613 C CA . LEU A 1 332 ? -7.109 -15.788 34.198 1.00 57.59 332 LEU A CA 1
ATOM 2614 C C . LEU A 1 332 ? -6.862 -17.194 33.655 1.00 57.59 332 LEU A C 1
ATOM 2616 O O . LEU A 1 332 ? -6.279 -17.323 32.576 1.00 57.59 332 LEU A O 1
ATOM 2620 N N . PRO A 1 333 ? -7.323 -18.248 34.352 1.00 51.53 333 PRO A N 1
ATOM 2621 C CA . PRO A 1 333 ? -7.272 -19.592 33.807 1.00 51.53 333 PRO A CA 1
ATOM 2622 C C . PRO A 1 333 ? -8.228 -19.663 32.611 1.00 51.53 333 PRO A C 1
ATOM 2624 O O . PRO A 1 333 ? -9.429 -19.448 32.737 1.00 51.53 333 PRO A O 1
ATOM 2627 N N . SER A 1 334 ? -7.693 -19.920 31.419 1.00 55.78 334 SER A N 1
ATOM 2628 C CA . SER A 1 334 ? -8.487 -20.123 30.208 1.00 55.78 334 SER A CA 1
ATOM 2629 C C . SER A 1 334 ? -7.998 -21.378 29.505 1.00 55.78 334 SER A C 1
ATOM 2631 O O . SER A 1 334 ? -6.825 -21.477 29.156 1.00 55.78 334 SER A O 1
ATOM 2633 N N . ALA A 1 335 ? -8.908 -22.324 29.269 1.00 54.38 335 ALA A N 1
ATOM 2634 C CA . ALA A 1 335 ? -8.612 -23.567 28.555 1.00 54.38 335 ALA A CA 1
ATOM 2635 C C . ALA A 1 335 ? -8.256 -23.346 27.068 1.00 54.38 335 ALA A C 1
ATOM 2637 O O . ALA A 1 335 ? -7.663 -24.211 26.426 1.00 54.38 335 ALA A O 1
ATOM 2638 N N . HIS A 1 336 ? -8.612 -22.189 26.499 1.00 63.53 336 HIS A N 1
ATOM 2639 C CA . HIS A 1 336 ? -8.429 -21.895 25.076 1.00 63.53 336 HIS A CA 1
ATOM 2640 C C . HIS A 1 336 ? -7.144 -21.106 24.836 1.00 63.53 336 HIS A C 1
ATOM 2642 O O . HIS A 1 336 ? -6.897 -20.111 25.511 1.00 63.53 336 HIS A O 1
ATOM 2648 N N . ARG A 1 337 ? -6.353 -21.471 23.818 1.00 67.56 337 ARG A N 1
ATOM 2649 C CA . ARG A 1 337 ? -5.124 -20.730 23.458 1.00 67.56 337 ARG A CA 1
ATOM 2650 C C . ARG A 1 337 ? -5.403 -19.327 22.909 1.00 67.56 337 ARG A C 1
ATOM 2652 O O . ARG A 1 337 ? -4.670 -18.396 23.225 1.00 67.56 337 ARG A O 1
ATOM 2659 N N . VAL A 1 338 ? -6.492 -19.160 22.153 1.00 76.94 338 VAL A N 1
ATOM 2660 C CA . VAL A 1 338 ? -6.857 -17.893 21.498 1.00 76.94 338 VAL A CA 1
ATOM 2661 C C . VAL A 1 338 ? -8.314 -17.537 21.801 1.00 76.94 338 VAL A C 1
ATOM 2663 O O . VAL A 1 338 ? -9.202 -18.379 21.682 1.00 76.94 338 VAL A O 1
ATOM 2666 N N . SER A 1 339 ? -8.561 -16.294 22.206 1.00 80.56 339 SER A N 1
ATOM 2667 C CA . SER A 1 339 ? -9.892 -15.687 22.356 1.00 80.56 339 SER A CA 1
ATOM 2668 C C . SER A 1 339 ? -9.977 -14.405 21.531 1.00 80.56 339 SER A C 1
ATOM 2670 O O . SER A 1 339 ? -8.960 -13.844 21.134 1.00 80.56 339 SER A O 1
ATOM 2672 N N . GLY A 1 340 ? -11.189 -13.948 21.240 1.00 86.00 340 GLY A N 1
ATOM 2673 C CA . GLY A 1 340 ? -11.431 -12.732 20.482 1.00 86.00 340 GLY A CA 1
ATOM 2674 C C . GLY A 1 340 ? -12.642 -11.977 21.011 1.00 86.00 340 GLY A C 1
ATOM 2675 O O . GLY A 1 340 ? -13.667 -12.583 21.323 1.00 86.00 340 GLY A O 1
ATOM 2676 N N . LEU A 1 341 ? -12.524 -10.655 21.067 1.00 88.00 341 LEU A N 1
ATOM 2677 C CA . LEU A 1 341 ? -13.622 -9.715 21.247 1.00 88.00 341 LEU A CA 1
ATOM 2678 C C . LEU A 1 341 ? -13.748 -8.877 19.975 1.00 88.00 341 LEU A C 1
ATOM 2680 O O . LEU A 1 341 ? -12.755 -8.369 19.471 1.00 88.00 341 LEU A O 1
ATOM 2684 N N . MET A 1 342 ? -14.964 -8.697 19.486 1.00 89.38 342 MET A N 1
ATOM 2685 C CA . MET A 1 342 ? -15.311 -7.733 18.453 1.00 89.38 342 MET A CA 1
ATOM 2686 C C . MET A 1 342 ? -16.030 -6.556 19.099 1.00 89.38 342 MET A C 1
ATOM 2688 O O . MET A 1 342 ? -16.999 -6.754 19.828 1.00 89.38 342 MET A O 1
ATOM 2692 N N . MET A 1 343 ? -15.596 -5.344 18.783 1.00 87.50 343 MET A N 1
ATOM 2693 C CA . MET A 1 343 ? -16.362 -4.115 18.959 1.00 87.50 343 MET A CA 1
ATOM 2694 C C . MET A 1 343 ? -16.676 -3.587 17.565 1.00 87.50 343 MET A C 1
ATOM 2696 O O . MET A 1 343 ? -15.780 -3.487 16.733 1.00 87.50 343 MET A O 1
ATOM 2700 N N . ALA A 1 344 ? -17.935 -3.296 17.272 1.00 85.88 344 ALA A N 1
ATOM 2701 C CA . ALA A 1 344 ? -18.338 -2.885 15.937 1.00 85.88 344 ALA A CA 1
ATOM 2702 C C . ALA A 1 344 ? -19.327 -1.727 15.988 1.00 85.88 344 ALA A C 1
ATOM 2704 O O . ALA A 1 344 ? -20.267 -1.722 16.776 1.00 85.88 344 ALA A O 1
ATOM 2705 N N . ASN A 1 345 ? -19.133 -0.762 15.103 1.00 84.81 345 ASN A N 1
ATOM 2706 C CA . ASN A 1 345 ? -20.122 0.254 14.804 1.00 84.81 345 ASN A CA 1
ATOM 2707 C C . ASN A 1 345 ? -20.935 -0.242 13.610 1.00 84.81 345 ASN A C 1
ATOM 2709 O O . ASN A 1 345 ? -20.377 -0.485 12.538 1.00 84.81 345 ASN A O 1
ATOM 2713 N N . HIS A 1 346 ? -22.229 -0.470 13.801 1.00 82.94 346 HIS A N 1
ATOM 2714 C CA . HIS A 1 346 ? -23.078 -1.111 12.804 1.00 82.94 346 HIS A CA 1
ATOM 2715 C C . HIS A 1 346 ? -24.407 -0.376 12.703 1.00 82.94 346 HIS A C 1
ATOM 2717 O O . HIS A 1 346 ? -25.050 -0.091 13.709 1.00 82.94 346 HIS A O 1
ATOM 2723 N N . THR A 1 347 ? -24.858 -0.116 11.480 1.00 80.38 347 THR A N 1
ATOM 2724 C CA . THR A 1 347 ? -26.097 0.643 11.217 1.00 80.38 347 THR A CA 1
ATOM 2725 C C . THR A 1 347 ? -27.354 -0.013 11.798 1.00 80.38 347 THR A C 1
ATOM 2727 O O . THR A 1 347 ? -28.313 0.683 12.131 1.00 80.38 347 THR A O 1
ATOM 2730 N N . ASN A 1 348 ? -27.342 -1.337 11.998 1.00 78.69 348 ASN A N 1
ATOM 2731 C CA . ASN A 1 348 ? -28.441 -2.067 12.647 1.00 78.69 348 ASN A CA 1
ATOM 2732 C C . ASN A 1 348 ? -28.608 -1.732 14.139 1.00 78.69 348 ASN A C 1
ATOM 2734 O O . ASN A 1 348 ? -29.600 -2.121 14.735 1.00 78.69 348 ASN A O 1
ATOM 2738 N N . ILE A 1 349 ? -27.688 -0.986 14.763 1.00 78.94 349 ILE A N 1
ATOM 2739 C CA . ILE A 1 349 ? -27.887 -0.526 16.146 1.00 78.94 349 ILE A CA 1
ATOM 2740 C C . ILE A 1 349 ? -29.113 0.391 16.284 1.00 78.94 349 ILE A C 1
ATOM 2742 O O . ILE A 1 349 ? -29.695 0.487 17.358 1.00 78.94 349 ILE A O 1
ATOM 2746 N N . SER A 1 350 ? -29.551 1.006 15.180 1.00 70.94 350 SER A N 1
ATOM 2747 C CA . SER A 1 350 ? -30.799 1.773 15.105 1.00 70.94 350 SER A CA 1
ATOM 2748 C C . SER A 1 350 ? -32.062 0.935 15.344 1.00 70.94 350 SER A C 1
ATOM 2750 O O . SER A 1 350 ? -33.074 1.498 15.751 1.00 70.94 350 SER A O 1
ATOM 2752 N N . SER A 1 351 ? -32.016 -0.387 15.132 1.00 69.06 351 SER A N 1
ATOM 2753 C CA . SER A 1 351 ? -33.162 -1.280 15.359 1.00 69.06 351 SER A CA 1
ATOM 2754 C C . SER A 1 351 ? -33.291 -1.748 16.808 1.00 69.06 351 SER A C 1
ATOM 2756 O O . SER A 1 351 ? -34.262 -2.428 17.142 1.00 69.06 351 SER A O 1
ATOM 2758 N N . VAL A 1 352 ? -32.342 -1.387 17.682 1.00 64.06 352 VAL A N 1
ATOM 2759 C CA . VAL A 1 352 ? -32.403 -1.712 19.111 1.00 64.06 352 VAL A CA 1
ATOM 2760 C C . VAL A 1 352 ? -33.531 -0.895 19.743 1.00 64.06 352 VAL A C 1
ATOM 2762 O O . VAL A 1 352 ? -33.359 0.246 20.169 1.00 64.06 352 VAL A O 1
ATOM 2765 N N . SER A 1 353 ? -34.726 -1.481 19.762 1.00 57.09 353 SER A N 1
ATOM 2766 C CA . SER A 1 353 ? -35.922 -0.871 20.327 1.00 57.09 353 SER A CA 1
ATOM 2767 C C . SER A 1 353 ? -35.879 -0.838 21.853 1.00 57.09 353 SER A C 1
ATOM 2769 O O . SER A 1 353 ? -35.469 -1.780 22.520 1.00 57.09 353 SER A O 1
ATOM 2771 N N . VAL A 1 354 ? -36.364 0.253 22.427 1.00 54.34 354 VAL A N 1
ATOM 2772 C CA . VAL A 1 354 ? -36.476 0.428 23.885 1.00 54.34 354 VAL A CA 1
ATOM 2773 C C . VAL A 1 354 ? -37.919 0.186 24.357 1.00 54.34 354 VAL A C 1
ATOM 2775 O O . VAL A 1 354 ? -38.209 0.194 25.551 1.00 54.34 354 VAL A O 1
ATOM 2778 N N . PHE A 1 355 ? -38.840 -0.029 23.412 1.00 51.59 355 PHE A N 1
ATOM 2779 C CA . PHE A 1 355 ? -40.280 -0.082 23.635 1.00 51.59 355 PHE A CA 1
ATOM 2780 C C . PHE A 1 355 ? -40.844 -1.421 23.131 1.00 51.59 355 PHE A C 1
ATOM 2782 O O . PHE A 1 355 ? -40.801 -1.660 21.923 1.00 51.59 355 PHE A O 1
ATOM 2789 N N . PRO A 1 356 ? -41.387 -2.286 24.005 1.00 45.44 356 PRO A N 1
ATOM 2790 C CA . PRO A 1 356 ? -42.076 -3.497 23.571 1.00 45.44 356 PRO A CA 1
ATOM 2791 C C . PRO A 1 356 ? -43.458 -3.165 22.977 1.00 45.44 356 PRO A C 1
ATOM 2793 O O . PRO A 1 356 ? -44.245 -2.418 23.563 1.00 45.44 356 PRO A O 1
ATOM 2796 N N . LEU A 1 357 ? -43.771 -3.738 21.810 1.00 39.28 357 LEU A N 1
ATOM 2797 C CA . LEU A 1 357 ? -45.089 -3.680 21.165 1.00 39.28 357 LEU A CA 1
ATOM 2798 C C . LEU A 1 357 ? -45.958 -4.867 21.638 1.00 39.28 357 LEU A C 1
ATOM 2800 O O . LEU A 1 357 ? -45.741 -5.993 21.217 1.00 39.28 357 LEU A O 1
ATOM 2804 N N . ASN A 1 358 ? -46.981 -4.581 22.457 1.00 37.31 358 ASN A N 1
ATOM 2805 C CA . ASN A 1 358 ? -48.184 -5.394 22.744 1.00 37.31 358 ASN A CA 1
ATOM 2806 C C . ASN A 1 358 ? -48.049 -6.854 23.262 1.00 37.31 358 ASN A C 1
ATOM 2808 O O . ASN A 1 358 ? -47.856 -7.774 22.477 1.00 37.31 358 ASN A O 1
ATOM 2812 N N . ARG A 1 359 ? -48.439 -7.097 24.531 1.00 39.38 359 ARG A N 1
ATOM 2813 C CA . ARG A 1 359 ? -49.602 -7.913 25.005 1.00 39.38 359 ARG A CA 1
ATOM 2814 C C . ARG A 1 359 ? -49.494 -8.179 26.521 1.00 39.38 359 ARG A C 1
ATOM 2816 O O . ARG A 1 359 ? -48.410 -8.355 27.054 1.00 39.38 359 ARG A O 1
ATOM 2823 N N . ARG A 1 360 ? -50.640 -8.166 27.217 1.00 34.66 360 ARG A N 1
ATOM 2824 C CA . ARG A 1 360 ? -50.781 -8.275 28.685 1.00 34.66 360 ARG A CA 1
ATOM 2825 C C . ARG A 1 360 ? -50.529 -9.702 29.200 1.00 34.66 360 ARG A C 1
ATOM 2827 O O . ARG A 1 360 ? -51.301 -10.584 28.840 1.00 34.66 360 ARG A O 1
ATOM 2834 N N . GLN A 1 361 ? -49.579 -9.874 30.124 1.00 30.47 361 GLN A N 1
ATOM 2835 C CA . GLN A 1 361 ? -49.614 -10.805 31.272 1.00 30.47 361 GLN A CA 1
ATOM 2836 C C . GLN A 1 361 ? -48.450 -10.480 32.243 1.00 30.47 361 GLN A C 1
ATOM 2838 O O . GLN A 1 361 ? -47.438 -9.963 31.774 1.00 30.47 361 GLN A O 1
ATOM 2843 N N . PRO A 1 362 ? -48.570 -10.710 33.570 1.00 37.06 362 PRO A N 1
ATOM 2844 C CA . PRO A 1 362 ? -47.550 -10.299 34.540 1.00 37.06 362 PRO A CA 1
ATOM 2845 C C . PRO A 1 362 ? -46.627 -11.459 34.958 1.00 37.06 362 PRO A C 1
ATOM 2847 O O . PRO A 1 362 ? -47.130 -12.560 35.170 1.00 37.06 362 PRO A O 1
ATOM 2850 N N . GLN A 1 363 ? -45.323 -11.192 35.143 1.00 29.41 363 GLN A N 1
ATOM 2851 C CA . GLN A 1 363 ? -44.539 -11.498 36.363 1.00 29.41 363 GLN A CA 1
ATOM 2852 C C . GLN A 1 363 ? -43.004 -11.320 36.189 1.00 29.41 363 GLN A C 1
ATOM 2854 O O . GLN A 1 363 ? -42.393 -11.995 35.369 1.00 29.41 363 GLN A O 1
ATOM 2859 N N . MET A 1 364 ? -42.424 -10.527 37.112 1.00 32.12 364 MET A N 1
ATOM 2860 C CA . MET A 1 364 ? -41.091 -10.593 37.764 1.00 32.12 364 MET A CA 1
ATOM 2861 C C . MET A 1 364 ? -39.898 -9.728 37.275 1.00 32.12 364 MET A C 1
ATOM 2863 O O . MET A 1 364 ? -39.088 -10.117 36.446 1.00 32.12 364 MET A O 1
ATOM 2867 N N . HIS A 1 365 ? -39.721 -8.622 38.015 1.00 34.00 365 HIS A N 1
ATOM 2868 C CA . HIS A 1 365 ? -38.532 -8.141 38.761 1.00 34.00 365 HIS A CA 1
ATOM 2869 C C . HIS A 1 365 ? -37.289 -7.590 38.021 1.00 34.00 365 HIS A C 1
ATOM 2871 O O . HIS A 1 365 ? -36.387 -8.289 37.569 1.00 34.00 365 HIS A O 1
ATOM 2877 N N . LEU A 1 366 ? -37.204 -6.253 38.070 1.00 34.47 366 LEU A N 1
ATOM 2878 C CA . LEU A 1 366 ? -36.143 -5.374 37.583 1.00 34.47 366 LEU A CA 1
ATOM 2879 C C . LEU A 1 366 ? -35.121 -5.053 38.694 1.00 34.47 366 LEU A C 1
ATOM 2881 O O . LEU A 1 366 ? -35.474 -4.324 39.615 1.00 34.47 366 LEU A O 1
ATOM 2885 N N . LEU A 1 367 ? -33.858 -5.493 38.594 1.00 40.12 367 LEU A N 1
ATOM 2886 C CA . LEU A 1 367 ? -32.702 -4.820 39.225 1.00 40.12 367 LEU A CA 1
ATOM 2887 C C . LEU A 1 367 ? -31.364 -5.439 38.770 1.00 40.12 367 LEU A C 1
ATOM 2889 O O . LEU A 1 367 ? -31.082 -6.608 39.019 1.00 40.12 367 LEU A O 1
ATOM 2893 N N . LEU A 1 368 ? -30.486 -4.618 38.184 1.00 39.59 368 LEU A N 1
ATOM 2894 C CA . LEU A 1 368 ? -29.043 -4.884 38.135 1.00 39.59 368 LEU A CA 1
ATOM 2895 C C . LEU A 1 368 ? -28.503 -4.791 39.574 1.00 39.59 368 LEU A C 1
ATOM 2897 O O . LEU A 1 368 ? -28.053 -3.729 40.005 1.00 39.59 368 LEU A O 1
ATOM 2901 N N . VAL A 1 369 ? -28.611 -5.874 40.351 1.00 37.09 369 VAL A N 1
ATOM 2902 C CA . VAL A 1 369 ? -27.928 -5.985 41.648 1.00 37.09 369 VAL A CA 1
ATOM 2903 C C . VAL A 1 369 ? -26.566 -6.616 41.408 1.00 37.09 369 VAL A C 1
ATOM 2905 O O . VAL A 1 369 ? -26.445 -7.826 41.208 1.00 37.09 369 VAL A O 1
ATOM 2908 N N . PHE A 1 370 ? -25.524 -5.796 41.445 1.00 37.59 370 PHE A N 1
ATOM 2909 C CA . PHE A 1 370 ? -24.150 -6.267 41.520 1.00 37.59 370 PHE A CA 1
ATOM 2910 C C . PHE A 1 370 ? -23.912 -6.875 42.914 1.00 37.59 370 PHE A C 1
ATOM 2912 O O . PHE A 1 370 ? -23.424 -6.206 43.816 1.00 37.59 370 PHE A O 1
ATOM 2919 N N . HIS A 1 371 ? -24.299 -8.134 43.139 1.00 32.56 371 HIS A N 1
ATOM 2920 C CA . HIS A 1 371 ? -23.936 -8.836 44.375 1.00 32.56 371 HIS A CA 1
ATOM 2921 C C . HIS A 1 371 ? -22.416 -9.034 44.417 1.00 32.56 371 HIS A C 1
ATOM 2923 O O . HIS A 1 371 ? -21.843 -9.560 43.464 1.00 32.56 371 HIS A O 1
ATOM 2929 N N . ALA A 1 372 ? -21.770 -8.670 45.532 1.00 33.12 372 ALA A N 1
ATOM 2930 C CA . ALA A 1 372 ? -20.322 -8.817 45.734 1.00 33.12 372 ALA A CA 1
ATOM 2931 C C . ALA A 1 372 ? -19.811 -10.248 45.444 1.00 33.12 372 ALA A C 1
ATOM 2933 O O . ALA A 1 372 ? -18.693 -10.422 44.971 1.00 33.12 372 ALA A O 1
ATOM 2934 N N . ALA A 1 373 ? -20.658 -11.266 45.638 1.00 32.62 373 ALA A N 1
ATOM 2935 C CA . ALA A 1 373 ? -20.349 -12.673 45.367 1.00 32.62 373 ALA A CA 1
ATOM 2936 C C . ALA A 1 373 ? -20.349 -13.068 43.871 1.00 32.62 373 ALA A C 1
ATOM 2938 O O . ALA A 1 373 ? -19.840 -14.129 43.524 1.00 32.62 373 ALA A O 1
ATOM 2939 N N . ALA A 1 374 ? -20.901 -12.239 42.977 1.00 35.66 374 ALA A N 1
ATOM 2940 C CA . ALA A 1 374 ? -20.914 -12.478 41.527 1.00 35.66 374 ALA A CA 1
ATOM 2941 C C . ALA A 1 374 ? -19.673 -11.906 40.807 1.00 35.66 374 ALA A C 1
ATOM 2943 O O . ALA A 1 374 ? -19.488 -12.131 39.608 1.00 35.66 374 ALA A O 1
ATOM 2944 N N . PHE A 1 375 ? -18.812 -11.169 41.522 1.00 42.16 375 PHE A N 1
ATOM 2945 C CA . PHE A 1 375 ? -17.585 -10.599 40.971 1.00 42.16 375 PHE A CA 1
ATOM 2946 C C . PHE A 1 375 ? -16.492 -11.663 40.899 1.00 42.16 375 PHE A C 1
ATOM 2948 O O . PHE A 1 375 ? -15.823 -11.988 41.876 1.00 42.16 375 PHE A O 1
ATOM 2955 N N . SER A 1 376 ? -16.324 -12.212 39.701 1.00 42.56 376 SER A N 1
ATOM 2956 C CA . SER A 1 376 ? -15.251 -13.146 39.377 1.00 42.56 376 SER A CA 1
ATOM 2957 C C . SER A 1 376 ? -13.852 -12.520 39.577 1.00 42.56 376 SER A C 1
ATOM 2959 O O . SER A 1 376 ? -13.694 -11.293 39.506 1.00 42.56 376 SER A O 1
ATOM 2961 N N . PRO A 1 377 ? -12.795 -13.340 39.736 1.00 44.16 377 PRO A N 1
ATOM 2962 C CA . PRO A 1 377 ? -11.396 -12.886 39.750 1.00 44.16 377 PRO A CA 1
ATOM 2963 C C . PRO A 1 377 ? -10.982 -12.030 38.527 1.00 44.16 377 PRO A C 1
ATOM 2965 O O . PRO A 1 377 ? -9.987 -11.305 38.593 1.00 44.16 377 PRO A O 1
ATOM 2968 N N . LEU A 1 378 ? -11.773 -12.017 37.439 1.00 42.84 378 LEU A N 1
ATOM 2969 C CA . LEU A 1 378 ? -11.621 -11.108 36.290 1.00 42.84 378 LEU A CA 1
ATOM 2970 C C . LEU A 1 378 ? -11.631 -9.628 36.699 1.00 42.84 378 LEU A C 1
ATOM 2972 O O . LEU A 1 378 ? -10.808 -8.858 36.202 1.00 42.84 378 LEU A O 1
ATOM 2976 N N . LEU A 1 379 ? -12.525 -9.218 37.604 1.00 43.66 379 LEU A N 1
ATOM 2977 C CA . LEU A 1 379 ? -12.638 -7.823 38.051 1.00 43.66 379 LEU A CA 1
ATOM 2978 C C . LEU A 1 379 ? -11.582 -7.451 39.099 1.00 43.66 379 LEU A C 1
ATOM 2980 O O . LEU A 1 379 ? -11.114 -6.314 39.108 1.00 43.66 379 LEU A O 1
ATOM 2984 N N . ALA A 1 380 ? -11.087 -8.417 39.877 1.00 42.91 380 ALA A N 1
ATOM 2985 C CA . ALA A 1 380 ? -9.911 -8.210 40.726 1.00 42.91 380 ALA A CA 1
ATOM 2986 C C . ALA A 1 380 ? -8.662 -7.842 39.893 1.00 42.91 380 ALA A C 1
ATOM 2988 O O . ALA A 1 380 ? -7.889 -6.973 40.298 1.00 42.91 380 ALA A O 1
ATOM 2989 N N . SER A 1 381 ? -8.515 -8.408 38.684 1.00 39.53 381 SER A N 1
ATOM 2990 C CA . SER A 1 381 ? -7.451 -8.019 37.739 1.00 39.53 381 SER A CA 1
ATOM 2991 C C . SER A 1 381 ? -7.597 -6.585 37.198 1.00 39.53 381 SER A C 1
ATOM 2993 O O . SER A 1 381 ? -6.599 -5.955 36.851 1.00 39.53 381 SER A O 1
ATOM 2995 N N . LEU A 1 382 ? -8.827 -6.054 37.129 1.00 45.00 382 LEU A N 1
ATOM 2996 C CA . LEU A 1 382 ? -9.103 -4.659 36.759 1.00 45.00 382 LEU A CA 1
ATOM 2997 C C . LEU A 1 382 ? -8.767 -3.707 37.920 1.00 45.00 382 LEU A C 1
ATOM 2999 O O . LEU A 1 382 ? -8.172 -2.655 37.696 1.00 45.00 382 LEU A O 1
ATOM 3003 N N . CYS A 1 383 ? -9.075 -4.097 39.161 1.00 42.16 383 CYS A N 1
ATOM 3004 C CA . CYS A 1 383 ? -8.831 -3.281 40.351 1.00 42.16 383 CYS A CA 1
ATOM 3005 C C . CYS A 1 383 ? -7.349 -3.120 40.723 1.00 42.16 383 CYS A C 1
ATOM 3007 O O . CYS A 1 383 ? -6.997 -2.090 41.281 1.00 42.16 383 CYS A O 1
ATOM 3009 N N . TRP A 1 384 ? -6.465 -4.071 40.401 1.00 40.28 384 TRP A N 1
ATOM 3010 C CA . TRP A 1 384 ? -5.036 -3.986 40.763 1.00 40.28 384 TRP A CA 1
ATOM 3011 C C . TRP A 1 384 ? -4.281 -2.809 40.122 1.00 40.28 384 TRP A C 1
ATOM 3013 O O . TRP A 1 384 ? -3.299 -2.329 40.681 1.00 40.28 384 TRP A O 1
ATOM 3023 N N . TRP A 1 385 ? -4.732 -2.318 38.965 1.00 36.31 385 TRP A N 1
ATOM 3024 C CA . TRP A 1 385 ? -4.120 -1.169 38.279 1.00 36.31 385 TRP A CA 1
ATOM 3025 C C . TRP A 1 385 ? -4.746 0.177 38.662 1.00 36.31 385 TRP A C 1
ATOM 3027 O O . TRP A 1 385 ? -4.196 1.242 38.391 1.00 36.31 385 TRP A O 1
ATOM 3037 N N . TRP A 1 386 ? -5.922 0.143 39.275 1.00 43.00 386 TRP A N 1
ATOM 3038 C CA . TRP A 1 386 ? -6.719 1.317 39.576 1.00 43.00 386 TRP A CA 1
ATOM 3039 C C . TRP A 1 386 ? -6.561 1.603 41.056 1.00 43.00 386 TRP A C 1
ATOM 3041 O O . TRP A 1 386 ? -6.892 0.742 41.861 1.00 43.00 386 TRP A O 1
ATOM 3051 N N . ARG A 1 387 ? -6.012 2.772 41.421 1.00 32.94 387 ARG A N 1
ATOM 3052 C CA . ARG A 1 387 ? -5.633 3.102 42.810 1.00 32.94 387 ARG A CA 1
ATOM 3053 C C . ARG A 1 387 ? -6.599 2.477 43.844 1.00 32.94 387 ARG A C 1
ATOM 3055 O O . ARG A 1 387 ? -7.792 2.782 43.778 1.00 32.94 387 ARG A O 1
ATOM 3062 N N . PRO A 1 388 ? -6.119 1.655 44.800 1.00 28.73 388 PRO A N 1
ATOM 3063 C CA . PRO A 1 388 ? -6.953 0.641 45.463 1.00 28.73 388 PRO A CA 1
ATOM 3064 C C . PRO A 1 388 ? -8.036 1.187 46.403 1.00 28.73 388 PRO A C 1
ATOM 3066 O O . PRO A 1 388 ? -8.850 0.427 46.912 1.00 28.73 388 PRO A O 1
ATOM 3069 N N . THR A 1 389 ? -8.043 2.488 46.690 1.00 29.58 389 THR A N 1
ATOM 3070 C CA . THR A 1 389 ? -8.768 3.046 47.836 1.00 29.58 389 THR A CA 1
ATOM 3071 C C . THR A 1 389 ? -10.214 3.466 47.560 1.00 29.58 389 THR A C 1
ATOM 3073 O O . THR A 1 389 ? -10.983 3.544 48.510 1.00 29.58 389 THR A O 1
ATOM 3076 N N . LEU A 1 390 ? -10.626 3.700 46.305 1.00 31.77 390 LEU A N 1
ATOM 3077 C CA . LEU A 1 390 ? -12.014 4.100 45.979 1.00 31.77 390 LEU A CA 1
ATOM 3078 C C . LEU A 1 390 ? -12.844 2.993 45.312 1.00 31.77 390 LEU A C 1
ATOM 3080 O O . LEU A 1 390 ? -14.047 2.893 45.549 1.00 31.77 390 LEU A O 1
ATOM 3084 N N . SER A 1 391 ? -12.213 2.137 44.510 1.00 35.91 391 SER A N 1
ATOM 3085 C CA . SER A 1 391 ? -12.865 1.031 43.795 1.00 35.91 391 SER A CA 1
ATOM 3086 C C . SER A 1 391 ? -13.298 -0.098 44.739 1.00 35.91 391 SER A C 1
ATOM 3088 O O . SER A 1 391 ? -14.389 -0.639 44.569 1.00 35.91 391 SER A O 1
ATOM 3090 N N . LEU A 1 392 ? -12.512 -0.390 45.786 1.00 30.67 392 LEU A N 1
ATOM 3091 C CA . LEU A 1 392 ? -12.872 -1.379 46.813 1.00 30.67 392 LEU A CA 1
ATOM 3092 C C . LEU A 1 392 ? -14.131 -0.982 47.607 1.00 30.67 392 LEU A C 1
ATOM 3094 O O . LEU A 1 392 ? -14.892 -1.850 48.023 1.00 30.67 392 LEU A O 1
ATOM 3098 N N . LEU A 1 393 ? -14.375 0.322 47.787 1.00 27.56 393 LEU A N 1
ATOM 3099 C CA . LEU A 1 393 ? -15.515 0.823 48.560 1.00 27.56 393 LEU A CA 1
ATOM 3100 C C . LEU A 1 393 ? -16.845 0.681 47.797 1.00 27.56 393 LEU A C 1
ATOM 3102 O O . LEU A 1 393 ? -17.873 0.392 48.401 1.00 27.56 393 LEU A O 1
ATOM 3106 N N . CYS A 1 394 ? -16.829 0.835 46.466 1.00 31.75 394 CYS A N 1
ATOM 3107 C CA . CYS A 1 394 ? -18.016 0.631 45.623 1.00 31.75 394 CYS A CA 1
ATOM 3108 C C . CYS A 1 394 ? -18.372 -0.859 45.453 1.00 31.75 394 CYS A C 1
ATOM 3110 O O . CYS A 1 394 ? -19.548 -1.197 45.332 1.00 31.75 394 CYS A O 1
ATOM 3112 N N . LEU A 1 395 ? -17.371 -1.749 45.489 1.00 34.38 395 LEU A N 1
ATOM 3113 C CA . LEU A 1 395 ? -17.533 -3.208 45.382 1.00 34.38 395 LEU A CA 1
ATOM 3114 C C . LEU A 1 395 ? -18.231 -3.842 46.599 1.00 34.38 395 LEU A C 1
ATOM 3116 O O . LEU A 1 395 ? -18.848 -4.897 46.467 1.00 34.38 395 LEU A O 1
ATOM 3120 N N . LEU A 1 396 ? -18.171 -3.198 47.767 1.00 29.97 396 LEU A N 1
ATOM 3121 C CA . LEU A 1 396 ? -18.759 -3.701 49.015 1.00 29.97 396 LEU A CA 1
ATOM 3122 C C . LEU A 1 396 ? -20.259 -3.384 49.181 1.00 29.97 396 LEU A C 1
ATOM 3124 O O . LEU A 1 396 ? -20.884 -3.929 50.085 1.00 29.97 396 LEU A O 1
ATOM 3128 N N . LEU A 1 397 ? -20.856 -2.530 48.334 1.00 31.75 397 LEU A N 1
ATOM 3129 C CA . LEU A 1 397 ? -22.164 -1.905 48.612 1.00 31.75 397 LEU A CA 1
ATOM 3130 C C . LEU A 1 397 ? -23.328 -2.298 47.683 1.00 31.75 397 LEU A C 1
ATOM 3132 O O . LEU A 1 397 ? -24.395 -1.698 47.776 1.00 31.75 397 LEU A O 1
ATOM 3136 N N . GLY A 1 398 ? -23.184 -3.289 46.796 1.00 37.69 398 GLY A N 1
ATOM 3137 C CA . GLY A 1 398 ? -24.319 -3.743 45.971 1.00 37.69 398 GLY A CA 1
ATOM 3138 C C . GLY A 1 398 ? -24.862 -2.683 44.997 1.00 37.69 398 GLY A C 1
ATOM 3139 O O . GLY A 1 398 ? -26.054 -2.669 44.688 1.00 37.69 398 GLY A O 1
ATOM 3140 N N . LEU A 1 399 ? -24.009 -1.755 44.550 1.00 42.09 399 LEU A N 1
ATOM 3141 C CA . LEU A 1 399 ? -24.397 -0.578 43.766 1.00 42.09 399 LEU A CA 1
ATOM 3142 C C . LEU A 1 399 ? -24.713 -0.932 42.308 1.00 42.09 399 LEU A C 1
ATOM 3144 O O . LEU A 1 399 ? -23.977 -1.674 41.673 1.00 42.09 399 LEU A O 1
ATOM 3148 N N . SER A 1 400 ? -25.771 -0.336 41.750 1.00 42.25 400 SER A N 1
ATOM 3149 C CA . SER A 1 400 ? -26.250 -0.524 40.366 1.00 42.25 400 SER A CA 1
ATOM 3150 C C . SER A 1 400 ? -25.456 0.243 39.289 1.00 42.25 400 SER A C 1
ATOM 3152 O O . SER A 1 400 ? -25.878 0.304 38.131 1.00 42.25 400 SER A O 1
ATOM 3154 N N . TRP A 1 401 ? -24.324 0.852 39.658 1.00 41.88 401 TRP A N 1
ATOM 3155 C CA . TRP A 1 401 ? -23.465 1.659 38.787 1.00 41.88 401 TRP A CA 1
ATOM 3156 C C . TRP A 1 401 ? -22.006 1.626 39.272 1.00 41.88 401 TRP A C 1
ATOM 3158 O O . TRP A 1 401 ? -21.752 1.520 40.471 1.00 41.88 401 TRP A O 1
ATOM 3168 N N . ILE A 1 402 ? -21.047 1.744 38.346 1.00 52.31 402 ILE A N 1
ATOM 3169 C CA . ILE A 1 402 ? -19.606 1.836 38.647 1.00 52.31 402 ILE A CA 1
ATOM 3170 C C . ILE A 1 402 ? -19.013 2.995 37.837 1.00 52.31 402 ILE A C 1
ATOM 3172 O O . ILE A 1 402 ? -19.023 2.952 36.606 1.00 52.31 402 ILE A O 1
ATOM 3176 N N . LEU A 1 403 ? -18.483 4.017 38.522 1.00 44.53 403 LEU A N 1
ATOM 3177 C CA . LEU A 1 403 ? -17.698 5.097 37.912 1.00 44.53 403 LEU A CA 1
ATOM 3178 C C . LEU A 1 403 ? -16.207 4.860 38.136 1.00 44.53 403 LEU A C 1
ATOM 3180 O O . LEU A 1 403 ? -15.764 4.483 39.217 1.00 44.53 403 LEU A O 1
ATOM 3184 N N . SER A 1 404 ? -15.444 5.098 37.081 1.00 54.09 404 SER A N 1
ATOM 3185 C CA . SER A 1 404 ? -14.091 4.608 36.932 1.00 54.09 404 SER A CA 1
ATOM 3186 C C . SER A 1 404 ? -13.190 5.657 36.289 1.00 54.09 404 SER A C 1
ATOM 3188 O O . SER A 1 404 ? -13.480 6.115 35.184 1.00 54.09 404 SER A O 1
ATOM 3190 N N . CYS A 1 405 ? -12.087 6.030 36.941 1.00 52.31 405 CYS A N 1
ATOM 3191 C CA . CYS A 1 405 ? -11.088 6.929 36.353 1.00 52.31 405 CYS A CA 1
ATOM 3192 C C . CYS A 1 405 ? -9.974 6.122 35.679 1.00 52.31 405 CYS A C 1
ATOM 3194 O O . CYS A 1 405 ? -9.242 5.399 36.356 1.00 52.31 405 CYS A O 1
ATOM 3196 N N . LEU A 1 406 ? -9.790 6.299 34.368 1.00 51.38 406 LEU A N 1
ATOM 3197 C CA . LEU A 1 406 ? -8.658 5.714 33.651 1.00 51.38 406 LEU A CA 1
ATOM 3198 C C . LEU A 1 406 ? -7.419 6.595 33.790 1.00 51.38 406 LEU A C 1
ATOM 3200 O O . LEU A 1 406 ? -7.225 7.583 33.073 1.00 51.38 406 LEU A O 1
ATOM 3204 N N . CYS A 1 407 ? -6.555 6.194 34.716 1.00 48.03 407 CYS A N 1
ATOM 3205 C CA . CYS A 1 407 ? -5.211 6.727 34.859 1.00 48.03 407 CYS A CA 1
ATOM 3206 C C . CYS A 1 407 ? -4.214 5.722 34.272 1.00 48.03 407 CYS A C 1
ATOM 3208 O O . CYS A 1 407 ? -3.826 4.767 34.935 1.00 48.03 407 CYS A O 1
ATOM 3210 N N . SER A 1 408 ? -3.787 5.952 33.029 1.00 51.59 408 SER A N 1
ATOM 3211 C CA . SER A 1 408 ? -2.460 5.503 32.588 1.00 51.59 408 SER A CA 1
ATOM 3212 C C . SER A 1 408 ? -1.424 6.518 33.116 1.00 51.59 408 SER A C 1
ATOM 3214 O O . SER A 1 408 ? -1.766 7.366 33.943 1.00 51.59 408 SER A O 1
ATOM 3216 N N . ALA A 1 409 ? -0.182 6.524 32.620 1.00 44.25 409 ALA A N 1
ATOM 3217 C CA . ALA A 1 409 ? 0.822 7.558 32.925 1.00 44.25 409 ALA A CA 1
ATOM 3218 C C . ALA A 1 409 ? 0.292 9.012 32.778 1.00 44.25 409 ALA A C 1
ATOM 3220 O O . ALA A 1 409 ? 0.871 9.949 33.322 1.00 44.25 409 ALA A O 1
ATOM 3221 N N . SER A 1 410 ? -0.842 9.205 32.083 1.00 58.62 410 SER A N 1
ATOM 3222 C CA . SER A 1 410 ? -1.692 10.399 32.148 1.00 58.62 410 SER A CA 1
ATOM 3223 C C . SER A 1 410 ? -3.188 10.038 32.255 1.00 58.62 410 SER A C 1
ATOM 3225 O O . SER A 1 410 ? -3.614 8.968 31.813 1.00 58.62 410 SER A O 1
ATOM 3227 N N . PHE A 1 411 ? -3.997 10.939 32.830 1.00 68.81 411 PHE A N 1
ATOM 3228 C CA . PHE A 1 411 ? -5.456 10.786 32.937 1.00 68.81 411 PHE A CA 1
ATOM 3229 C C . PHE A 1 411 ? -6.111 10.808 31.545 1.00 68.81 411 PHE A C 1
ATOM 3231 O O . PHE A 1 411 ? -6.068 11.846 30.874 1.00 68.81 411 PHE A O 1
ATOM 3238 N N . GLN A 1 412 ? -6.694 9.688 31.103 1.00 67.12 412 GLN A N 1
ATOM 3239 C CA . GLN A 1 412 ? -7.240 9.534 29.746 1.00 67.12 412 GLN A CA 1
ATOM 3240 C C . GLN A 1 412 ? -8.725 9.910 29.658 1.00 67.12 412 GLN A C 1
ATOM 3242 O O . GLN A 1 412 ? -9.116 10.624 28.735 1.00 67.12 412 GLN A O 1
ATOM 3247 N N . GLY A 1 413 ? -9.534 9.486 30.631 1.00 78.56 413 GLY A N 1
ATOM 3248 C CA . GLY A 1 413 ? -10.984 9.663 30.594 1.00 78.56 413 GLY A CA 1
ATOM 3249 C C . GLY A 1 413 ? -11.715 8.918 31.708 1.00 78.56 413 GLY A C 1
ATOM 3250 O O . GLY A 1 413 ? -11.096 8.421 32.656 1.00 78.56 413 GLY A O 1
ATOM 3251 N N . PHE A 1 414 ? -13.035 8.849 31.574 1.00 81.31 414 PHE A N 1
ATOM 3252 C CA . PHE A 1 414 ? -13.942 8.165 32.487 1.00 81.31 414 PHE A CA 1
ATOM 3253 C C . PHE A 1 414 ? -14.578 6.957 31.801 1.00 81.31 414 PHE A C 1
ATOM 3255 O O . PHE A 1 414 ? -14.972 7.041 30.641 1.00 81.31 414 PHE A O 1
ATOM 3262 N N . VAL A 1 415 ? -14.715 5.859 32.543 1.00 78.69 415 VAL A N 1
ATOM 3263 C CA . VAL A 1 415 ? -15.575 4.730 32.169 1.00 78.69 415 VAL A CA 1
ATOM 3264 C C . VAL A 1 415 ? -16.758 4.674 33.130 1.00 78.69 415 VAL A C 1
ATOM 3266 O O . VAL A 1 415 ? -16.595 4.819 34.344 1.00 78.69 415 VAL A O 1
ATOM 3269 N N . LEU A 1 416 ? -17.959 4.472 32.601 1.00 80.44 416 LEU A N 1
ATOM 3270 C CA . LEU A 1 416 ? -19.176 4.323 33.396 1.00 80.44 416 LEU A CA 1
ATOM 3271 C C . LEU A 1 416 ? -19.898 3.036 33.002 1.00 80.44 416 LEU A C 1
ATOM 3273 O O . LEU A 1 416 ? -20.226 2.847 31.837 1.00 80.44 416 LEU A O 1
ATOM 3277 N N . CYS A 1 417 ? -20.200 2.169 33.964 1.00 81.06 417 CYS A N 1
ATOM 3278 C CA . CYS A 1 417 ? -21.102 1.036 33.752 1.00 81.06 417 CYS A CA 1
ATOM 3279 C C . CYS A 1 417 ? -22.437 1.319 34.442 1.00 81.06 417 CYS A C 1
ATOM 3281 O O . CYS A 1 417 ? -22.448 1.641 35.634 1.00 81.06 417 CYS A O 1
ATOM 3283 N N . HIS A 1 418 ? -23.546 1.247 33.701 1.00 77.00 418 HIS A N 1
ATOM 3284 C CA . HIS A 1 418 ? -24.875 1.565 34.226 1.00 77.00 418 HIS A CA 1
ATOM 3285 C C . HIS A 1 418 ? -26.015 0.909 33.423 1.00 77.00 418 HIS A C 1
ATOM 3287 O O . HIS A 1 418 ? -25.856 0.511 32.269 1.00 77.00 418 HIS A O 1
ATOM 3293 N N . SER A 1 419 ? -27.198 0.826 34.037 1.00 80.19 419 SER A N 1
ATOM 3294 C CA . SER A 1 419 ? -28.447 0.444 33.363 1.00 80.19 419 SER A CA 1
ATOM 3295 C C . SER A 1 419 ? -29.155 1.668 32.786 1.00 80.19 419 SER A C 1
ATOM 3297 O O . SER A 1 419 ? -29.210 2.701 33.453 1.00 80.19 419 SER A O 1
ATOM 3299 N N . ILE A 1 420 ? -29.771 1.545 31.606 1.00 78.00 420 ILE A N 1
ATOM 3300 C CA . ILE A 1 420 ? -30.588 2.634 31.037 1.00 78.00 420 ILE A CA 1
ATOM 3301 C C . ILE A 1 420 ? -32.020 2.677 31.594 1.00 78.00 420 ILE A C 1
ATOM 3303 O O . ILE A 1 420 ? -32.653 3.728 31.587 1.00 78.00 420 ILE A O 1
ATOM 3307 N N . ALA A 1 421 ? -32.531 1.549 32.093 1.00 71.31 421 ALA A N 1
ATOM 3308 C CA . ALA A 1 421 ? -33.926 1.400 32.513 1.00 71.31 421 ALA A CA 1
ATOM 3309 C C . ALA A 1 421 ? -34.132 1.542 34.033 1.00 71.31 421 ALA A C 1
ATOM 3311 O O . ALA A 1 421 ? -35.186 2.004 34.482 1.00 71.31 421 ALA A O 1
ATOM 3312 N N . GLY A 1 422 ? -33.136 1.149 34.836 1.00 69.56 422 GLY A N 1
ATOM 3313 C CA . GLY A 1 422 ? -33.233 1.148 36.300 1.00 69.56 422 GLY A CA 1
ATOM 3314 C C . GLY A 1 422 ? -33.145 2.549 36.906 1.00 69.56 422 GLY A C 1
ATOM 3315 O O . GLY A 1 422 ? -32.334 3.342 36.458 1.00 69.56 422 GLY A O 1
ATOM 3316 N N . GLY A 1 423 ? -33.917 2.848 37.958 1.00 68.19 423 GLY A N 1
ATOM 3317 C CA . GLY A 1 423 ? -34.023 4.208 38.518 1.00 68.19 423 GLY A CA 1
ATOM 3318 C C . GLY A 1 423 ? -32.688 4.848 38.932 1.00 68.19 423 GLY A C 1
ATOM 3319 O O . GLY A 1 423 ? -32.387 5.970 38.532 1.00 68.19 423 GLY A O 1
ATOM 3320 N N . THR A 1 424 ? -31.849 4.133 39.686 1.00 69.62 424 THR A N 1
ATOM 3321 C CA . THR A 1 424 ? -30.529 4.649 40.098 1.00 69.62 424 THR A CA 1
ATOM 3322 C C . THR A 1 424 ? -29.538 4.678 38.934 1.00 69.62 424 THR A C 1
ATOM 3324 O O . THR A 1 424 ? -28.870 5.690 38.734 1.00 69.62 424 THR A O 1
ATOM 3327 N N . GLY A 1 425 ? -29.459 3.601 38.143 1.00 70.25 425 GLY A N 1
ATOM 3328 C CA . GLY A 1 425 ? -28.530 3.504 37.011 1.00 70.25 425 GLY A CA 1
ATOM 3329 C C . GLY A 1 425 ? -28.823 4.513 35.894 1.00 70.25 425 GLY A C 1
ATOM 3330 O O . GLY A 1 425 ? -27.893 5.063 35.304 1.00 70.25 425 GLY A O 1
ATOM 3331 N N . SER A 1 426 ? -30.100 4.809 35.646 1.00 76.75 426 SER A N 1
ATOM 3332 C CA . SER A 1 426 ? -30.545 5.780 34.649 1.00 76.75 426 SER A CA 1
ATOM 3333 C C . SER A 1 426 ? -30.374 7.210 35.167 1.00 76.75 426 SER A C 1
ATOM 3335 O O . SER A 1 426 ? -29.706 8.020 34.524 1.00 76.75 426 SER A O 1
ATOM 3337 N N . GLY A 1 427 ? -30.906 7.522 36.354 1.00 79.06 427 GLY A N 1
ATOM 3338 C CA . GLY A 1 427 ? -30.932 8.873 36.915 1.00 79.06 427 GLY A CA 1
ATOM 3339 C C . GLY A 1 427 ? -29.549 9.380 37.316 1.00 79.06 427 GLY A C 1
ATOM 3340 O O . GLY A 1 427 ? -29.086 10.399 36.799 1.00 79.06 427 GLY A O 1
ATOM 3341 N N . LEU A 1 428 ? -28.856 8.649 38.194 1.00 78.81 428 LEU A N 1
ATOM 3342 C CA . LEU A 1 428 ? -27.520 9.040 38.649 1.00 78.81 428 LEU A CA 1
ATOM 3343 C C . LEU A 1 428 ? -26.491 8.931 37.520 1.00 78.81 428 LEU A C 1
ATOM 3345 O O . LEU A 1 428 ? -25.641 9.809 37.390 1.00 78.81 428 LEU A O 1
ATOM 3349 N N . GLY A 1 429 ? -26.601 7.904 36.668 1.00 80.38 429 GLY A N 1
ATOM 3350 C CA . GLY A 1 429 ? -25.757 7.765 35.481 1.00 80.38 429 GLY A CA 1
ATOM 3351 C C . GLY A 1 429 ? -25.883 8.969 34.545 1.00 80.38 429 GLY A C 1
ATOM 3352 O O . GLY A 1 429 ? -24.873 9.549 34.154 1.00 80.38 429 GLY A O 1
ATOM 3353 N N . SER A 1 430 ? -27.111 9.420 34.268 1.00 84.00 430 SER A N 1
ATOM 3354 C CA . SER A 1 430 ? -27.357 10.613 33.439 1.00 84.00 430 SER A CA 1
ATOM 3355 C C . SER A 1 430 ? -26.787 11.888 34.066 1.00 84.00 430 SER A C 1
ATOM 3357 O O . SER A 1 430 ? -26.174 12.688 33.363 1.00 84.00 430 SER A O 1
ATOM 3359 N N . TYR A 1 431 ? -26.940 12.063 35.383 1.00 85.44 431 TYR A N 1
ATOM 3360 C CA . TYR A 1 431 ? -26.373 13.206 36.105 1.00 85.44 431 TYR A CA 1
ATOM 3361 C C . TYR A 1 431 ? -24.840 13.223 36.053 1.00 85.44 431 TYR A C 1
ATOM 3363 O O . TYR A 1 431 ? -24.234 14.267 35.814 1.00 85.44 431 TYR A O 1
ATOM 3371 N N . LEU A 1 432 ? -24.200 12.067 36.251 1.00 85.19 432 LEU A N 1
ATOM 3372 C CA . LEU A 1 432 ? -22.747 11.947 36.157 1.00 85.19 432 LEU A CA 1
ATOM 3373 C C . LEU A 1 432 ? -22.256 12.256 34.743 1.00 85.19 432 LEU A C 1
ATOM 3375 O O . LEU A 1 432 ? -21.286 12.990 34.610 1.00 85.19 432 LEU A O 1
ATOM 3379 N N . LEU A 1 433 ? -22.937 11.770 33.703 1.00 85.00 433 LEU A N 1
ATOM 3380 C CA . LEU A 1 433 ? -22.586 12.077 32.313 1.00 85.00 433 LEU A CA 1
ATOM 3381 C C . LEU A 1 433 ? -22.581 13.586 32.041 1.00 85.00 433 LEU A C 1
ATOM 3383 O O . LEU A 1 433 ? -21.607 14.102 31.499 1.00 85.00 433 LEU A O 1
ATOM 3387 N N . GLU A 1 434 ? -23.623 14.302 32.474 1.00 86.94 434 GLU A N 1
ATOM 3388 C CA . GLU A 1 434 ? -23.694 15.766 32.347 1.00 86.94 434 GLU A CA 1
ATOM 3389 C C . GLU A 1 434 ? -22.548 16.451 33.117 1.00 86.94 434 GLU A C 1
ATOM 3391 O O . GLU A 1 434 ? -21.799 17.248 32.555 1.00 86.94 434 GLU A O 1
ATOM 3396 N N . ARG A 1 435 ? -22.332 16.087 34.389 1.00 88.69 435 ARG A N 1
ATOM 3397 C CA . ARG A 1 435 ? -21.299 16.719 35.229 1.00 88.69 435 ARG A CA 1
ATOM 3398 C C . ARG A 1 435 ? -19.869 16.428 34.789 1.00 88.69 435 ARG A C 1
ATOM 3400 O O . ARG A 1 435 ? -19.002 17.286 34.960 1.00 88.69 435 ARG A O 1
ATOM 3407 N N . LEU A 1 436 ? -19.603 15.229 34.279 1.00 85.19 436 LEU A N 1
ATOM 3408 C CA . LEU A 1 436 ? -18.286 14.854 33.774 1.00 85.19 436 LEU A CA 1
ATOM 3409 C C . LEU A 1 436 ? -17.965 15.621 32.493 1.00 85.19 436 LEU A C 1
ATOM 3411 O O . LEU A 1 436 ? -16.859 16.152 32.390 1.00 85.19 436 LEU A O 1
ATOM 3415 N N . ASN A 1 437 ? -18.936 15.747 31.586 1.00 83.31 437 ASN A N 1
ATOM 3416 C CA . ASN A 1 437 ? -18.781 16.517 30.356 1.00 83.31 437 ASN A CA 1
ATOM 3417 C C . ASN A 1 437 ? -18.556 18.014 30.652 1.00 83.31 437 ASN A C 1
ATOM 3419 O O . ASN A 1 437 ? -17.593 18.602 30.163 1.00 83.31 437 ASN A O 1
ATOM 3423 N N . ASP A 1 438 ? -19.355 18.607 31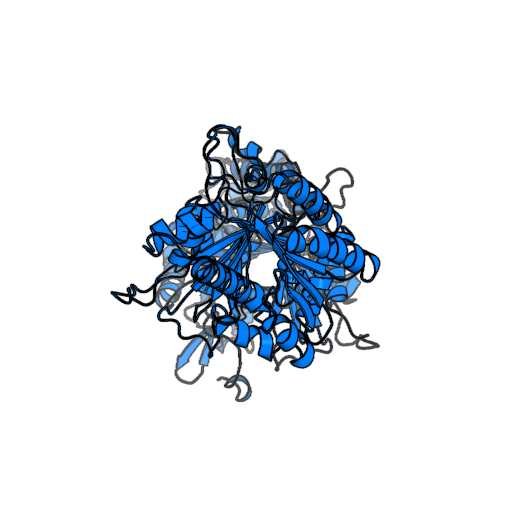.549 1.00 84.75 438 ASP A N 1
ATOM 3424 C CA . ASP A 1 438 ? -19.218 20.018 31.948 1.00 84.75 438 ASP A CA 1
ATOM 3425 C C . ASP A 1 438 ? -17.859 20.321 32.599 1.00 84.75 438 ASP A C 1
ATOM 3427 O O . ASP A 1 438 ? -17.220 21.338 32.321 1.00 84.75 438 ASP A O 1
ATOM 3431 N N . ARG A 1 439 ? -17.411 19.449 33.513 1.00 85.31 439 ARG A N 1
ATOM 3432 C CA . ARG A 1 439 ? -16.209 19.693 34.324 1.00 85.31 439 ARG A CA 1
ATOM 3433 C C . ARG A 1 439 ? -14.919 19.296 33.609 1.00 85.31 439 ARG A C 1
ATOM 3435 O O . ARG A 1 439 ? -13.867 19.874 33.889 1.00 85.31 439 ARG A O 1
ATOM 3442 N N . TYR A 1 440 ? -14.983 18.321 32.703 1.00 82.31 440 TYR A N 1
ATOM 3443 C CA . TYR A 1 440 ? -13.830 17.773 31.991 1.00 82.31 440 TYR A CA 1
ATOM 3444 C C . TYR A 1 440 ? -14.080 17.645 30.476 1.00 82.31 440 TYR A C 1
ATOM 3446 O O . TYR A 1 440 ? -13.871 16.570 29.918 1.00 82.31 440 TYR A O 1
ATOM 3454 N N . PRO A 1 441 ? -14.379 18.741 29.755 1.00 78.12 441 PRO A N 1
ATOM 3455 C CA . PRO A 1 441 ? -14.802 18.701 28.345 1.00 78.12 441 PRO A CA 1
ATOM 3456 C C . PRO A 1 441 ? -13.727 18.213 27.357 1.00 78.12 441 PRO A C 1
ATOM 3458 O O . PRO A 1 441 ? -13.979 18.050 26.171 1.00 78.12 441 PRO A O 1
ATOM 3461 N N . LYS A 1 442 ? -12.482 18.029 27.816 1.00 76.62 442 LYS A N 1
ATOM 3462 C CA . LYS A 1 442 ? -11.365 17.497 27.011 1.00 76.62 442 LYS A CA 1
ATOM 3463 C C . LYS A 1 442 ? -11.081 16.018 27.289 1.00 76.62 442 LYS A C 1
ATOM 3465 O O . LYS A 1 442 ? -10.053 15.511 26.838 1.00 76.62 442 LYS A O 1
ATOM 3470 N N . LYS A 1 443 ? -11.884 15.367 28.131 1.00 80.81 443 LYS A N 1
ATOM 3471 C CA . LYS A 1 443 ? -11.668 13.993 28.588 1.00 80.81 443 LYS A CA 1
ATOM 3472 C C . LYS A 1 443 ? -12.783 13.118 28.065 1.00 80.81 443 LYS A C 1
ATOM 3474 O O . LYS A 1 443 ? -13.938 13.509 28.132 1.00 80.81 443 LYS A O 1
ATOM 3479 N N . LEU A 1 444 ? -12.393 11.951 27.565 1.00 82.62 444 LEU A N 1
ATOM 3480 C CA . LEU A 1 444 ? -13.332 11.036 26.942 1.00 82.62 444 LEU A CA 1
ATOM 3481 C C . LEU A 1 444 ? -14.191 10.344 27.999 1.00 82.62 444 LEU A C 1
ATOM 3483 O O . LEU A 1 444 ? -13.688 9.992 29.071 1.00 82.62 444 LEU A O 1
ATOM 3487 N N . VAL A 1 445 ? -15.458 10.122 27.675 1.00 85.81 445 VAL A N 1
ATOM 3488 C CA . VAL A 1 445 ? -16.411 9.369 28.486 1.00 85.81 445 VAL A CA 1
ATOM 3489 C C . VAL A 1 445 ? -16.886 8.150 27.698 1.00 85.81 445 VAL A C 1
ATOM 3491 O O . VAL A 1 445 ? -17.647 8.263 26.738 1.00 85.81 445 VAL A O 1
ATOM 3494 N N . GLU A 1 446 ? -16.427 6.971 28.114 1.00 86.62 446 GLU A N 1
ATOM 3495 C CA . GLU A 1 446 ? -16.874 5.678 27.593 1.00 86.62 446 GLU A CA 1
ATOM 3496 C C . GLU A 1 446 ? -17.911 5.069 28.545 1.00 86.62 446 GLU A C 1
ATOM 3498 O O . GLU A 1 446 ? -17.756 5.097 29.768 1.00 86.62 446 GLU A O 1
ATOM 3503 N N . THR A 1 447 ? -18.977 4.495 27.996 1.00 86.00 447 THR A N 1
ATOM 3504 C CA . THR A 1 447 ? -20.049 3.884 28.786 1.00 86.00 447 THR A CA 1
ATOM 3505 C C . THR A 1 447 ? -20.290 2.433 28.386 1.00 86.00 447 THR A C 1
ATOM 3507 O O . THR A 1 447 ? -20.281 2.100 27.206 1.00 86.00 447 THR A O 1
ATOM 3510 N N . TYR A 1 448 ? -20.522 1.567 29.372 1.00 85.31 448 TYR A N 1
ATOM 3511 C CA . TYR A 1 448 ? -21.094 0.233 29.200 1.00 85.31 448 TYR A CA 1
ATOM 3512 C C . TYR A 1 448 ? -22.546 0.317 29.656 1.00 85.31 448 TYR A C 1
ATOM 3514 O O . TYR A 1 448 ? -22.832 0.344 30.858 1.00 85.31 448 TYR A O 1
ATOM 3522 N N . SER A 1 449 ? -23.453 0.433 28.691 1.00 84.81 449 SER A N 1
ATOM 3523 C CA . SER A 1 449 ? -24.869 0.675 28.950 1.00 84.81 449 SER A CA 1
ATOM 3524 C C . SER A 1 449 ? -25.658 -0.607 28.730 1.00 84.81 449 SER A C 1
ATOM 3526 O O . SER A 1 449 ? -25.699 -1.141 27.620 1.00 84.81 449 SER A O 1
ATOM 3528 N N . VAL A 1 450 ? -26.298 -1.092 29.795 1.00 83.38 450 VAL A N 1
ATOM 3529 C CA . VAL A 1 450 ? -27.140 -2.292 29.739 1.00 83.38 450 VAL A CA 1
ATOM 3530 C C . VAL A 1 450 ? -28.564 -1.912 29.351 1.00 83.38 450 VAL A C 1
ATOM 3532 O O . VAL A 1 450 ? -29.233 -1.158 30.070 1.00 83.38 450 VAL A O 1
ATOM 3535 N N . PHE A 1 451 ? -29.011 -2.447 28.218 1.00 82.06 451 PHE A N 1
ATOM 3536 C CA . PHE A 1 451 ? -30.346 -2.283 27.660 1.00 82.06 451 PHE A CA 1
ATOM 3537 C C . PHE A 1 451 ? -31.294 -3.339 28.243 1.00 82.06 451 PHE A C 1
ATOM 3539 O O . PHE A 1 451 ?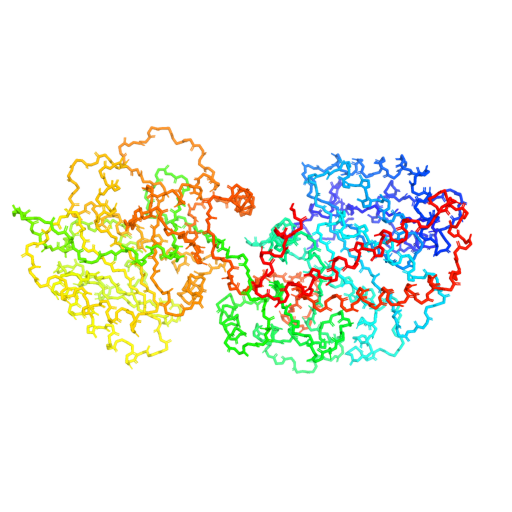 -30.877 -4.474 28.501 1.00 82.06 451 PHE A O 1
ATOM 3546 N N . PRO A 1 452 ? -32.560 -2.969 28.504 1.00 76.25 452 PRO A N 1
ATOM 3547 C CA . PRO A 1 452 ? -33.534 -3.885 29.074 1.00 76.25 452 PRO A CA 1
ATOM 3548 C C . PRO A 1 452 ? -33.855 -5.028 28.108 1.00 76.25 452 PRO A C 1
ATOM 3550 O O . PRO A 1 452 ? -33.721 -4.880 26.895 1.00 76.25 452 PRO A O 1
ATOM 3553 N N . ASN A 1 453 ? -34.314 -6.152 28.663 1.00 72.44 453 ASN A N 1
ATOM 3554 C CA . ASN A 1 453 ? -34.821 -7.262 27.865 1.00 72.44 453 ASN A CA 1
ATOM 3555 C C . ASN A 1 453 ? -36.074 -6.799 27.099 1.00 72.44 453 ASN A C 1
ATOM 3557 O O . ASN A 1 453 ? -36.957 -6.179 27.691 1.00 72.44 453 ASN A O 1
ATOM 3561 N N . GLN A 1 454 ? -36.121 -7.054 25.792 1.00 64.50 454 GLN A N 1
ATOM 3562 C CA . GLN A 1 454 ? -37.252 -6.694 24.932 1.00 64.50 454 GLN A CA 1
ATOM 3563 C C . GLN A 1 454 ? -38.349 -7.763 24.937 1.00 64.50 454 GLN A C 1
ATOM 3565 O O . GLN A 1 454 ? -39.517 -7.430 24.742 1.00 64.50 454 GLN A O 1
ATOM 3570 N N . ASP A 1 455 ? -37.974 -9.024 25.170 1.00 62.66 455 ASP A N 1
ATOM 3571 C CA . ASP A 1 455 ? -38.890 -10.168 25.116 1.00 62.66 455 ASP A CA 1
ATOM 3572 C C . ASP A 1 455 ? -39.732 -10.298 26.399 1.00 62.66 455 ASP A C 1
ATOM 3574 O O . ASP A 1 455 ? -40.805 -10.900 26.392 1.00 62.66 455 ASP A O 1
ATOM 3578 N N . GLU A 1 456 ? -39.274 -9.690 27.497 1.00 59.91 456 GLU A N 1
ATOM 3579 C CA . GLU A 1 456 ? -39.945 -9.696 28.798 1.00 59.91 456 GLU A CA 1
ATOM 3580 C C . GLU A 1 456 ? -40.415 -8.286 29.166 1.00 59.91 456 GLU A C 1
ATOM 3582 O O . GLU A 1 456 ? -39.633 -7.335 29.228 1.00 59.91 456 GLU A O 1
ATOM 3587 N N . MET A 1 457 ? -41.714 -8.135 29.431 1.00 51.62 457 MET A N 1
ATOM 3588 C CA . MET A 1 457 ? -42.274 -6.851 29.844 1.00 51.62 457 MET A CA 1
ATOM 3589 C C . MET A 1 457 ? -41.877 -6.551 31.296 1.00 51.62 457 MET A C 1
ATOM 3591 O O . MET A 1 457 ? -42.173 -7.324 32.202 1.00 51.62 457 MET A O 1
ATOM 3595 N N . SER A 1 458 ? -41.221 -5.414 31.533 1.00 58.12 458 SER A N 1
ATOM 3596 C CA . SER A 1 458 ? -40.818 -5.001 32.880 1.00 58.12 458 SER A CA 1
ATOM 3597 C C . SER A 1 458 ? -42.010 -4.565 33.738 1.00 58.12 458 SER A C 1
ATOM 3599 O O . SER A 1 458 ? -42.823 -3.761 33.278 1.00 58.12 458 SER A O 1
ATOM 3601 N N . ASP A 1 459 ? -42.022 -4.931 35.024 1.00 57.38 459 ASP A N 1
ATOM 3602 C CA . ASP A 1 459 ? -43.008 -4.447 36.014 1.00 57.38 459 ASP A CA 1
ATOM 3603 C C . ASP A 1 459 ? -42.960 -2.912 36.231 1.00 57.38 459 ASP A C 1
ATOM 3605 O O . ASP A 1 459 ? -43.864 -2.311 36.814 1.00 57.38 459 ASP A O 1
ATOM 3609 N N . VAL A 1 460 ? -41.891 -2.247 35.777 1.00 64.25 460 VAL A N 1
ATOM 3610 C CA . VAL A 1 460 ? -41.646 -0.820 36.010 1.00 64.25 460 VAL A CA 1
ATOM 3611 C C . VAL A 1 460 ? -42.240 0.031 34.888 1.00 64.25 460 VAL A C 1
ATOM 3613 O O . VAL A 1 460 ? -41.632 0.232 33.841 1.00 64.25 460 VAL A O 1
ATOM 3616 N N . VAL A 1 461 ? -43.409 0.623 35.149 1.00 67.69 461 VAL A N 1
ATOM 3617 C CA . VAL A 1 461 ? -44.153 1.476 34.195 1.00 67.69 461 VAL A CA 1
ATOM 3618 C C . VAL A 1 461 ? -43.324 2.662 33.676 1.00 67.69 461 VAL A C 1
ATOM 3620 O O . VAL A 1 461 ? -43.499 3.103 32.542 1.00 67.69 461 VAL A O 1
ATOM 3623 N N . VAL A 1 462 ? -42.391 3.178 34.485 1.00 74.69 462 VAL A N 1
ATOM 3624 C CA . VAL A 1 462 ? -41.545 4.332 34.126 1.00 74.69 462 VAL A CA 1
ATOM 3625 C C . VAL A 1 462 ? -40.299 3.971 33.309 1.00 74.69 462 VAL A C 1
ATOM 3627 O O . VAL A 1 462 ? -39.584 4.867 32.861 1.00 74.69 462 VAL A O 1
ATOM 3630 N N . GLN A 1 463 ? -40.030 2.682 33.074 1.00 73.38 463 GLN A N 1
ATOM 3631 C CA . GLN A 1 463 ? -38.851 2.211 32.339 1.00 73.38 463 GLN A CA 1
ATOM 3632 C C . GLN A 1 463 ? -38.658 2.880 30.966 1.00 73.38 463 GLN A C 1
ATOM 3634 O O . GLN A 1 463 ? -37.526 3.282 30.670 1.00 73.38 463 GLN A O 1
ATOM 3639 N N . PRO A 1 464 ? -39.698 3.054 30.128 1.00 73.56 464 PRO A N 1
ATOM 3640 C CA . PRO A 1 464 ? -39.524 3.685 28.823 1.00 73.56 464 PRO A CA 1
ATOM 3641 C C . PRO A 1 464 ? -39.098 5.157 28.933 1.00 73.56 464 PRO A C 1
ATOM 3643 O O . PRO A 1 464 ? -38.246 5.618 28.174 1.00 73.56 464 PRO A O 1
ATOM 3646 N N . TYR A 1 465 ? -39.623 5.882 29.927 1.00 79.44 465 TYR A N 1
ATOM 3647 C CA . TYR A 1 465 ? -39.253 7.274 30.199 1.00 79.44 465 TYR A CA 1
ATOM 3648 C C . TYR A 1 465 ? -37.819 7.390 30.716 1.00 79.44 465 TYR A C 1
ATOM 3650 O O . TYR A 1 465 ? -37.057 8.220 30.223 1.00 79.44 465 TYR A O 1
ATOM 3658 N N . ASN A 1 466 ? -37.434 6.527 31.662 1.00 80.25 466 ASN A N 1
ATOM 3659 C CA . ASN A 1 466 ? -36.064 6.450 32.171 1.00 80.25 466 ASN A CA 1
ATOM 3660 C C . ASN A 1 466 ? -35.074 6.219 31.028 1.00 80.25 466 ASN A C 1
ATOM 3662 O O . ASN A 1 466 ? -34.109 6.965 30.875 1.00 80.25 466 ASN A O 1
ATOM 3666 N N . SER A 1 467 ? -35.375 5.240 30.177 1.00 79.88 467 SER A N 1
ATOM 3667 C CA . SER A 1 467 ? -34.511 4.866 29.064 1.00 79.88 467 SER A CA 1
ATOM 3668 C C . SER A 1 467 ? -34.395 5.989 28.031 1.00 79.88 467 SER A C 1
ATOM 3670 O O . SER A 1 467 ? -33.291 6.290 27.588 1.00 79.88 467 SER A O 1
ATOM 3672 N N . LEU A 1 468 ? -35.496 6.677 27.698 1.00 82.50 468 LEU A N 1
ATOM 3673 C CA . LEU A 1 468 ? -35.478 7.833 26.795 1.00 82.50 468 LEU A CA 1
ATOM 3674 C C . LEU A 1 468 ? -34.639 8.990 27.359 1.00 82.50 468 LEU A C 1
ATOM 3676 O O . LEU A 1 468 ? -33.823 9.585 26.649 1.00 82.50 468 LEU A O 1
ATOM 3680 N N . LEU A 1 469 ? -34.825 9.309 28.643 1.00 85.00 469 LEU A N 1
ATOM 3681 C CA . LEU A 1 469 ? -34.076 10.372 29.305 1.00 85.00 469 LEU A CA 1
ATOM 3682 C C . LEU A 1 469 ? -32.583 10.055 29.330 1.00 85.00 469 LEU A C 1
ATOM 3684 O O . LEU A 1 469 ? -31.788 10.947 29.033 1.00 85.00 469 LEU A O 1
ATOM 3688 N N . THR A 1 470 ? -32.208 8.814 29.628 1.00 84.44 470 THR A N 1
ATOM 3689 C CA . THR A 1 470 ? -30.811 8.380 29.630 1.00 84.44 470 THR A CA 1
ATOM 3690 C C . THR A 1 470 ? -30.216 8.350 28.229 1.00 84.44 470 THR A C 1
ATOM 3692 O O . THR A 1 470 ? -29.115 8.860 28.041 1.00 84.44 470 THR A O 1
ATOM 3695 N N . LEU A 1 471 ? -30.949 7.875 27.219 1.00 85.56 471 LEU A N 1
ATOM 3696 C CA . LEU A 1 471 ? -30.492 7.882 25.825 1.00 85.56 471 LEU A CA 1
ATOM 3697 C C . LEU A 1 471 ? -30.197 9.287 25.307 1.00 85.56 471 LEU A C 1
ATOM 3699 O O . LEU A 1 471 ? -29.192 9.480 24.622 1.00 85.56 471 LEU A O 1
ATOM 3703 N N . LYS A 1 472 ? -31.009 10.286 25.681 1.00 87.62 472 LYS A N 1
ATOM 3704 C CA . LYS A 1 472 ? -30.707 11.692 25.377 1.00 87.62 472 LYS A CA 1
ATOM 3705 C C . LYS A 1 472 ? -29.320 12.089 25.900 1.00 87.62 472 LYS A C 1
ATOM 3707 O O . LYS A 1 472 ? -28.561 12.713 25.166 1.00 87.62 472 LYS A O 1
ATOM 3712 N N . ARG A 1 473 ? -28.980 11.726 27.144 1.00 88.38 473 ARG A N 1
ATOM 3713 C CA . ARG A 1 473 ? -27.699 12.107 27.769 1.00 88.38 473 ARG A CA 1
ATOM 3714 C C . ARG A 1 473 ? -26.539 11.308 27.207 1.00 88.38 473 ARG A C 1
ATOM 3716 O O . ARG A 1 473 ? -25.496 11.897 26.973 1.00 88.38 473 ARG A O 1
ATOM 3723 N N . LEU A 1 474 ? -26.730 10.020 26.936 1.00 87.94 474 LEU A N 1
ATOM 3724 C CA . LEU A 1 474 ? -25.733 9.209 26.238 1.00 87.94 474 LEU A CA 1
ATOM 3725 C C . LEU A 1 474 ? -25.399 9.830 24.878 1.00 87.94 474 LEU A C 1
ATOM 3727 O O . LEU A 1 474 ? -24.239 10.093 24.602 1.00 87.94 474 LEU A O 1
ATOM 3731 N N . THR A 1 475 ? -26.418 10.210 24.103 1.00 86.25 475 THR A N 1
ATOM 3732 C CA . THR A 1 475 ? -26.232 10.817 22.774 1.00 86.25 475 THR A CA 1
ATOM 3733 C C . THR A 1 475 ? -25.504 12.169 22.816 1.00 86.25 475 THR A C 1
ATOM 3735 O O . THR A 1 475 ? -24.851 12.544 21.845 1.00 86.25 475 THR A O 1
ATOM 3738 N N . GLN A 1 476 ? -25.661 12.935 23.900 1.00 85.81 476 GLN A N 1
ATOM 3739 C CA . GLN A 1 476 ? -25.135 14.301 24.016 1.00 85.81 476 GLN A CA 1
ATOM 3740 C C . GLN A 1 476 ? -23.793 14.392 24.754 1.00 85.81 476 GLN A C 1
ATOM 3742 O O . GLN A 1 476 ? -23.017 15.295 24.457 1.00 85.81 476 GLN A O 1
ATOM 3747 N N . ASN A 1 477 ? -23.539 13.499 25.715 1.00 87.69 477 ASN A N 1
ATOM 3748 C CA . ASN A 1 477 ? -22.459 13.643 26.696 1.00 87.69 477 ASN A CA 1
ATOM 3749 C C . ASN A 1 477 ? -21.491 12.452 26.747 1.00 87.69 477 ASN A C 1
ATOM 3751 O O . ASN A 1 477 ? -20.502 12.535 27.471 1.00 87.69 477 ASN A O 1
ATOM 3755 N N . ALA A 1 478 ? -21.772 11.345 26.051 1.00 86.62 478 ALA A N 1
ATOM 3756 C CA . ALA A 1 478 ? -20.835 10.231 25.937 1.00 86.62 478 ALA A CA 1
ATOM 3757 C C . ALA A 1 478 ? -20.078 10.298 24.603 1.00 86.62 478 ALA A C 1
ATOM 3759 O O . ALA A 1 478 ? -20.658 10.603 23.563 1.00 86.62 478 ALA A O 1
ATOM 3760 N N . ASP A 1 479 ? -18.789 9.960 24.630 1.00 85.19 479 ASP A N 1
ATOM 3761 C CA . ASP A 1 479 ? -17.966 9.842 23.422 1.00 85.19 479 ASP A CA 1
ATOM 3762 C C . ASP A 1 479 ? -18.062 8.446 22.801 1.00 85.19 479 ASP A C 1
ATOM 3764 O O . ASP A 1 479 ? -17.806 8.277 21.611 1.00 85.19 479 ASP A O 1
ATOM 3768 N N . CYS A 1 480 ? -18.397 7.437 23.610 1.00 88.19 480 CYS A N 1
ATOM 3769 C CA . CYS A 1 480 ? -18.526 6.043 23.202 1.00 88.19 480 CYS A CA 1
ATOM 3770 C C . CYS A 1 480 ? -19.537 5.311 24.095 1.00 88.19 480 CYS A C 1
ATOM 3772 O O . CYS A 1 480 ? -19.444 5.365 25.325 1.00 88.19 480 CYS A O 1
ATOM 3774 N N . VAL A 1 481 ? -20.489 4.602 23.485 1.00 89.62 481 VAL A N 1
ATOM 3775 C CA . VAL A 1 481 ? -21.466 3.762 24.192 1.00 89.62 481 VAL A CA 1
ATOM 3776 C C . VAL A 1 481 ? -21.356 2.325 23.710 1.00 89.62 481 VAL A C 1
ATOM 3778 O O . VAL A 1 481 ? -21.753 1.996 22.595 1.00 89.62 481 VAL A O 1
ATOM 3781 N N . VAL A 1 482 ? -20.856 1.448 24.572 1.00 88.88 482 VAL A N 1
ATOM 3782 C CA . VAL A 1 482 ? -20.864 0.002 24.373 1.00 88.88 482 VAL A CA 1
ATOM 3783 C C . VAL A 1 482 ? -22.224 -0.538 24.804 1.00 88.88 482 VAL A C 1
ATOM 3785 O O . VAL A 1 482 ? -22.577 -0.515 25.985 1.00 88.88 482 VAL A O 1
ATOM 3788 N N . VAL A 1 483 ? -22.995 -1.018 23.831 1.00 88.12 483 VAL A N 1
ATOM 3789 C CA . VAL A 1 483 ? -24.345 -1.542 24.037 1.00 88.12 483 VAL A CA 1
ATOM 3790 C C . VAL A 1 483 ? -24.275 -3.007 24.454 1.00 88.12 483 VAL A C 1
ATOM 3792 O O . VAL A 1 483 ? -23.691 -3.843 23.759 1.00 88.12 483 VAL A O 1
ATOM 3795 N N . LEU A 1 484 ? -24.903 -3.307 25.589 1.00 84.75 484 LEU A N 1
ATOM 3796 C CA . LEU A 1 484 ? -25.090 -4.654 26.116 1.00 84.75 484 LEU A CA 1
ATOM 3797 C C . LEU A 1 484 ? -26.589 -4.912 26.237 1.00 84.75 484 LEU A C 1
ATOM 3799 O O . LEU A 1 484 ? -27.256 -4.284 27.052 1.00 84.75 484 LEU A O 1
ATOM 3803 N N . ASP A 1 485 ? -27.130 -5.803 25.415 1.00 84.25 485 ASP A N 1
ATOM 3804 C CA . ASP A 1 485 ? -28.566 -6.077 25.386 1.00 84.25 485 ASP A CA 1
ATOM 3805 C C . ASP A 1 485 ? -28.891 -7.358 26.152 1.00 84.25 485 ASP A C 1
ATOM 3807 O O . ASP A 1 485 ? -28.443 -8.449 25.784 1.00 84.25 485 ASP A O 1
ATOM 3811 N N . ASN A 1 486 ? -29.709 -7.233 27.198 1.00 81.62 486 ASN A N 1
ATOM 3812 C CA . ASN A 1 486 ? -30.140 -8.370 28.006 1.00 81.62 486 ASN A CA 1
ATOM 3813 C C . ASN A 1 486 ? -30.853 -9.447 27.179 1.00 81.62 486 ASN A C 1
ATOM 3815 O O . ASN A 1 486 ? -30.691 -10.629 27.472 1.00 81.62 486 ASN A O 1
ATOM 3819 N N . THR A 1 487 ? -31.565 -9.071 26.116 1.00 81.62 487 THR A N 1
ATOM 3820 C CA . THR A 1 487 ? -32.236 -10.012 25.205 1.00 81.62 487 THR A CA 1
ATOM 3821 C C . THR A 1 487 ? -31.217 -10.943 24.538 1.00 81.62 487 THR A C 1
ATOM 3823 O O . THR A 1 487 ? -31.339 -12.170 24.557 1.00 81.62 487 THR A O 1
ATOM 3826 N N . ALA A 1 488 ? -30.140 -10.371 23.991 1.00 82.38 488 ALA A N 1
ATOM 3827 C CA . ALA A 1 488 ? -29.075 -11.143 23.358 1.00 82.38 488 ALA A CA 1
ATOM 3828 C C . ALA A 1 488 ? -28.212 -11.909 24.364 1.00 82.38 488 ALA A C 1
ATOM 3830 O O . ALA A 1 488 ? -27.813 -13.036 24.069 1.00 82.38 488 ALA A O 1
ATOM 3831 N N . LEU A 1 489 ? -27.938 -11.330 25.536 1.00 83.06 489 LEU A N 1
ATOM 3832 C CA . LEU A 1 489 ? -27.190 -11.998 26.603 1.00 83.06 489 LEU A CA 1
ATOM 3833 C C . LEU A 1 489 ? -27.933 -13.238 27.118 1.00 83.06 489 LEU A C 1
ATOM 3835 O O . LEU A 1 489 ? -27.317 -14.298 27.244 1.00 83.06 489 LEU A O 1
ATOM 3839 N N . ASN A 1 490 ? -29.250 -13.137 27.327 1.00 81.44 490 ASN A N 1
ATOM 3840 C CA . ASN A 1 490 ? -30.105 -14.267 27.696 1.00 81.44 490 ASN A CA 1
ATOM 3841 C C . ASN A 1 490 ? -30.081 -15.355 26.623 1.00 81.44 490 ASN A C 1
ATOM 3843 O O . ASN A 1 490 ? -29.757 -16.505 26.918 1.00 81.44 490 ASN A O 1
ATOM 3847 N N . ARG A 1 491 ? -30.305 -14.983 25.356 1.00 83.50 491 ARG A N 1
ATOM 3848 C CA . ARG A 1 491 ? -30.224 -15.916 24.223 1.00 83.50 491 ARG A CA 1
ATOM 3849 C C . ARG A 1 491 ? -28.875 -16.632 24.165 1.00 83.50 491 ARG A C 1
ATOM 3851 O O . ARG A 1 491 ? -28.824 -17.834 23.938 1.00 83.50 491 ARG A O 1
ATOM 3858 N N . ILE A 1 492 ? -27.769 -15.920 24.374 1.00 83.00 492 ILE A N 1
ATOM 3859 C CA . ILE A 1 492 ? -26.426 -16.514 24.359 1.00 83.00 492 ILE A CA 1
ATOM 3860 C C . ILE A 1 492 ? -26.237 -17.493 25.522 1.00 83.00 492 ILE A C 1
ATOM 3862 O O . ILE A 1 492 ? -25.692 -18.581 25.318 1.00 83.00 492 ILE A O 1
ATOM 3866 N N . ALA A 1 493 ? -26.700 -17.145 26.722 1.00 81.19 493 ALA A N 1
ATOM 3867 C CA . ALA A 1 493 ? -26.606 -18.027 27.877 1.00 81.19 493 ALA A CA 1
ATOM 3868 C C . ALA A 1 493 ? -27.426 -19.318 27.690 1.00 81.19 493 ALA A C 1
ATOM 3870 O O . ALA A 1 493 ? -26.940 -20.408 27.996 1.00 81.19 493 ALA A O 1
ATOM 3871 N N . THR A 1 494 ? -28.622 -19.223 27.110 1.00 82.38 494 THR A N 1
ATOM 3872 C CA . THR A 1 494 ? -29.473 -20.389 26.847 1.00 82.38 494 THR A CA 1
ATOM 3873 C C . THR A 1 494 ? -28.969 -21.221 25.662 1.00 82.38 494 THR A C 1
ATOM 3875 O O . THR A 1 494 ? -28.771 -22.428 25.800 1.00 82.38 494 THR A O 1
ATOM 3878 N N . ASP A 1 495 ? -28.683 -20.596 24.516 1.00 80.06 495 ASP A N 1
ATOM 3879 C CA . ASP A 1 495 ? -28.372 -21.311 23.270 1.00 80.06 495 ASP A CA 1
ATOM 3880 C C . ASP A 1 495 ? -26.930 -21.834 23.203 1.00 80.06 495 ASP A C 1
ATOM 3882 O O . ASP A 1 495 ? -26.673 -22.863 22.573 1.00 80.06 495 ASP A O 1
ATOM 3886 N N . ARG A 1 496 ? -25.959 -21.097 23.766 1.00 76.88 496 ARG A N 1
ATOM 3887 C CA . ARG A 1 496 ? -24.519 -21.400 23.621 1.00 76.88 496 ARG A CA 1
ATOM 3888 C C . ARG A 1 496 ? -23.905 -21.986 24.878 1.00 76.88 496 ARG A C 1
ATOM 3890 O O . ARG A 1 496 ? -23.060 -22.867 24.767 1.00 76.88 496 ARG A O 1
ATOM 3897 N N . LEU A 1 497 ? -24.293 -21.477 26.044 1.00 76.12 497 LEU A N 1
ATOM 3898 C CA . LEU A 1 497 ? -23.798 -21.983 27.326 1.00 76.12 497 LEU A CA 1
ATOM 3899 C C . LEU A 1 497 ? -24.669 -23.115 27.883 1.00 76.12 497 LEU A C 1
ATOM 3901 O O . LEU A 1 497 ? -24.274 -23.741 28.864 1.00 76.12 497 LEU A O 1
ATOM 3905 N N . HIS A 1 498 ? -25.813 -23.396 27.245 1.00 80.50 498 HIS A N 1
ATOM 3906 C CA . HIS A 1 498 ? -26.773 -24.426 27.648 1.00 80.50 498 HIS A CA 1
ATOM 3907 C C . HIS A 1 498 ? -27.252 -24.265 29.099 1.00 80.50 498 HIS A C 1
ATOM 3909 O O . HIS A 1 498 ? -27.536 -25.244 29.788 1.00 80.50 498 HIS A O 1
ATOM 3915 N N . ILE A 1 499 ? -27.352 -23.015 29.565 1.00 79.69 499 ILE A N 1
ATOM 3916 C CA . ILE A 1 499 ? -27.850 -22.686 30.898 1.00 79.69 499 ILE A CA 1
ATOM 3917 C C . ILE A 1 499 ? -29.370 -22.549 30.809 1.00 79.69 499 ILE A C 1
ATOM 3919 O O . ILE A 1 499 ? -29.892 -21.612 30.200 1.00 79.69 499 ILE A O 1
ATOM 3923 N N . GLN A 1 500 ? -30.084 -23.494 31.417 1.00 70.62 500 GLN A N 1
ATOM 3924 C CA . GLN A 1 500 ? -31.531 -23.400 31.582 1.00 70.62 500 GLN A CA 1
ATOM 3925 C C . GLN A 1 500 ? -31.830 -22.306 32.617 1.00 70.62 500 GLN A C 1
ATOM 3927 O O . GLN A 1 500 ? -31.400 -22.422 33.760 1.00 70.62 500 GLN A O 1
ATOM 3932 N N . ASN A 1 501 ? -32.528 -21.243 32.201 1.00 72.12 501 ASN A N 1
ATOM 3933 C CA . ASN A 1 501 ? -32.855 -20.052 33.002 1.00 72.12 501 ASN A CA 1
ATOM 3934 C C . ASN A 1 501 ? -31.621 -19.349 33.609 1.00 72.12 501 ASN A C 1
ATOM 3936 O O . ASN A 1 501 ? -31.295 -19.551 34.781 1.00 72.12 501 ASN A O 1
ATOM 3940 N N . PRO A 1 502 ? -30.912 -18.515 32.827 1.00 75.69 502 PRO A N 1
ATOM 3941 C CA . PRO A 1 502 ? -29.708 -17.841 33.298 1.00 75.69 502 PRO A CA 1
ATOM 3942 C C . PRO A 1 502 ? -30.006 -16.879 34.454 1.00 75.69 502 PRO A C 1
ATOM 3944 O O . PRO A 1 502 ? -30.859 -16.001 34.365 1.00 75.69 502 PRO A O 1
ATOM 3947 N N . SER A 1 503 ? -29.252 -17.014 35.545 1.00 76.25 503 SER A N 1
ATOM 3948 C CA . SER A 1 503 ? -29.294 -16.054 36.650 1.00 76.25 503 SER A CA 1
ATOM 3949 C C . SER A 1 503 ? -28.584 -14.747 36.275 1.00 76.25 503 SER A C 1
ATOM 3951 O O . SER A 1 503 ? -27.614 -14.742 35.512 1.00 76.25 503 SER A O 1
ATOM 3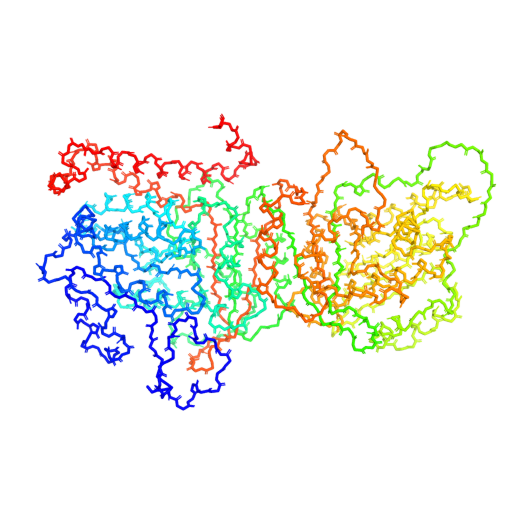953 N N . PHE A 1 504 ? -28.978 -13.631 36.898 1.00 69.56 504 PHE A N 1
ATOM 3954 C CA . PHE A 1 504 ? -28.296 -12.342 36.709 1.00 69.56 504 PHE A CA 1
ATOM 3955 C C . PHE A 1 504 ? -26.799 -12.390 37.045 1.00 69.56 504 PHE A C 1
ATOM 3957 O O . PHE A 1 504 ? -26.010 -11.689 36.420 1.00 69.56 504 PHE A O 1
ATOM 3964 N N . SER A 1 505 ? -26.383 -13.241 37.988 1.00 70.69 505 SER A N 1
ATOM 3965 C CA . SER A 1 505 ? -24.964 -13.459 38.299 1.00 70.69 505 SER A CA 1
ATOM 3966 C C . SER A 1 505 ? -24.192 -13.978 37.079 1.00 70.69 505 SER A C 1
ATOM 3968 O O . SER A 1 505 ? -23.139 -13.445 36.735 1.00 70.69 505 SER A O 1
ATOM 3970 N N . GLN A 1 506 ? -24.752 -14.957 36.362 1.00 72.69 506 GLN A N 1
ATOM 3971 C CA . GLN A 1 506 ? -24.138 -15.539 35.163 1.00 72.69 506 GLN A CA 1
ATOM 3972 C C . GLN A 1 506 ? -24.111 -14.547 33.991 1.00 72.69 506 GLN A C 1
ATOM 3974 O O . GLN A 1 506 ? -23.115 -14.458 33.274 1.00 72.69 506 GLN A O 1
ATOM 3979 N N . ILE A 1 507 ? -25.162 -13.741 33.824 1.00 75.12 507 ILE A N 1
ATOM 3980 C CA . ILE A 1 507 ? -25.188 -12.665 32.819 1.00 75.12 507 ILE A CA 1
ATOM 3981 C C . ILE A 1 507 ? -24.129 -11.602 33.143 1.00 75.12 507 ILE A C 1
ATOM 3983 O O . ILE A 1 507 ? -23.367 -11.184 32.270 1.00 75.12 507 ILE A O 1
ATOM 3987 N N . ASN A 1 508 ? -24.009 -11.210 34.412 1.00 75.44 508 ASN A N 1
ATOM 3988 C CA . ASN A 1 508 ? -22.999 -10.253 34.860 1.00 75.44 508 ASN A CA 1
ATOM 3989 C C . ASN A 1 508 ? -21.567 -10.780 34.667 1.00 75.44 508 ASN A C 1
ATOM 3991 O O . ASN A 1 508 ? -20.664 -9.991 34.388 1.00 75.44 508 ASN A O 1
ATOM 3995 N N . GLN A 1 509 ? -21.339 -12.095 34.745 1.00 73.06 509 GLN A N 1
ATOM 3996 C CA . GLN A 1 509 ? -20.045 -12.697 34.399 1.00 73.06 509 GLN A CA 1
ATOM 3997 C C . GLN A 1 509 ? -19.701 -12.523 32.912 1.00 73.06 509 GLN A C 1
ATOM 3999 O O . GLN A 1 509 ? -18.549 -12.221 32.582 1.00 73.06 509 GLN A O 1
ATOM 4004 N N . LEU A 1 510 ? -20.684 -12.638 32.010 1.00 74.44 510 LEU A N 1
ATOM 4005 C CA . LEU A 1 510 ? -20.486 -12.349 30.584 1.00 74.44 510 LEU A CA 1
ATOM 4006 C C . LEU A 1 510 ? -20.137 -10.876 30.358 1.00 74.44 510 LEU A C 1
ATOM 4008 O O . LEU A 1 510 ? -19.150 -10.575 29.685 1.00 74.44 510 LEU A O 1
ATOM 4012 N N . VAL A 1 511 ? -20.883 -9.963 30.985 1.00 77.00 511 VAL A N 1
ATOM 4013 C CA . VAL A 1 511 ? -20.610 -8.518 30.929 1.00 77.00 511 VAL A CA 1
ATOM 4014 C C . VAL A 1 511 ? -19.208 -8.198 31.458 1.00 77.00 511 VAL A C 1
ATOM 4016 O O . VAL A 1 511 ? -18.445 -7.489 30.803 1.00 77.00 511 VAL A O 1
ATOM 4019 N N . SER A 1 512 ? -18.821 -8.782 32.595 1.00 74.69 512 SER A N 1
ATOM 4020 C CA . SER A 1 512 ? -17.481 -8.638 33.180 1.00 74.69 512 SER A CA 1
ATOM 4021 C C . SER A 1 512 ? -16.379 -9.118 32.231 1.00 74.69 512 SER A C 1
ATOM 4023 O O . SER A 1 512 ? -15.357 -8.447 32.071 1.00 74.69 512 SER A O 1
ATOM 4025 N N . THR A 1 513 ? -16.598 -10.246 31.552 1.00 76.31 513 THR A N 1
ATOM 4026 C CA . THR A 1 513 ? -15.651 -10.791 30.571 1.00 76.31 513 THR A CA 1
ATOM 4027 C C . THR A 1 513 ? -15.469 -9.840 29.390 1.00 76.31 513 THR A C 1
ATOM 4029 O O . THR A 1 513 ? -14.336 -9.584 28.982 1.00 76.31 513 THR A O 1
ATOM 4032 N N . ILE A 1 514 ? -16.560 -9.256 28.884 1.00 77.56 514 ILE A N 1
ATOM 4033 C CA . ILE A 1 514 ? -16.533 -8.282 27.784 1.00 77.56 514 ILE A CA 1
ATOM 4034 C C . ILE A 1 514 ? -15.790 -7.011 28.200 1.00 77.56 514 ILE A C 1
ATOM 4036 O O . ILE A 1 514 ? -14.880 -6.595 27.489 1.00 77.56 514 ILE A O 1
ATOM 4040 N N . MET A 1 515 ? -16.118 -6.438 29.363 1.00 77.56 515 MET A N 1
ATOM 4041 C CA . MET A 1 515 ? -15.452 -5.238 29.894 1.00 77.56 515 MET A CA 1
ATOM 4042 C C . MET A 1 515 ? -13.952 -5.461 30.131 1.00 77.56 515 MET A C 1
ATOM 4044 O O . MET A 1 515 ? -13.120 -4.590 29.879 1.00 77.56 515 MET A O 1
ATOM 4048 N N . SER A 1 516 ? -13.582 -6.648 30.615 1.00 76.12 516 SER A N 1
ATOM 4049 C CA . SER A 1 516 ? -12.180 -7.041 30.754 1.00 76.12 516 SER A CA 1
ATOM 4050 C C . SER A 1 516 ? -11.513 -7.133 29.377 1.00 76.12 516 SER A C 1
ATOM 4052 O O . SER A 1 516 ? -10.440 -6.564 29.165 1.00 76.12 516 SER A O 1
ATOM 4054 N N . ALA A 1 517 ? -12.152 -7.793 28.411 1.00 77.75 517 ALA A N 1
ATOM 4055 C CA . ALA A 1 517 ? -11.605 -7.974 27.073 1.00 77.75 517 ALA A CA 1
ATOM 4056 C C . ALA A 1 517 ? -11.436 -6.648 26.304 1.00 77.75 517 ALA A C 1
ATOM 4058 O O . ALA A 1 517 ? -10.383 -6.440 25.702 1.00 77.75 517 ALA A O 1
ATOM 4059 N N . SER A 1 518 ? -12.394 -5.720 26.387 1.00 79.81 518 SER A N 1
ATOM 4060 C CA . SER A 1 518 ? -12.349 -4.422 25.693 1.00 79.81 518 SER A CA 1
ATOM 4061 C C . SER A 1 518 ? -11.242 -3.514 26.224 1.00 79.81 518 SER A C 1
ATOM 4063 O O . SER A 1 518 ? -10.541 -2.862 25.458 1.00 79.81 518 SER A O 1
ATOM 4065 N N . THR A 1 519 ? -11.007 -3.544 27.535 1.00 77.44 519 THR A N 1
ATOM 4066 C CA . THR A 1 519 ? -9.952 -2.763 28.200 1.00 77.44 519 THR A CA 1
ATOM 4067 C C . THR A 1 519 ? -8.590 -3.463 28.202 1.00 77.44 519 THR A C 1
ATOM 4069 O O . THR A 1 519 ? -7.638 -2.982 28.817 1.00 77.44 519 THR A O 1
ATOM 4072 N N . THR A 1 520 ? -8.451 -4.614 27.533 1.00 76.12 520 THR A N 1
ATOM 4073 C CA . THR A 1 520 ? -7.197 -5.387 27.552 1.00 76.12 520 THR A CA 1
ATOM 4074 C C . THR A 1 520 ? -6.057 -4.632 26.876 1.00 76.12 520 THR A C 1
ATOM 4076 O O . THR A 1 520 ? -4.960 -4.625 27.421 1.00 76.12 520 THR A O 1
ATOM 4079 N N . THR A 1 521 ? -6.302 -3.937 25.760 1.00 73.75 521 THR A N 1
ATOM 4080 C CA . THR A 1 521 ? -5.258 -3.165 25.053 1.00 73.75 521 THR A CA 1
ATOM 4081 C C . THR A 1 521 ? -4.742 -1.977 25.870 1.00 73.75 521 THR A C 1
ATOM 4083 O O . THR A 1 521 ? -3.604 -1.558 25.694 1.00 73.75 521 THR A O 1
ATOM 4086 N N . LEU A 1 522 ? -5.545 -1.472 26.812 1.00 75.00 522 LEU A N 1
ATOM 4087 C CA . LEU A 1 522 ? -5.150 -0.414 27.747 1.00 75.00 522 LEU A CA 1
ATOM 4088 C C . LEU A 1 522 ? -4.291 -0.954 28.906 1.00 75.00 522 LEU A C 1
ATOM 4090 O O . LEU A 1 522 ? -3.461 -0.228 29.447 1.00 75.00 522 LEU A O 1
ATOM 4094 N N . ARG A 1 523 ? -4.502 -2.219 29.301 1.00 70.19 523 ARG A N 1
ATOM 4095 C CA . ARG A 1 523 ? -3.800 -2.890 30.415 1.00 70.19 523 ARG A CA 1
ATOM 4096 C C . ARG A 1 523 ? -2.511 -3.578 29.978 1.00 70.19 523 ARG A C 1
ATOM 4098 O O . ARG A 1 523 ? -1.508 -3.531 30.681 1.00 70.19 523 ARG A O 1
ATOM 4105 N N . TYR A 1 524 ? -2.562 -4.225 28.820 1.00 72.69 524 TYR A N 1
ATOM 4106 C CA . TYR A 1 524 ? -1.459 -4.924 28.179 1.00 72.69 524 TYR A CA 1
ATOM 4107 C C . TYR A 1 524 ? -1.186 -4.214 26.853 1.00 72.69 524 TYR A C 1
ATOM 4109 O O . TYR A 1 524 ? -1.696 -4.658 25.816 1.00 72.69 524 TYR A O 1
ATOM 4117 N N . PRO A 1 525 ? -0.455 -3.080 26.896 1.00 62.12 525 PRO A N 1
ATOM 4118 C CA . PRO A 1 525 ? -0.232 -2.260 25.719 1.00 62.12 525 PRO A CA 1
ATOM 4119 C C . PRO A 1 525 ? 0.444 -3.094 24.635 1.00 62.12 525 PRO A C 1
ATOM 4121 O O . PRO A 1 525 ? 1.493 -3.706 24.851 1.00 62.12 525 PRO A O 1
ATOM 4124 N N . GLY A 1 526 ? -0.210 -3.137 23.480 1.00 63.09 526 GLY A N 1
ATOM 4125 C CA . GLY A 1 526 ? 0.342 -3.660 22.244 1.00 63.09 526 GLY A CA 1
ATOM 4126 C C . GLY A 1 526 ? 0.994 -2.531 21.455 1.00 63.09 526 GLY A C 1
ATOM 4127 O O . GLY A 1 526 ? 1.556 -1.590 22.012 1.00 63.09 526 GLY A O 1
ATOM 4128 N N . TYR A 1 527 ? 0.909 -2.603 20.134 1.00 54.03 527 TYR A N 1
ATOM 4129 C CA . TYR A 1 527 ? 1.436 -1.560 19.257 1.00 54.03 527 TYR A CA 1
ATOM 4130 C C . TYR A 1 527 ? 0.387 -0.491 18.892 1.00 54.03 527 TYR A C 1
ATOM 4132 O O . TYR A 1 527 ? 0.721 0.683 18.753 1.00 54.03 527 TYR A O 1
ATOM 4140 N N . MET A 1 528 ? -0.887 -0.889 18.784 1.00 62.25 528 MET A N 1
ATOM 4141 C CA . MET A 1 528 ? -2.022 -0.047 18.375 1.00 62.25 528 MET A CA 1
ATOM 4142 C C . MET A 1 528 ? -3.106 -0.007 19.454 1.00 62.25 528 MET A C 1
ATOM 4144 O O . MET A 1 528 ? -3.292 -0.982 20.178 1.00 62.25 528 MET A O 1
ATOM 4148 N N . ASN A 1 529 ? -3.875 1.087 19.493 1.00 67.31 529 ASN A N 1
ATOM 4149 C CA . ASN A 1 529 ? -5.056 1.254 20.356 1.00 67.31 529 ASN A CA 1
ATOM 4150 C C . ASN A 1 529 ? -4.761 1.055 21.860 1.00 67.31 529 ASN A C 1
ATOM 4152 O O . ASN A 1 529 ? -5.544 0.447 22.594 1.00 67.31 529 ASN A O 1
ATOM 4156 N N . ASN A 1 530 ? -3.616 1.587 22.303 1.00 69.62 530 ASN A N 1
ATOM 4157 C CA . ASN A 1 530 ? -3.136 1.541 23.694 1.00 69.62 530 ASN A CA 1
ATOM 4158 C C . ASN A 1 530 ? -3.696 2.664 24.578 1.00 69.62 530 ASN A C 1
ATOM 4160 O O . ASN A 1 530 ? -3.439 2.714 25.781 1.00 69.62 530 ASN A O 1
ATOM 4164 N N . ASP A 1 531 ? -4.415 3.607 23.982 1.00 69.94 531 ASP A N 1
ATOM 4165 C CA . ASP A 1 531 ? -5.129 4.663 24.675 1.00 69.94 531 ASP A CA 1
ATOM 4166 C C . ASP A 1 531 ? -6.599 4.684 24.250 1.00 69.94 531 ASP A C 1
ATOM 4168 O O . ASP A 1 531 ? -6.983 4.206 23.179 1.00 69.94 531 ASP A O 1
ATOM 4172 N N . LEU A 1 532 ? -7.438 5.242 25.122 1.00 75.62 532 LEU A N 1
ATOM 4173 C CA . LEU A 1 532 ? -8.877 5.314 24.893 1.00 75.62 532 LEU A CA 1
ATOM 4174 C C . LEU A 1 532 ? -9.217 6.139 23.640 1.00 75.62 532 LEU A C 1
ATOM 4176 O O . LEU A 1 532 ? -10.152 5.815 22.911 1.00 75.62 532 LEU A O 1
ATOM 4180 N N . ILE A 1 533 ? -8.409 7.165 23.350 1.00 77.00 533 ILE A N 1
ATOM 4181 C CA . ILE A 1 533 ? -8.521 7.971 22.127 1.00 77.00 533 ILE A CA 1
ATOM 4182 C C . ILE A 1 533 ? -8.266 7.091 20.893 1.00 77.00 533 ILE A C 1
ATOM 4184 O O . ILE A 1 533 ? -9.014 7.184 19.919 1.00 77.00 533 ILE A O 1
ATOM 4188 N N . GLY A 1 534 ? -7.236 6.235 20.938 1.00 72.06 534 GLY A N 1
ATOM 4189 C CA . GLY A 1 534 ? -6.914 5.201 19.951 1.00 72.06 534 GLY A CA 1
ATOM 4190 C C . GLY A 1 534 ? -8.110 4.336 19.607 1.00 72.06 534 GLY A C 1
ATOM 4191 O O . GLY A 1 534 ? -8.589 4.315 18.471 1.00 72.06 534 GLY A O 1
ATOM 4192 N N . LEU A 1 535 ? -8.626 3.681 20.645 1.00 77.88 535 LEU A N 1
ATOM 4193 C CA . LEU A 1 535 ? -9.730 2.739 20.546 1.00 77.88 535 LEU A CA 1
ATOM 4194 C C . LEU A 1 535 ? -10.995 3.406 19.984 1.00 77.88 535 LEU A C 1
ATOM 4196 O O . LEU A 1 535 ? -11.558 2.920 19.004 1.00 77.88 535 LEU A O 1
ATOM 4200 N N . ILE A 1 536 ? -11.406 4.556 20.525 1.00 79.38 536 ILE A N 1
ATOM 4201 C CA . ILE A 1 536 ? -12.632 5.251 20.101 1.00 79.38 536 ILE A CA 1
ATOM 4202 C C . ILE A 1 536 ? -12.516 5.779 18.667 1.00 79.38 536 ILE A C 1
ATOM 4204 O O . ILE A 1 536 ? -13.411 5.552 17.852 1.00 79.38 536 ILE A O 1
ATOM 4208 N N . ALA A 1 537 ? -11.398 6.415 18.312 1.00 73.50 537 ALA A N 1
ATOM 4209 C CA . ALA A 1 537 ? -11.211 6.977 16.973 1.00 73.50 537 ALA A CA 1
ATOM 4210 C C . ALA A 1 537 ? -11.147 5.911 15.864 1.00 73.50 537 ALA A C 1
ATOM 4212 O O . ALA A 1 537 ? -11.325 6.243 14.690 1.00 73.50 537 ALA A O 1
ATOM 4213 N N . SER A 1 538 ? -10.875 4.648 16.215 1.00 73.31 538 SER A N 1
ATOM 4214 C CA . SER A 1 538 ? -10.931 3.528 15.270 1.00 73.31 538 SER A CA 1
ATOM 4215 C C . SER A 1 538 ? -12.355 3.071 14.942 1.00 73.31 538 SER A C 1
ATOM 4217 O O . SER A 1 538 ? -12.606 2.591 13.840 1.00 73.31 538 SER A O 1
ATOM 4219 N N . LEU A 1 539 ? -13.286 3.239 15.882 1.00 76.06 539 LEU A N 1
ATOM 4220 C CA . LEU A 1 539 ? -14.650 2.713 15.805 1.00 76.06 539 LEU A CA 1
ATOM 4221 C C . LEU A 1 539 ? -15.691 3.784 15.464 1.00 76.06 539 LEU A C 1
ATOM 4223 O O . LEU A 1 539 ? -16.756 3.475 14.925 1.00 76.06 539 LEU A O 1
ATOM 4227 N N . ILE A 1 540 ? -15.399 5.044 15.784 1.00 77.00 540 ILE A N 1
ATOM 4228 C CA . ILE A 1 540 ? -16.352 6.152 15.724 1.00 77.00 540 ILE A CA 1
ATOM 4229 C C . ILE A 1 540 ? -15.798 7.213 14.763 1.00 77.00 540 ILE A C 1
ATOM 4231 O O . ILE A 1 540 ? -15.145 8.168 15.185 1.00 77.00 540 ILE A O 1
ATOM 4235 N N . PRO A 1 541 ? -16.025 7.058 13.442 1.00 66.88 541 PRO A N 1
ATOM 4236 C CA . PRO A 1 541 ? -15.559 8.027 12.451 1.00 66.88 541 PRO A CA 1
ATOM 4237 C C . PRO A 1 541 ? -16.346 9.342 12.507 1.00 66.88 541 PRO A C 1
ATOM 4239 O O . PRO A 1 541 ? -15.824 10.393 12.140 1.00 66.88 541 PRO A O 1
ATOM 4242 N N . THR A 1 542 ? -17.597 9.296 12.974 1.00 69.94 542 THR A N 1
ATOM 4243 C CA . THR A 1 542 ? -18.423 10.482 13.211 1.00 69.94 542 THR A CA 1
ATOM 4244 C C . THR A 1 542 ? -18.902 10.479 14.663 1.00 69.94 542 THR A C 1
ATOM 4246 O O . THR A 1 542 ? -19.517 9.498 15.081 1.00 69.94 542 THR A O 1
ATOM 4249 N N . PRO A 1 543 ? -18.693 11.561 15.439 1.00 70.31 543 PRO A N 1
ATOM 4250 C CA . PRO A 1 543 ? -19.068 11.599 16.858 1.00 70.31 543 PRO A CA 1
ATOM 4251 C C . PRO A 1 543 ? -20.553 11.330 17.133 1.00 70.31 543 PRO A C 1
ATOM 4253 O O . PRO A 1 543 ? -20.921 10.924 18.226 1.00 70.31 543 PRO A O 1
ATOM 4256 N N . ARG A 1 544 ? -21.434 11.534 16.144 1.00 72.06 544 ARG A N 1
ATOM 4257 C CA . ARG A 1 544 ? -22.874 11.256 16.278 1.00 72.06 544 ARG A CA 1
ATOM 4258 C C . ARG A 1 544 ? -23.213 9.762 16.230 1.00 72.06 544 ARG A C 1
ATOM 4260 O O . ARG A 1 544 ? -24.281 9.387 16.696 1.00 72.06 544 ARG A O 1
ATOM 4267 N N . LEU A 1 545 ? -22.339 8.929 15.665 1.00 79.69 545 LEU A N 1
ATOM 4268 C CA . LEU A 1 545 ? -22.532 7.485 15.513 1.00 79.69 545 LEU A CA 1
ATOM 4269 C C . LEU A 1 545 ? -21.601 6.739 16.476 1.00 79.69 545 LEU A C 1
ATOM 4271 O O . LEU A 1 545 ? -20.691 6.040 16.043 1.00 79.69 545 LEU A O 1
ATOM 4275 N N . HIS A 1 546 ? -21.800 6.930 17.781 1.00 83.81 546 HIS A N 1
ATOM 4276 C CA . HIS A 1 546 ? -20.899 6.430 18.828 1.00 83.81 546 HIS A CA 1
ATOM 4277 C C . HIS A 1 546 ? -21.432 5.217 19.611 1.00 83.81 546 HIS A C 1
ATOM 4279 O O . HIS A 1 546 ? -20.859 4.838 20.632 1.00 83.81 546 HIS A O 1
ATOM 4285 N N . PHE A 1 547 ? -22.519 4.597 19.146 1.00 88.19 547 PHE A N 1
ATOM 4286 C CA . PHE A 1 547 ? -23.045 3.363 19.726 1.00 88.19 547 PHE A CA 1
ATOM 4287 C C . PHE A 1 547 ? -22.365 2.152 19.083 1.00 88.19 547 PHE A C 1
ATOM 4289 O O . PHE A 1 547 ? -22.321 2.028 17.858 1.00 88.19 547 PHE A O 1
ATOM 4296 N N . LEU A 1 548 ? -21.852 1.250 19.912 1.00 88.94 548 LEU A N 1
ATOM 4297 C CA . LEU A 1 548 ? -21.074 0.090 19.501 1.00 88.94 548 LEU A CA 1
ATOM 4298 C C . LEU A 1 548 ? -21.747 -1.200 19.959 1.00 88.94 548 LEU A C 1
ATOM 4300 O O . LEU A 1 548 ? -22.166 -1.324 21.107 1.00 88.94 548 LEU A O 1
ATOM 4304 N N . MET A 1 549 ? -21.787 -2.189 19.074 1.00 88.88 549 MET A N 1
ATOM 4305 C CA . MET A 1 549 ? -22.151 -3.559 19.410 1.00 88.88 549 MET A CA 1
ATOM 4306 C C . MET A 1 549 ? -20.907 -4.379 19.748 1.00 88.88 549 MET A C 1
ATOM 4308 O O . MET A 1 549 ? -19.820 -4.122 19.227 1.00 88.88 549 MET A O 1
ATOM 4312 N N . THR A 1 550 ? -21.071 -5.401 20.584 1.00 89.38 550 THR A N 1
ATOM 4313 C CA . THR A 1 550 ? -19.979 -6.306 20.956 1.00 89.38 550 THR A CA 1
ATOM 4314 C C . THR A 1 550 ? -20.266 -7.743 20.553 1.00 89.38 550 THR A C 1
ATOM 4316 O O . THR A 1 550 ? -21.419 -8.162 20.461 1.00 89.38 550 THR A O 1
ATOM 4319 N N . GLY A 1 551 ? -19.211 -8.511 20.304 1.00 88.00 551 GLY A N 1
ATOM 4320 C CA . GLY A 1 551 ? -19.285 -9.958 20.140 1.00 88.00 551 GLY A CA 1
ATOM 4321 C C . GLY A 1 551 ? -18.070 -10.640 20.750 1.00 88.00 551 GLY A C 1
ATOM 4322 O O . GLY A 1 551 ? -16.992 -10.058 20.773 1.00 88.00 551 GLY A O 1
ATOM 4323 N N . TYR A 1 552 ? -18.222 -11.859 21.263 1.00 87.50 552 TYR A N 1
ATOM 4324 C CA . TYR A 1 552 ? -17.140 -12.557 21.966 1.00 87.50 552 TYR A CA 1
ATOM 4325 C C . TYR A 1 552 ? -17.052 -14.027 21.561 1.00 87.50 552 TYR A C 1
ATOM 4327 O O . TYR A 1 552 ? -18.058 -14.689 21.314 1.00 87.50 552 TYR A O 1
ATOM 4335 N N . THR A 1 553 ? -15.831 -14.553 21.495 1.00 84.69 553 THR A N 1
ATOM 4336 C CA . THR A 1 553 ? -15.560 -15.973 21.268 1.00 84.69 553 THR A CA 1
ATOM 4337 C C . THR A 1 553 ? -14.254 -16.378 21.962 1.00 84.69 553 THR A C 1
ATOM 4339 O O . THR A 1 553 ? -13.306 -15.596 21.984 1.00 84.69 553 THR A O 1
ATOM 4342 N N . PRO A 1 554 ? -14.116 -17.624 22.440 1.00 78.69 554 PRO A N 1
ATOM 4343 C CA . PRO A 1 554 ? -15.146 -18.656 22.546 1.00 78.69 554 PRO A CA 1
ATOM 4344 C C . PRO A 1 554 ? -16.139 -18.381 23.685 1.00 78.69 554 PRO A C 1
ATOM 4346 O O . PRO A 1 554 ? -15.783 -17.819 24.711 1.00 78.69 554 PRO A O 1
ATOM 4349 N N . LEU A 1 555 ? -17.387 -18.807 23.488 1.00 73.12 555 LEU A N 1
ATOM 4350 C CA . LEU A 1 555 ? -18.423 -18.852 24.521 1.00 73.12 555 LEU A CA 1
ATOM 4351 C C . LEU A 1 555 ? -18.565 -20.318 24.938 1.00 73.12 555 LEU A C 1
ATOM 4353 O O . LEU A 1 555 ? -19.175 -21.094 24.205 1.00 73.12 555 LEU A O 1
ATOM 4357 N N . THR A 1 556 ? -17.922 -20.713 26.035 1.00 66.69 556 THR A N 1
ATOM 4358 C CA . THR A 1 556 ? -17.969 -22.084 26.573 1.00 66.69 556 THR A CA 1
ATOM 4359 C C . THR A 1 556 ? -18.113 -22.042 28.086 1.00 66.69 556 THR A C 1
ATOM 4361 O O . THR A 1 556 ? -17.505 -21.186 28.723 1.00 66.69 556 THR A O 1
ATOM 4364 N N . THR A 1 557 ? -18.866 -22.979 28.655 1.00 56.25 557 THR A N 1
ATOM 4365 C CA . THR A 1 557 ? -18.860 -23.267 30.093 1.00 56.25 557 THR A CA 1
ATOM 4366 C C . THR A 1 557 ? -17.658 -24.146 30.450 1.00 56.25 557 THR A C 1
ATOM 4368 O O . THR A 1 557 ? -17.205 -24.948 29.631 1.00 56.25 557 THR A O 1
ATOM 4371 N N . ASP A 1 558 ? -17.153 -24.025 31.681 1.00 51.06 558 ASP A N 1
ATOM 4372 C CA . ASP A 1 558 ? -15.982 -24.773 32.182 1.00 51.06 558 ASP A CA 1
ATOM 4373 C C . ASP A 1 558 ? -16.132 -26.307 32.092 1.00 51.06 558 ASP A C 1
ATOM 4375 O O . ASP A 1 558 ? -15.154 -27.040 32.203 1.00 51.06 558 ASP A O 1
ATOM 4379 N N . GLN A 1 559 ? -17.345 -26.812 31.848 1.00 45.19 559 GLN A N 1
ATOM 4380 C CA . GLN A 1 559 ? -17.654 -28.241 31.773 1.00 45.19 559 GLN A CA 1
ATOM 4381 C C . GLN A 1 559 ? -17.424 -28.866 30.383 1.00 45.19 559 GLN A C 1
ATOM 4383 O O . GLN A 1 559 ? -17.317 -30.086 30.280 1.00 45.19 559 GLN A O 1
ATOM 4388 N N . SER A 1 560 ? -17.292 -28.078 29.307 1.00 47.72 560 SER A N 1
ATOM 4389 C CA . SER A 1 560 ? -17.113 -28.597 27.939 1.00 47.72 560 SER A CA 1
ATOM 4390 C C . SER A 1 560 ? -15.667 -28.456 27.441 1.00 47.72 560 SER A C 1
ATOM 4392 O O . SER A 1 560 ? -15.403 -27.833 26.412 1.00 47.72 560 SER A O 1
ATOM 4394 N N . VAL A 1 561 ? -14.711 -29.045 28.166 1.00 48.09 561 VAL A N 1
ATOM 4395 C CA . VAL A 1 561 ? -13.279 -29.109 27.782 1.00 48.09 561 VAL A CA 1
ATOM 4396 C C . VAL A 1 561 ? -13.026 -30.140 26.656 1.00 48.09 561 VAL A C 1
ATOM 4398 O O . VAL A 1 561 ? -11.900 -30.345 26.205 1.00 48.09 561 VAL A O 1
ATOM 4401 N N . ALA A 1 562 ? -14.074 -30.788 26.141 1.00 40.72 562 ALA A N 1
ATOM 4402 C CA . ALA A 1 562 ? -13.958 -31.838 25.137 1.00 40.72 562 ALA A CA 1
ATOM 4403 C C . ALA A 1 562 ? -13.521 -31.296 23.755 1.00 40.72 562 ALA A C 1
ATOM 4405 O O . ALA A 1 562 ? -14.302 -30.727 22.993 1.00 40.72 562 ALA A O 1
ATOM 4406 N N . SER A 1 563 ? -12.256 -31.564 23.417 1.00 45.03 563 SER A N 1
ATOM 4407 C CA . SER A 1 563 ? -11.599 -31.404 22.108 1.00 45.03 563 SER A CA 1
ATOM 4408 C C . SER A 1 563 ? -11.426 -29.961 21.599 1.00 45.03 563 SER A C 1
ATOM 4410 O O . SER A 1 563 ? -12.095 -29.494 20.676 1.00 45.03 563 SER A O 1
ATOM 4412 N N . VAL A 1 564 ? -10.440 -29.242 22.145 1.00 49.53 564 VAL A N 1
ATOM 4413 C CA . VAL A 1 564 ? -9.971 -27.978 21.551 1.00 49.53 564 VAL A CA 1
ATOM 4414 C C . VAL A 1 564 ? -9.286 -28.279 20.211 1.00 49.53 564 VAL A C 1
ATOM 4416 O O . VAL A 1 564 ? -8.079 -28.499 20.126 1.00 49.53 564 VAL A O 1
ATOM 4419 N N . ARG A 1 565 ? -10.072 -28.295 19.130 1.00 53.59 565 ARG A N 1
ATOM 4420 C CA . ARG A 1 565 ? -9.566 -28.191 17.756 1.00 53.59 565 ARG A CA 1
ATOM 4421 C C . ARG A 1 565 ? -8.669 -26.950 17.696 1.00 53.59 565 ARG A C 1
ATOM 4423 O O . ARG A 1 565 ? -9.089 -25.906 18.191 1.00 53.59 565 ARG A O 1
ATOM 4430 N N . LYS A 1 566 ? -7.466 -27.039 17.107 1.00 59.59 566 LYS A N 1
ATOM 4431 C CA . LYS A 1 566 ? -6.585 -25.871 16.886 1.00 59.59 566 LYS A CA 1
ATOM 4432 C C . LYS A 1 566 ? -7.412 -24.738 16.258 1.00 59.59 566 LYS A C 1
ATOM 4434 O O . LYS A 1 566 ? -7.801 -24.834 15.098 1.00 59.59 566 LYS A O 1
ATOM 4439 N N . THR A 1 567 ? -7.740 -23.708 17.036 1.00 70.81 567 THR A N 1
ATOM 4440 C CA . THR A 1 567 ? -8.521 -22.559 16.567 1.00 70.81 567 THR A CA 1
ATOM 4441 C C . THR A 1 567 ? -7.588 -21.580 15.881 1.00 70.81 567 THR A C 1
ATOM 4443 O O . THR A 1 567 ? -6.696 -21.035 16.530 1.00 70.81 567 THR A O 1
ATOM 4446 N N . THR A 1 568 ? -7.792 -21.357 14.585 1.00 80.75 568 THR A N 1
ATOM 4447 C CA . THR A 1 568 ? -7.013 -20.374 13.821 1.00 80.75 568 THR A CA 1
ATOM 4448 C C . THR A 1 568 ? -7.558 -18.956 14.014 1.00 80.75 568 THR A C 1
ATOM 4450 O O . THR A 1 568 ? -8.714 -18.771 14.409 1.00 80.75 568 THR A O 1
ATOM 4453 N N . VAL A 1 569 ? -6.752 -17.940 13.687 1.00 81.56 569 VAL A N 1
ATOM 4454 C CA . VAL A 1 569 ? -7.179 -16.526 13.669 1.00 81.56 569 VAL A CA 1
ATOM 4455 C C . VAL A 1 569 ? -8.411 -16.331 12.787 1.00 81.56 569 VAL A C 1
ATOM 4457 O O . VAL A 1 569 ? -9.387 -15.709 13.205 1.00 81.56 569 VAL A O 1
ATOM 4460 N N . LEU A 1 570 ? -8.410 -16.945 11.602 1.00 82.69 570 LEU A N 1
ATOM 4461 C CA . LEU A 1 570 ? -9.535 -16.911 10.673 1.00 82.69 570 LEU A CA 1
ATOM 4462 C C . LEU A 1 570 ? -10.811 -17.494 11.290 1.00 82.69 570 LEU A C 1
ATOM 4464 O O . LEU A 1 570 ? -11.893 -16.936 11.105 1.00 82.69 570 LEU A O 1
ATOM 4468 N N . ASP A 1 571 ? -10.707 -18.598 12.038 1.00 84.31 571 ASP A N 1
ATOM 4469 C CA . ASP A 1 571 ? -11.864 -19.190 12.714 1.00 84.31 571 ASP A CA 1
ATOM 4470 C C . ASP A 1 571 ? -12.445 -18.249 13.768 1.00 84.31 571 ASP A C 1
ATOM 4472 O O . ASP A 1 571 ? -13.667 -18.122 13.850 1.00 84.31 571 ASP A O 1
ATOM 4476 N N . VAL A 1 572 ? -11.583 -17.594 14.552 1.00 85.56 572 VAL A N 1
ATOM 4477 C CA . VAL A 1 572 ? -11.974 -16.608 15.569 1.00 85.56 572 VAL A CA 1
ATOM 4478 C C . VAL A 1 572 ? -12.672 -15.422 14.911 1.00 85.56 572 VAL A C 1
ATOM 4480 O O . VAL A 1 572 ? -13.812 -15.125 15.260 1.00 85.56 572 VAL A O 1
ATOM 4483 N N . MET A 1 573 ? -12.050 -14.799 13.909 1.00 84.69 573 MET A N 1
ATOM 4484 C CA . MET A 1 573 ? -12.614 -13.634 13.221 1.00 84.69 573 MET A CA 1
ATOM 4485 C C . MET A 1 573 ? -13.933 -13.959 12.514 1.00 84.69 573 MET A C 1
ATOM 4487 O O . MET A 1 573 ? -14.894 -13.200 12.613 1.00 84.69 573 MET A O 1
ATOM 4491 N N . ARG A 1 574 ? -14.033 -15.125 11.863 1.00 85.25 574 ARG A N 1
ATOM 4492 C CA . ARG A 1 574 ? -15.289 -15.583 11.254 1.00 85.25 574 ARG A CA 1
ATOM 4493 C C . ARG A 1 574 ? -16.374 -15.811 12.305 1.00 85.25 574 ARG A C 1
ATOM 4495 O O . ARG A 1 574 ? -17.523 -15.468 12.059 1.00 85.25 574 ARG A O 1
ATOM 4502 N N . ARG A 1 575 ? -16.040 -16.411 13.455 1.00 86.25 575 ARG A N 1
ATOM 4503 C CA . ARG A 1 575 ? -16.999 -16.627 14.553 1.00 86.25 575 ARG A CA 1
ATOM 4504 C C . ARG A 1 575 ? -17.471 -15.301 15.139 1.00 86.25 575 ARG A C 1
ATOM 4506 O O . ARG A 1 575 ? -18.659 -15.183 15.411 1.00 86.25 575 ARG A O 1
ATOM 4513 N N . LEU A 1 576 ? -16.597 -14.308 15.287 1.00 86.75 576 LEU A N 1
ATOM 4514 C CA . LEU A 1 576 ? -16.969 -12.982 15.790 1.00 86.75 576 LEU A CA 1
ATOM 4515 C C . LEU A 1 576 ? -18.044 -12.294 14.937 1.00 86.75 576 LEU A C 1
ATOM 4517 O O . LEU A 1 576 ? -18.942 -11.670 15.490 1.00 86.75 576 LEU A O 1
ATOM 4521 N N . LEU A 1 577 ? -18.007 -12.480 13.615 1.00 83.00 577 LEU A N 1
ATOM 4522 C CA . LEU A 1 577 ? -19.010 -11.941 12.688 1.00 83.00 577 LEU A CA 1
ATOM 4523 C C . LEU A 1 577 ? -20.346 -12.707 12.700 1.00 83.00 577 LEU A C 1
ATOM 4525 O O . LEU A 1 577 ? -21.318 -12.266 12.091 1.00 83.00 577 LEU A O 1
ATOM 4529 N N . GLN A 1 578 ? -20.432 -13.865 13.362 1.00 83.06 578 GLN A N 1
ATOM 4530 C CA . GLN A 1 578 ? -21.679 -14.628 13.410 1.00 83.06 578 GLN A CA 1
ATOM 4531 C C . GLN A 1 578 ? -22.675 -13.972 14.375 1.00 83.06 578 GLN A C 1
ATOM 4533 O O . GLN A 1 578 ? -22.337 -13.789 15.545 1.00 83.06 578 GLN A O 1
ATOM 4538 N N . PRO A 1 579 ? -23.944 -13.760 13.971 1.00 77.75 579 PRO A N 1
ATOM 4539 C CA . PRO A 1 579 ? -24.963 -13.147 14.832 1.00 77.75 579 PRO A CA 1
ATOM 4540 C C . PRO A 1 579 ? -25.170 -13.853 16.180 1.00 77.75 579 PRO A C 1
ATOM 4542 O O . PRO A 1 579 ? -25.589 -13.235 17.151 1.00 77.75 579 PRO A O 1
ATOM 4545 N N . LYS A 1 580 ? -24.856 -15.154 16.258 1.00 79.38 580 LYS A N 1
ATOM 4546 C CA . LYS A 1 580 ? -24.959 -15.965 17.482 1.00 79.38 580 LYS A CA 1
ATOM 4547 C C . LYS A 1 580 ? -23.948 -15.582 18.567 1.00 79.38 580 LYS A C 1
ATOM 4549 O O . LYS A 1 580 ? -24.155 -15.938 19.718 1.00 79.38 580 LYS A O 1
ATOM 4554 N N . ASN A 1 581 ? -22.861 -14.907 18.201 1.00 84.50 581 ASN A N 1
ATOM 4555 C CA . ASN A 1 581 ? -21.821 -14.469 19.132 1.00 84.50 581 ASN A CA 1
ATOM 4556 C C . ASN A 1 581 ? -21.902 -12.959 19.418 1.00 84.50 581 ASN A C 1
ATOM 4558 O O . ASN A 1 581 ? -21.056 -12.438 20.140 1.00 84.50 581 ASN A O 1
ATOM 4562 N N . VAL A 1 582 ? -22.897 -12.269 18.846 1.00 85.25 582 VAL A N 1
ATOM 4563 C CA . VAL A 1 582 ? -23.134 -10.829 18.993 1.00 85.25 582 VAL A CA 1
ATOM 4564 C C . VAL A 1 582 ? -24.109 -10.577 20.145 1.00 85.25 582 VAL A C 1
ATOM 4566 O O . VAL A 1 582 ? -25.193 -11.157 20.201 1.00 85.25 582 VAL A O 1
ATOM 4569 N N . MET A 1 583 ? -23.718 -9.673 21.040 1.00 82.19 583 MET A N 1
ATOM 4570 C CA . MET A 1 583 ? -24.357 -9.361 22.328 1.00 82.19 583 MET A CA 1
ATOM 4571 C C . MET A 1 583 ? -25.443 -8.281 22.222 1.00 82.19 583 MET A C 1
ATOM 4573 O O . MET A 1 583 ? -25.843 -7.689 23.222 1.00 82.19 583 MET A O 1
ATOM 4577 N N . VAL A 1 584 ? -25.894 -7.997 21.002 1.00 81.12 584 VAL A N 1
ATOM 4578 C CA . VAL A 1 584 ? -26.960 -7.039 20.707 1.00 81.12 584 VAL A CA 1
ATOM 4579 C C . VAL A 1 584 ? -28.009 -7.748 19.866 1.00 81.12 584 VAL A C 1
ATOM 4581 O O . VAL A 1 584 ? -27.688 -8.303 18.808 1.00 81.12 584 VAL A O 1
ATOM 4584 N N . SER A 1 585 ? -29.255 -7.770 20.339 1.00 73.25 585 SER A N 1
ATOM 4585 C CA . SER A 1 585 ? -30.370 -8.275 19.556 1.00 73.25 585 SER A CA 1
ATOM 4586 C C . SER A 1 585 ? -30.739 -7.199 18.555 1.00 73.25 585 SER A C 1
ATOM 4588 O O . SER A 1 585 ? -30.881 -6.024 18.884 1.00 73.25 585 SER A O 1
ATOM 4590 N N . THR A 1 586 ? -30.819 -7.595 17.296 1.00 67.56 586 THR A N 1
ATOM 4591 C CA . THR A 1 586 ? -31.192 -6.693 16.217 1.00 67.56 586 THR A CA 1
ATOM 4592 C C . THR A 1 586 ? -32.357 -7.307 15.468 1.00 67.56 586 THR A C 1
ATOM 4594 O O . THR A 1 586 ? -32.380 -8.521 15.225 1.00 67.56 586 THR A O 1
ATOM 4597 N N . GLY A 1 587 ? -33.342 -6.473 15.137 1.00 60.38 587 GLY A N 1
ATOM 4598 C CA . GLY A 1 587 ? -34.498 -6.895 14.361 1.00 60.38 587 GLY A CA 1
ATOM 4599 C C . GLY A 1 587 ? -34.049 -7.418 12.998 1.00 60.38 587 GLY A C 1
ATOM 4600 O O . GLY A 1 587 ? -33.197 -6.824 12.338 1.00 60.38 587 GLY A O 1
ATOM 4601 N N . ARG A 1 588 ? -34.602 -8.557 12.569 1.00 53.78 588 ARG A N 1
ATOM 4602 C CA . ARG A 1 588 ? -34.410 -9.062 11.202 1.00 53.78 588 ARG A CA 1
ATOM 4603 C C . ARG A 1 588 ? -35.418 -8.391 10.284 1.00 53.78 588 ARG A C 1
ATOM 4605 O O . ARG A 1 588 ? -36.342 -9.049 9.811 1.00 53.78 588 ARG A O 1
ATOM 4612 N N . ASP A 1 589 ? -35.260 -7.096 10.054 1.00 54.12 589 ASP A N 1
ATOM 4613 C CA . ASP A 1 589 ? -36.013 -6.482 8.974 1.00 54.12 589 ASP A CA 1
ATOM 4614 C C . ASP A 1 589 ? -35.375 -6.903 7.642 1.00 54.12 589 ASP A C 1
ATOM 4616 O O . ASP A 1 589 ? -34.207 -6.628 7.368 1.00 54.12 589 ASP A O 1
ATOM 4620 N N . ARG A 1 590 ? -36.114 -7.679 6.840 1.00 52.56 590 ARG A N 1
ATOM 4621 C CA . ARG A 1 590 ? -35.638 -8.199 5.545 1.00 52.56 590 ARG A CA 1
ATOM 4622 C C . ARG A 1 590 ? -35.542 -7.100 4.482 1.00 52.56 590 ARG A C 1
ATOM 4624 O O . ARG A 1 590 ? -34.971 -7.361 3.428 1.00 52.56 590 ARG A O 1
ATOM 4631 N N . GLN A 1 591 ? -36.107 -5.917 4.736 1.00 48.12 591 GLN A N 1
ATOM 4632 C CA . GLN A 1 591 ? -36.191 -4.828 3.761 1.00 48.12 591 GLN A CA 1
ATOM 4633 C C . GLN A 1 591 ? -35.045 -3.807 3.870 1.00 48.12 591 GLN A C 1
ATOM 4635 O O . GLN A 1 591 ? -34.764 -3.115 2.893 1.00 48.12 591 GLN A O 1
ATOM 4640 N N . THR A 1 592 ? -34.336 -3.727 5.003 1.00 56.38 592 THR A N 1
ATOM 4641 C CA . THR A 1 592 ? -33.256 -2.748 5.220 1.00 56.38 592 THR A CA 1
ATOM 4642 C C . THR A 1 592 ? -31.870 -3.389 5.149 1.00 56.38 592 THR A C 1
ATOM 4644 O O . THR A 1 592 ? -31.514 -4.254 5.948 1.00 56.38 592 THR A O 1
ATOM 4647 N N . ASN A 1 593 ? -31.039 -2.940 4.202 1.00 65.62 593 ASN A N 1
ATOM 4648 C CA . ASN A 1 593 ? -29.660 -3.412 4.082 1.00 65.62 593 ASN A CA 1
ATOM 4649 C C . ASN A 1 593 ? -28.767 -2.731 5.132 1.00 65.62 593 ASN A C 1
ATOM 4651 O O . ASN A 1 593 ? -28.356 -1.581 4.967 1.00 65.62 593 ASN A O 1
ATOM 4655 N N . HIS A 1 594 ? -28.480 -3.432 6.228 1.00 74.50 594 HIS A N 1
ATOM 4656 C CA . HIS A 1 594 ? -27.560 -2.948 7.252 1.00 74.50 594 HIS A CA 1
ATOM 4657 C C . HIS A 1 594 ? -26.102 -3.271 6.904 1.00 74.50 594 HIS A C 1
ATOM 4659 O O . HIS A 1 594 ? -25.777 -4.321 6.352 1.00 74.50 594 HIS A O 1
ATOM 4665 N N . CYS A 1 595 ? -25.218 -2.355 7.270 1.00 76.94 595 CYS A N 1
ATOM 4666 C CA . CYS A 1 595 ? -23.781 -2.423 7.044 1.00 76.94 595 CYS A CA 1
ATOM 4667 C C . CYS A 1 595 ? -22.967 -2.026 8.287 1.00 76.94 595 CYS A C 1
ATOM 4669 O O . CYS A 1 595 ? -23.423 -1.263 9.153 1.00 76.94 595 CYS A O 1
ATOM 4671 N N . TYR A 1 596 ? -21.738 -2.542 8.345 1.00 76.19 596 TYR A N 1
ATOM 4672 C CA . TYR A 1 596 ? -20.693 -2.173 9.293 1.00 76.19 596 TYR A CA 1
ATOM 4673 C C . TYR A 1 596 ? -20.058 -0.840 8.895 1.00 76.19 596 TYR A C 1
ATOM 4675 O O . TYR A 1 596 ? -19.640 -0.646 7.756 1.00 76.19 596 TYR A O 1
ATOM 4683 N N . ILE A 1 597 ? -19.954 0.065 9.863 1.00 77.81 597 ILE A N 1
ATOM 4684 C CA . ILE A 1 597 ? -19.228 1.332 9.756 1.00 77.81 597 ILE A CA 1
ATOM 4685 C C . ILE A 1 597 ? -17.751 1.112 10.092 1.00 77.81 597 ILE A C 1
ATOM 4687 O O . ILE A 1 597 ? -16.873 1.566 9.366 1.00 77.81 597 ILE A O 1
ATOM 4691 N N . ALA A 1 598 ? -17.480 0.398 11.185 1.00 78.94 598 ALA A N 1
ATOM 4692 C CA . ALA A 1 598 ? -16.133 0.064 11.637 1.00 78.94 598 ALA A CA 1
ATOM 4693 C C . ALA A 1 598 ? -16.162 -1.201 12.502 1.00 78.94 598 ALA A C 1
ATOM 4695 O O . ALA A 1 598 ? -17.150 -1.455 13.194 1.00 78.94 598 ALA A O 1
ATOM 4696 N N . ILE A 1 599 ? -15.082 -1.983 12.484 1.00 83.25 599 ILE A N 1
ATOM 4697 C CA . ILE A 1 599 ? -14.913 -3.160 13.346 1.00 83.25 599 ILE A CA 1
ATOM 4698 C C . ILE A 1 599 ? -13.510 -3.131 13.953 1.00 83.25 599 ILE A C 1
ATOM 4700 O O . ILE A 1 599 ? -12.528 -2.982 13.231 1.00 83.25 599 ILE A O 1
ATOM 4704 N N . LEU A 1 600 ? -13.420 -3.335 15.264 1.00 85.00 600 LEU A N 1
ATOM 4705 C CA . LEU A 1 600 ? -12.191 -3.588 16.003 1.00 85.00 600 LEU A CA 1
ATOM 4706 C C . LEU A 1 600 ? -12.268 -4.985 16.620 1.00 85.00 600 LEU A C 1
ATOM 4708 O O . LEU A 1 600 ? -13.076 -5.237 17.512 1.00 85.00 600 LEU A O 1
ATOM 4712 N N . ASN A 1 601 ? -11.399 -5.883 16.170 1.00 86.50 601 ASN A N 1
ATOM 4713 C CA . ASN A 1 601 ? -11.229 -7.203 16.760 1.00 86.50 601 ASN A CA 1
ATOM 4714 C C . ASN A 1 601 ? -10.022 -7.194 17.701 1.00 86.50 601 ASN A C 1
ATOM 4716 O O . ASN A 1 601 ? -8.886 -7.064 17.257 1.00 86.50 601 ASN A O 1
ATOM 4720 N N . ILE A 1 602 ? -10.250 -7.375 18.996 1.00 85.25 602 ILE A N 1
ATOM 4721 C CA . ILE A 1 602 ? -9.203 -7.596 19.993 1.00 85.25 602 ILE A CA 1
ATOM 4722 C C . ILE A 1 602 ? -9.001 -9.108 20.114 1.00 85.25 602 ILE A C 1
ATOM 4724 O O . ILE A 1 602 ? -9.832 -9.807 20.694 1.00 85.25 602 ILE A O 1
ATOM 4728 N N . ILE A 1 603 ? -7.912 -9.623 19.544 1.00 84.81 603 ILE A N 1
ATOM 4729 C CA . ILE A 1 603 ? -7.555 -11.044 19.594 1.00 84.81 603 ILE A CA 1
ATOM 4730 C C . ILE A 1 603 ? -6.509 -11.242 20.688 1.00 84.81 603 ILE A C 1
ATOM 4732 O O . ILE A 1 603 ? -5.459 -10.602 20.703 1.00 84.81 603 ILE A O 1
ATOM 4736 N N . GLN A 1 604 ? -6.814 -12.135 21.621 1.00 79.50 604 GLN A N 1
ATOM 4737 C CA . GLN A 1 604 ? -6.000 -12.423 22.789 1.00 79.50 604 GLN A CA 1
ATOM 4738 C C . GLN A 1 604 ? -5.395 -13.822 22.685 1.00 79.50 604 GLN A C 1
ATOM 4740 O O . GLN A 1 604 ? -6.125 -14.808 22.559 1.00 79.50 604 GLN A O 1
ATOM 4745 N N . GLY A 1 605 ? -4.076 -13.925 22.811 1.00 77.88 605 GLY A N 1
ATOM 4746 C CA . GLY A 1 605 ? -3.354 -15.198 22.778 1.00 77.88 605 GLY A CA 1
ATOM 4747 C C . GLY A 1 605 ? -2.043 -15.106 22.007 1.00 77.88 605 GLY A C 1
ATOM 4748 O O . GLY A 1 605 ? -1.687 -14.048 21.493 1.00 77.88 605 GLY A O 1
ATOM 4749 N N . GLU A 1 606 ? -1.329 -16.225 21.928 1.00 71.69 606 GLU A N 1
ATOM 4750 C CA . GLU A 1 606 ? -0.132 -16.342 21.093 1.00 71.69 606 GLU A CA 1
ATOM 4751 C C . GLU A 1 606 ? -0.556 -16.532 19.637 1.00 71.69 606 GLU A C 1
ATOM 4753 O O . GLU A 1 606 ? -1.019 -17.601 19.234 1.00 71.69 606 GLU A O 1
ATOM 4758 N N . VAL A 1 607 ? -0.468 -15.449 18.868 1.00 71.62 607 VAL A N 1
ATOM 4759 C CA . VAL A 1 607 ? -0.898 -15.382 17.475 1.00 71.62 607 VAL A CA 1
ATOM 4760 C C . VAL A 1 607 ? 0.198 -14.727 16.650 1.00 71.62 607 VAL A C 1
ATOM 4762 O O . VAL A 1 607 ? 0.704 -13.670 17.018 1.00 71.62 607 VAL A O 1
ATOM 4765 N N . ASP A 1 608 ? 0.513 -15.340 15.513 1.00 70.62 608 ASP A N 1
ATOM 4766 C CA . ASP A 1 608 ? 1.389 -14.754 14.504 1.00 70.62 608 ASP A CA 1
ATOM 4767 C C . ASP A 1 608 ? 0.657 -13.608 13.762 1.00 70.62 608 ASP A C 1
ATOM 4769 O O . ASP A 1 608 ? -0.405 -13.850 13.168 1.00 70.62 608 ASP A O 1
ATOM 4773 N N . PRO A 1 609 ? 1.192 -12.369 13.769 1.00 67.44 609 PRO A N 1
ATOM 4774 C CA . PRO A 1 609 ? 0.623 -11.231 13.046 1.00 67.44 609 PRO A CA 1
ATOM 4775 C C . PRO A 1 609 ? 0.388 -11.474 11.547 1.00 67.44 609 PRO A C 1
ATOM 4777 O O . PRO A 1 609 ? -0.560 -10.921 10.984 1.00 67.44 609 PRO A O 1
ATOM 4780 N N . THR A 1 610 ? 1.182 -12.323 10.888 1.00 68.88 610 THR A N 1
ATOM 4781 C CA . THR A 1 610 ? 1.009 -12.620 9.450 1.00 68.88 610 THR A CA 1
ATOM 4782 C C . THR A 1 610 ? -0.318 -13.340 9.168 1.00 68.88 610 THR A C 1
ATOM 4784 O O . THR A 1 610 ? -0.968 -13.124 8.140 1.00 68.88 610 THR A O 1
ATOM 4787 N N . GLN A 1 611 ? -0.807 -14.148 10.118 1.00 73.31 611 GLN A N 1
ATOM 4788 C CA . GLN A 1 611 ? -2.090 -14.842 9.984 1.00 73.31 611 GLN A CA 1
ATOM 4789 C C . GLN A 1 611 ? -3.278 -13.878 10.001 1.00 73.31 611 GLN A C 1
ATOM 4791 O O . GLN A 1 611 ? -4.334 -14.206 9.453 1.00 73.31 611 GLN A O 1
ATOM 4796 N N . VAL A 1 612 ? -3.127 -12.700 10.609 1.00 74.31 612 VAL A N 1
ATOM 4797 C CA . VAL A 1 612 ? -4.178 -11.680 10.680 1.00 74.31 612 VAL A CA 1
ATOM 4798 C C . VAL A 1 612 ? -4.467 -11.109 9.292 1.00 74.31 612 VAL A C 1
ATOM 4800 O O . VAL A 1 612 ? -5.625 -11.110 8.878 1.00 74.31 612 VAL A O 1
ATOM 4803 N N . HIS A 1 613 ? -3.436 -10.708 8.542 1.00 69.38 613 HIS A N 1
ATOM 4804 C CA . HIS A 1 613 ? -3.584 -10.140 7.196 1.00 69.38 613 HIS A CA 1
ATOM 4805 C C . HIS A 1 613 ? -4.185 -11.155 6.219 1.00 69.38 613 HIS A C 1
ATOM 4807 O O . HIS A 1 613 ? -5.201 -10.872 5.582 1.00 69.38 613 HIS A O 1
ATOM 4813 N N . LYS A 1 614 ? -3.668 -12.393 6.213 1.00 71.50 614 LYS A N 1
ATOM 4814 C CA . LYS A 1 614 ? -4.239 -13.504 5.425 1.00 71.50 614 LYS A CA 1
ATOM 4815 C C . LYS A 1 614 ? -5.705 -13.774 5.784 1.00 71.50 614 LYS A C 1
ATOM 4817 O O . LYS A 1 614 ? -6.522 -14.092 4.918 1.00 71.50 614 LYS A O 1
ATOM 4822 N N . SER A 1 615 ? -6.065 -13.651 7.063 1.00 77.56 615 SER A N 1
ATOM 4823 C CA . SER A 1 615 ? -7.450 -13.835 7.516 1.00 77.56 615 SER A CA 1
ATOM 4824 C C . SER A 1 615 ? -8.361 -12.688 7.074 1.00 77.56 615 SER A C 1
ATOM 4826 O O . SER A 1 615 ? -9.477 -12.944 6.621 1.00 77.56 615 SER A O 1
ATOM 4828 N N . LEU A 1 616 ? -7.888 -11.442 7.158 1.00 73.94 616 LEU A N 1
ATOM 4829 C CA . LEU A 1 616 ? -8.595 -10.251 6.682 1.00 73.94 616 LEU A CA 1
ATOM 4830 C C . LEU A 1 616 ? -8.860 -10.312 5.177 1.00 73.94 616 LEU A C 1
ATOM 4832 O O . LEU A 1 616 ? -9.987 -10.059 4.747 1.00 73.94 616 LEU A O 1
ATOM 4836 N N . GLN A 1 617 ? -7.856 -10.707 4.392 1.00 67.75 617 GLN A N 1
ATOM 4837 C CA . GLN A 1 617 ? -7.987 -10.895 2.950 1.00 67.75 617 GLN A CA 1
ATOM 4838 C C . GLN A 1 617 ? -9.077 -11.926 2.626 1.00 67.75 617 GLN A C 1
ATOM 4840 O O . GLN A 1 617 ? -10.014 -11.620 1.894 1.00 67.75 617 GLN A O 1
ATOM 4845 N N . ARG A 1 618 ? -9.056 -13.100 3.270 1.00 74.06 618 ARG A N 1
ATOM 4846 C CA . ARG A 1 618 ? -10.087 -14.138 3.071 1.00 74.06 618 ARG A CA 1
ATOM 4847 C C . ARG A 1 618 ? -11.495 -13.688 3.469 1.00 74.06 618 ARG A C 1
ATOM 4849 O O . ARG A 1 618 ? -12.470 -14.115 2.853 1.00 74.06 618 ARG A O 1
ATOM 4856 N N . ILE A 1 619 ? -11.629 -12.865 4.513 1.00 70.94 619 ILE A N 1
ATOM 4857 C CA . ILE A 1 619 ? -12.918 -12.283 4.929 1.00 70.94 619 ILE A CA 1
ATOM 4858 C C . ILE A 1 619 ? -13.455 -11.334 3.850 1.00 70.94 619 ILE A C 1
ATOM 4860 O O . ILE A 1 619 ? -14.657 -11.366 3.573 1.00 70.94 619 ILE A O 1
ATOM 4864 N N . ARG A 1 620 ? -12.571 -10.538 3.230 1.00 67.69 620 ARG A N 1
ATOM 4865 C CA . ARG A 1 620 ? -12.897 -9.635 2.116 1.00 67.69 620 ARG A CA 1
ATOM 4866 C C . ARG A 1 620 ? -13.276 -10.402 0.849 1.00 67.69 620 ARG A C 1
ATOM 4868 O O . ARG A 1 620 ? -14.352 -10.160 0.315 1.00 67.69 620 ARG A O 1
ATOM 4875 N N . GLU A 1 621 ? -12.459 -11.368 0.426 1.00 66.12 621 GLU A N 1
ATOM 4876 C CA . GLU A 1 621 ? -12.707 -12.215 -0.756 1.00 66.12 621 GLU A CA 1
ATOM 4877 C C . GLU A 1 621 ? -14.058 -12.933 -0.673 1.00 66.12 621 GLU A C 1
ATOM 4879 O O . GLU A 1 621 ? -14.827 -12.966 -1.630 1.00 66.12 621 GLU A O 1
ATOM 4884 N N . ARG A 1 622 ? -14.385 -13.472 0.508 1.00 73.94 622 ARG A N 1
ATOM 4885 C CA . ARG A 1 622 ? -15.646 -14.188 0.752 1.00 73.94 622 ARG A CA 1
ATOM 4886 C C . ARG A 1 622 ? -16.822 -13.274 1.097 1.00 73.94 622 ARG A C 1
ATOM 4888 O O . ARG A 1 622 ? -17.900 -13.792 1.379 1.00 73.94 622 ARG A O 1
ATOM 4895 N N . LYS A 1 623 ? -16.618 -11.951 1.133 1.00 67.94 623 LYS A N 1
ATOM 4896 C CA . LYS A 1 623 ? -17.631 -10.938 1.480 1.00 67.94 623 LYS A CA 1
ATOM 4897 C C . LYS A 1 623 ? -18.415 -11.286 2.759 1.00 67.94 623 LYS A C 1
ATOM 4899 O O . LYS A 1 623 ? -19.635 -11.165 2.808 1.00 67.94 623 LYS A O 1
ATOM 4904 N N . LEU A 1 624 ? -17.717 -11.738 3.810 1.00 68.94 624 LEU A N 1
ATOM 4905 C CA . LEU A 1 624 ? -18.360 -12.213 5.052 1.00 68.94 624 LEU A CA 1
ATOM 4906 C C . LEU A 1 624 ? -18.968 -11.090 5.911 1.00 68.94 624 LEU A C 1
ATOM 4908 O O . LEU A 1 624 ? -19.710 -11.380 6.847 1.00 68.94 624 LEU A O 1
ATOM 4912 N N . ALA A 1 625 ? -18.644 -9.829 5.621 1.00 70.19 625 ALA A N 1
ATOM 4913 C CA . ALA A 1 625 ? -19.216 -8.652 6.261 1.00 70.19 625 ALA A CA 1
ATOM 4914 C C . ALA A 1 625 ? -19.540 -7.597 5.197 1.00 70.19 625 ALA A C 1
ATOM 4916 O O . ALA A 1 625 ? -18.730 -7.354 4.301 1.00 70.19 625 ALA A O 1
ATOM 4917 N N . ASN A 1 626 ? -20.715 -6.973 5.310 1.00 70.94 626 ASN A N 1
ATOM 4918 C CA . ASN A 1 626 ? -21.128 -5.876 4.441 1.00 70.94 626 ASN A CA 1
ATOM 4919 C C . ASN A 1 626 ? -20.746 -4.540 5.090 1.00 70.94 626 ASN A C 1
ATOM 4921 O O . ASN A 1 626 ? -21.174 -4.264 6.209 1.00 70.94 626 ASN A O 1
ATOM 4925 N N . PHE A 1 627 ? -19.943 -3.726 4.415 1.00 69.62 627 PHE A N 1
ATOM 4926 C CA . PHE A 1 627 ? -19.437 -2.455 4.935 1.00 69.62 627 PHE A CA 1
ATOM 4927 C C . PHE A 1 627 ? -20.121 -1.261 4.273 1.00 69.62 627 PHE A C 1
ATOM 4929 O O . PHE A 1 627 ? -20.658 -1.380 3.173 1.00 69.62 627 PHE A O 1
ATOM 4936 N N . ILE A 1 628 ? -20.102 -0.104 4.940 1.00 62.84 628 ILE A N 1
ATOM 4937 C CA . ILE A 1 628 ? -20.524 1.148 4.308 1.00 62.84 628 ILE A CA 1
ATOM 4938 C C . ILE A 1 628 ? -19.673 1.425 3.056 1.00 62.84 628 ILE A C 1
ATOM 4940 O O . ILE A 1 628 ? -18.467 1.173 3.070 1.00 62.84 628 ILE A O 1
ATOM 4944 N N . PRO A 1 629 ? -20.275 1.973 1.986 1.00 54.69 629 PRO A N 1
ATOM 4945 C CA . PRO A 1 629 ? -19.545 2.319 0.766 1.00 54.69 629 PRO A CA 1
ATOM 4946 C C . PRO A 1 629 ? -18.611 3.530 0.961 1.00 54.69 629 PRO A C 1
ATOM 4948 O O . PRO A 1 629 ? -17.646 3.715 0.223 1.00 54.69 629 PRO A O 1
ATOM 4951 N N . TRP A 1 630 ? -18.861 4.359 1.976 1.00 61.78 630 TRP A N 1
ATOM 4952 C CA . TRP A 1 630 ? -18.040 5.519 2.316 1.00 61.78 630 TRP A CA 1
ATOM 4953 C C . TRP A 1 630 ? -17.205 5.236 3.570 1.00 61.78 630 TRP A C 1
ATOM 4955 O O . TRP A 1 630 ? -17.706 5.261 4.685 1.00 61.78 630 TRP A O 1
ATOM 4965 N N . GLY A 1 631 ? -15.924 4.922 3.403 1.00 57.75 631 GLY A N 1
ATOM 4966 C CA . GLY A 1 631 ? -15.009 4.645 4.510 1.00 57.75 631 GLY A CA 1
ATOM 4967 C C . GLY A 1 631 ? -14.234 5.890 4.951 1.00 57.75 631 GLY A C 1
ATOM 4968 O O . GLY A 1 631 ? -13.981 6.781 4.140 1.00 57.75 631 GLY A O 1
ATOM 4969 N N . PRO A 1 632 ? -13.817 5.980 6.226 1.00 57.19 632 PRO A N 1
ATOM 4970 C CA . PRO A 1 632 ? -12.887 7.017 6.646 1.00 57.19 632 PRO A CA 1
ATOM 4971 C C . PRO A 1 632 ? -11.532 6.840 5.947 1.00 57.19 632 PRO A C 1
ATOM 4973 O O . PRO A 1 632 ? -11.072 5.724 5.715 1.00 57.19 632 PRO A O 1
ATOM 4976 N N . ALA A 1 633 ? -10.868 7.963 5.685 1.00 61.44 633 ALA A N 1
ATOM 4977 C CA . ALA A 1 633 ? -9.513 8.044 5.150 1.00 61.44 633 ALA A CA 1
ATOM 4978 C C . ALA A 1 633 ? -8.537 7.008 5.751 1.00 61.44 633 ALA A C 1
ATOM 4980 O O . ALA A 1 633 ? -8.282 7.015 6.966 1.00 61.44 633 ALA A O 1
ATOM 4981 N N . SER A 1 634 ? -7.933 6.173 4.897 1.00 68.31 634 SER A N 1
ATOM 4982 C CA . SER A 1 634 ? -6.880 5.229 5.290 1.00 68.31 634 SER A CA 1
ATOM 4983 C C . SER A 1 634 ? -5.551 5.971 5.450 1.00 68.31 634 SER A C 1
ATOM 4985 O O . SER A 1 634 ? -4.846 6.233 4.477 1.00 68.31 634 SER A O 1
ATOM 4987 N N . ILE A 1 635 ? -5.223 6.346 6.690 1.00 73.19 635 ILE A N 1
ATOM 4988 C CA . ILE A 1 635 ? -3.871 6.779 7.063 1.00 73.19 635 ILE A CA 1
ATOM 4989 C C . ILE A 1 635 ? -3.318 5.751 8.036 1.00 73.19 635 ILE A C 1
ATOM 4991 O O . ILE A 1 635 ? -3.791 5.654 9.171 1.00 73.19 635 ILE A O 1
ATOM 4995 N N . GLN A 1 636 ? -2.313 5.011 7.593 1.00 78.12 636 GLN A N 1
ATOM 4996 C CA . GLN A 1 636 ? -1.577 4.065 8.412 1.00 78.12 636 GLN A CA 1
ATOM 4997 C C . GLN A 1 636 ? -0.212 4.633 8.787 1.00 78.12 636 GLN A C 1
ATOM 4999 O O . GLN A 1 636 ? 0.380 5.438 8.062 1.00 78.12 636 GLN A O 1
ATOM 5004 N N . VAL A 1 637 ? 0.281 4.224 9.952 1.00 79.25 637 VAL A N 1
ATOM 5005 C CA . VAL A 1 637 ? 1.615 4.583 10.427 1.00 79.25 637 VAL A CA 1
ATOM 5006 C C . VAL A 1 637 ? 2.320 3.316 10.873 1.00 79.25 637 VAL A C 1
ATOM 5008 O O . VAL A 1 637 ? 1.814 2.600 11.735 1.00 79.25 637 VAL A O 1
ATOM 5011 N N . ALA A 1 638 ? 3.492 3.072 10.300 1.00 80.31 638 ALA A N 1
ATOM 5012 C CA . ALA A 1 638 ? 4.412 2.038 10.732 1.00 80.31 638 ALA A CA 1
ATOM 5013 C C . ALA A 1 638 ? 5.625 2.716 11.374 1.00 80.31 638 ALA A C 1
ATOM 5015 O O . ALA A 1 638 ? 6.332 3.494 10.748 1.00 80.31 638 ALA A O 1
ATOM 5016 N N . LEU A 1 639 ? 5.849 2.458 12.650 1.00 80.81 639 LEU A N 1
ATOM 5017 C CA . LEU A 1 639 ? 7.070 2.807 13.370 1.00 80.81 639 LEU A CA 1
ATOM 5018 C C . LEU A 1 639 ? 8.097 1.698 13.179 1.00 80.81 639 LEU A C 1
ATOM 5020 O O . LEU A 1 639 ? 7.818 0.540 13.496 1.00 80.81 639 LEU A O 1
ATOM 5024 N N . SER A 1 640 ? 9.292 2.079 12.755 1.00 79.12 640 SER A N 1
ATOM 5025 C CA . SER A 1 640 ? 10.455 1.205 12.735 1.00 79.12 640 SER A CA 1
ATOM 5026 C C . SER A 1 640 ? 11.615 1.821 13.511 1.00 79.12 640 SER A C 1
ATOM 5028 O O . SER A 1 640 ? 11.699 3.036 13.715 1.00 79.12 640 SER A O 1
ATOM 5030 N N . ARG A 1 641 ? 12.540 0.969 13.942 1.00 74.25 641 ARG A N 1
ATOM 5031 C CA . ARG A 1 641 ? 13.826 1.406 14.478 1.00 74.25 641 ARG A CA 1
ATOM 5032 C C . ARG A 1 641 ? 14.779 1.683 13.319 1.00 74.25 641 ARG A C 1
ATOM 5034 O O . ARG A 1 641 ? 14.723 1.036 12.277 1.00 74.25 641 ARG A O 1
ATOM 5041 N N . LYS A 1 642 ? 15.646 2.677 13.496 1.00 72.75 642 LYS A N 1
ATOM 5042 C CA . LYS A 1 642 ? 16.768 2.878 12.576 1.00 72.75 642 LYS A CA 1
ATOM 5043 C C . LYS A 1 642 ? 17.816 1.801 12.826 1.00 72.75 642 LYS A C 1
ATOM 5045 O O . LYS A 1 642 ? 17.948 1.329 13.954 1.00 72.75 642 LYS A O 1
ATOM 5050 N N . SER A 1 643 ? 18.571 1.472 11.781 1.00 75.00 643 SER A N 1
ATOM 5051 C CA . SER A 1 643 ? 19.769 0.650 11.929 1.00 75.00 643 SER A CA 1
ATOM 5052 C C . SER A 1 643 ? 20.713 1.303 12.947 1.00 75.00 643 SER A C 1
ATOM 5054 O O . SER A 1 643 ? 20.974 2.504 12.816 1.00 75.00 643 SER A O 1
ATOM 5056 N N . PRO A 1 644 ? 21.236 0.556 13.935 1.00 68.56 644 PRO A N 1
ATOM 5057 C CA . PRO A 1 644 ? 22.204 1.089 14.892 1.00 68.56 644 PRO A CA 1
ATOM 5058 C C . PRO A 1 644 ? 23.548 1.430 14.226 1.00 68.56 644 PRO A C 1
ATOM 5060 O O . PRO A 1 644 ? 24.325 2.198 14.783 1.00 68.56 644 PRO A O 1
ATOM 5063 N N . TYR A 1 645 ? 23.798 0.896 13.027 1.00 69.12 645 TYR A N 1
ATOM 5064 C CA . TYR A 1 645 ? 25.069 1.015 12.311 1.00 69.12 645 TYR A CA 1
ATOM 5065 C C . TYR A 1 645 ? 25.144 2.233 11.381 1.00 69.12 645 TYR A C 1
ATOM 5067 O O . TYR A 1 645 ? 26.213 2.554 10.871 1.00 69.12 645 TYR A O 1
ATOM 5075 N N . LEU A 1 646 ? 24.021 2.920 11.142 1.00 69.56 646 LEU A N 1
ATOM 5076 C CA . LEU A 1 646 ? 23.993 4.120 10.308 1.00 69.56 646 LEU A CA 1
ATOM 5077 C C . LEU A 1 646 ? 24.117 5.373 11.188 1.00 69.56 646 LEU A C 1
ATOM 5079 O O . LEU A 1 646 ? 23.197 5.655 11.968 1.00 69.56 646 LEU A O 1
ATOM 5083 N N . PRO A 1 647 ? 25.197 6.167 11.056 1.00 61.47 647 PRO A N 1
ATOM 5084 C CA . PRO A 1 647 ? 25.287 7.450 11.735 1.00 61.47 647 PRO A CA 1
ATOM 5085 C C . PRO A 1 647 ? 24.189 8.363 11.183 1.00 61.47 647 PRO A C 1
ATOM 5087 O O . PRO A 1 647 ? 24.144 8.671 9.997 1.00 61.47 647 PRO A O 1
ATOM 5090 N N . SER A 1 648 ? 23.259 8.779 12.039 1.00 59.59 648 SER A N 1
ATOM 5091 C CA . SER A 1 648 ? 22.150 9.644 11.641 1.00 59.59 648 SER A CA 1
ATOM 5092 C C . SER A 1 648 ? 22.131 10.884 12.518 1.00 59.59 648 SER A C 1
ATOM 5094 O O . SER A 1 648 ? 21.794 10.811 13.699 1.00 59.59 648 SER A O 1
ATOM 5096 N N . ALA A 1 649 ? 22.395 12.045 11.916 1.00 55.69 649 ALA A N 1
ATOM 5097 C CA . ALA A 1 649 ? 22.250 13.344 12.575 1.00 55.69 649 ALA A CA 1
ATOM 5098 C C . ALA A 1 649 ? 20.807 13.599 13.069 1.00 55.69 649 ALA A C 1
ATOM 5100 O O . ALA A 1 649 ? 20.578 14.336 14.030 1.00 55.69 649 ALA A O 1
ATOM 5101 N N . HIS A 1 650 ? 19.815 12.960 12.435 1.00 63.12 650 HIS A N 1
ATOM 5102 C CA . HIS A 1 650 ? 18.394 13.128 12.746 1.00 63.12 650 HIS A CA 1
ATOM 5103 C C . HIS A 1 650 ? 17.838 11.970 13.575 1.00 63.12 650 HIS A C 1
ATOM 5105 O O . HIS A 1 650 ? 17.853 10.817 13.139 1.00 63.12 650 HIS A O 1
ATOM 5111 N N . ARG A 1 651 ? 17.243 12.275 14.736 1.00 66.62 651 ARG A N 1
ATOM 5112 C CA . ARG A 1 651 ? 16.626 11.263 15.619 1.00 66.62 651 ARG A CA 1
ATOM 5113 C C . ARG A 1 651 ? 15.419 10.550 15.000 1.00 66.62 651 ARG A C 1
ATOM 5115 O O . ARG A 1 651 ? 15.146 9.412 15.362 1.00 66.62 651 ARG A O 1
ATOM 5122 N N . VAL A 1 652 ? 14.709 11.212 14.081 1.00 79.44 652 VAL A N 1
ATOM 5123 C CA . VAL A 1 652 ? 13.493 10.688 13.441 1.00 79.44 652 VAL A CA 1
ATOM 5124 C C . VAL A 1 652 ? 13.507 11.028 11.950 1.00 79.44 652 VAL A C 1
ATOM 5126 O O . VAL A 1 652 ? 13.726 12.184 11.585 1.00 79.44 652 VAL A O 1
ATOM 5129 N N . SER A 1 653 ? 13.272 10.034 11.098 1.00 85.44 653 SER A N 1
ATOM 5130 C CA . SER A 1 653 ? 12.950 10.192 9.673 1.00 85.44 653 SER A CA 1
ATOM 5131 C C . SER A 1 653 ? 11.564 9.625 9.383 1.00 85.44 653 SER A C 1
ATOM 5133 O O . SER A 1 653 ? 10.983 8.902 10.192 1.00 85.44 653 SER A O 1
ATOM 5135 N N . GLY A 1 654 ? 11.009 9.993 8.238 1.00 88.31 654 GLY A N 1
ATOM 5136 C CA . GLY A 1 654 ? 9.748 9.483 7.747 1.00 88.31 654 GLY A CA 1
ATOM 5137 C C . GLY A 1 654 ? 9.800 9.281 6.241 1.00 88.31 654 GLY A C 1
ATOM 5138 O O . GLY A 1 654 ? 10.314 10.135 5.518 1.00 88.31 654 GLY A O 1
ATOM 5139 N N . LEU A 1 655 ? 9.226 8.175 5.792 1.00 92.25 655 LEU A N 1
ATOM 5140 C CA . LEU A 1 655 ? 8.835 7.922 4.416 1.00 92.25 655 LEU A CA 1
ATOM 5141 C C . LEU A 1 655 ? 7.306 7.896 4.357 1.00 92.25 655 LEU A C 1
ATOM 5143 O O . LEU A 1 655 ? 6.654 7.305 5.211 1.00 92.25 655 LEU A O 1
ATOM 5147 N N . MET A 1 656 ? 6.740 8.523 3.341 1.00 92.06 656 MET A N 1
ATOM 5148 C CA . MET A 1 656 ? 5.343 8.407 2.965 1.00 92.06 656 MET A CA 1
ATOM 5149 C C . MET A 1 656 ? 5.263 7.601 1.678 1.00 92.06 656 MET A C 1
ATOM 5151 O O . MET A 1 656 ? 5.907 7.963 0.697 1.00 92.06 656 MET A O 1
ATOM 5155 N N . MET A 1 657 ? 4.448 6.557 1.679 1.00 91.62 657 MET A N 1
ATOM 5156 C CA . MET A 1 657 ? 3.934 5.909 0.479 1.00 91.62 657 MET A CA 1
ATOM 5157 C C . MET A 1 657 ? 2.466 6.301 0.382 1.00 91.62 657 MET A C 1
ATOM 5159 O O . MET A 1 657 ? 1.698 6.072 1.316 1.00 91.62 657 MET A O 1
ATOM 5163 N N . ALA A 1 658 ? 2.079 6.965 -0.697 1.00 88.75 658 ALA A N 1
ATOM 5164 C CA . ALA A 1 658 ? 0.719 7.441 -0.866 1.00 88.75 658 ALA A CA 1
ATOM 5165 C C . ALA A 1 658 ? 0.159 6.988 -2.207 1.00 88.75 658 ALA A C 1
ATOM 5167 O O . ALA A 1 658 ? 0.806 7.106 -3.242 1.00 88.75 658 ALA A O 1
ATOM 5168 N N . ASN A 1 659 ? -1.075 6.510 -2.176 1.00 89.44 659 ASN A N 1
ATOM 5169 C CA . ASN A 1 659 ? -1.877 6.299 -3.363 1.00 89.44 659 ASN A CA 1
ATOM 5170 C C . ASN A 1 659 ? -2.753 7.537 -3.545 1.00 89.44 659 ASN A C 1
ATOM 5172 O O . ASN A 1 659 ? -3.599 7.834 -2.695 1.00 89.44 659 ASN A O 1
ATOM 5176 N N . HIS A 1 660 ? -2.505 8.311 -4.595 1.00 87.31 660 HIS A N 1
ATOM 5177 C CA . HIS A 1 660 ? -3.166 9.594 -4.793 1.00 87.31 660 HIS A CA 1
ATOM 5178 C C . HIS A 1 660 ? -3.468 9.832 -6.271 1.00 87.31 660 HIS A C 1
ATOM 5180 O O . HIS A 1 660 ? -2.632 9.630 -7.146 1.00 87.31 660 HIS A O 1
ATOM 5186 N N . THR A 1 661 ? -4.679 10.316 -6.530 1.00 88.06 661 THR A N 1
ATOM 5187 C CA . THR A 1 661 ? -5.285 10.385 -7.872 1.00 88.06 661 THR A CA 1
ATOM 5188 C C . THR A 1 661 ? -4.598 11.349 -8.840 1.00 88.06 661 THR A C 1
ATOM 5190 O O . THR A 1 661 ? -4.736 11.189 -10.043 1.00 88.06 661 THR A O 1
ATOM 5193 N N . ASN A 1 662 ? -3.816 12.327 -8.365 1.00 87.00 662 ASN A N 1
ATOM 5194 C CA . ASN A 1 662 ? -3.053 13.226 -9.254 1.00 87.00 662 ASN A CA 1
ATOM 5195 C C . ASN A 1 662 ? -1.911 12.537 -10.024 1.00 87.00 662 ASN A C 1
ATOM 5197 O O . ASN A 1 662 ? -1.297 13.183 -10.878 1.00 87.00 662 ASN A O 1
ATOM 5201 N N . ILE A 1 663 ? -1.601 11.270 -9.726 1.00 89.31 663 ILE A N 1
ATOM 5202 C CA . ILE A 1 663 ? -0.611 10.496 -10.476 1.00 89.31 663 ILE A CA 1
ATOM 5203 C C . ILE A 1 663 ? -1.019 10.361 -11.950 1.00 89.31 663 ILE A C 1
ATOM 5205 O O . ILE A 1 663 ? -0.149 10.343 -12.818 1.00 89.31 663 ILE A O 1
ATOM 5209 N N . SER A 1 664 ? -2.326 10.419 -12.246 1.00 89.81 664 SER A N 1
ATOM 5210 C CA . SER A 1 664 ? -2.864 10.435 -13.611 1.00 89.81 664 SER A CA 1
ATOM 5211 C C . SER A 1 664 ? -2.272 11.544 -14.481 1.00 89.81 664 SER A C 1
ATOM 5213 O O . SER A 1 664 ? -2.067 11.337 -15.674 1.00 89.81 664 SER A O 1
ATOM 5215 N N . SER A 1 665 ? -1.884 12.682 -13.892 1.00 88.25 665 SER A N 1
ATOM 5216 C CA . SER A 1 665 ? -1.251 13.784 -14.629 1.00 88.25 665 SER A CA 1
ATOM 5217 C C . SER A 1 665 ? 0.088 13.399 -15.278 1.00 88.25 665 SER A C 1
ATOM 5219 O O . SER A 1 665 ? 0.453 13.979 -16.306 1.00 88.25 665 SER A O 1
ATOM 5221 N N . LEU A 1 666 ? 0.810 12.411 -14.726 1.00 88.31 666 LEU A N 1
ATOM 5222 C CA . LEU A 1 666 ? 1.993 11.838 -15.374 1.00 88.31 666 LEU A CA 1
ATOM 5223 C C . LEU A 1 666 ? 1.600 11.020 -16.604 1.00 88.31 666 LEU A C 1
ATOM 5225 O O . LEU A 1 666 ? 2.187 11.208 -17.669 1.00 88.31 666 LEU A O 1
ATOM 5229 N N . PHE A 1 667 ? 0.582 10.166 -16.487 1.00 91.81 667 PHE A N 1
ATOM 5230 C CA . PHE A 1 667 ? 0.110 9.325 -17.591 1.00 91.81 667 PHE A CA 1
ATOM 5231 C C . PHE A 1 667 ? -0.481 10.164 -18.725 1.00 91.81 667 PHE A C 1
ATOM 5233 O O . PHE A 1 667 ? -0.146 9.947 -19.886 1.00 91.81 667 PHE A O 1
ATOM 5240 N N . GLU A 1 668 ? -1.273 11.189 -18.405 1.00 91.31 668 GLU A N 1
ATOM 5241 C CA . GLU A 1 668 ? -1.801 12.154 -19.376 1.00 91.31 668 GLU A CA 1
ATOM 5242 C C . GLU A 1 668 ? -0.685 12.880 -20.128 1.00 91.31 668 GLU A C 1
ATOM 5244 O O . GLU A 1 668 ? -0.816 13.221 -21.305 1.00 91.31 668 GLU A O 1
ATOM 5249 N N . ARG A 1 669 ? 0.431 13.170 -19.455 1.00 88.06 669 ARG A N 1
ATOM 5250 C CA . ARG A 1 669 ? 1.584 13.803 -20.093 1.00 88.06 669 ARG A CA 1
ATOM 5251 C C . ARG A 1 669 ? 2.299 12.830 -21.031 1.00 88.06 669 ARG A C 1
ATOM 5253 O O . ARG A 1 669 ? 2.580 13.227 -22.161 1.00 88.06 669 ARG A O 1
ATOM 5260 N N . THR A 1 670 ? 2.510 11.580 -20.614 1.00 89.56 670 THR A N 1
ATOM 5261 C CA . THR A 1 670 ? 3.050 10.516 -21.478 1.00 89.56 670 THR A CA 1
ATOM 5262 C C . THR A 1 670 ? 2.159 10.300 -22.704 1.00 89.56 670 THR A C 1
ATOM 5264 O O . THR A 1 670 ? 2.657 10.321 -23.827 1.00 89.56 670 THR A O 1
ATOM 5267 N N . CYS A 1 671 ? 0.837 10.221 -22.519 1.00 93.19 671 CYS A N 1
ATOM 5268 C CA . CYS A 1 671 ? -0.135 10.103 -23.608 1.00 93.19 671 CYS A CA 1
ATOM 5269 C C . CYS A 1 671 ? -0.058 11.293 -24.571 1.00 93.19 671 CYS A C 1
ATOM 5271 O O . CYS A 1 671 ? 0.034 11.099 -25.776 1.00 93.19 671 CYS A O 1
ATOM 5273 N N . ARG A 1 672 ? 0.005 12.534 -24.066 1.00 92.06 672 ARG A N 1
ATOM 5274 C CA . ARG A 1 672 ? 0.154 13.728 -24.920 1.00 92.06 672 ARG A CA 1
ATOM 5275 C C . ARG A 1 672 ? 1.451 13.731 -25.729 1.00 92.06 672 ARG A C 1
ATOM 5277 O O . ARG A 1 672 ? 1.460 14.245 -26.847 1.00 92.06 672 ARG A O 1
ATOM 5284 N N . GLN A 1 673 ? 2.553 13.236 -25.168 1.00 90.06 673 GLN A N 1
ATOM 5285 C CA . GLN A 1 673 ? 3.824 13.114 -25.887 1.00 90.06 673 GLN A CA 1
ATOM 5286 C C . GLN A 1 673 ? 3.751 12.020 -26.958 1.00 90.06 673 GLN A C 1
ATOM 5288 O O . GLN A 1 673 ? 4.141 12.271 -28.097 1.00 90.06 673 GLN A O 1
ATOM 5293 N N . TYR A 1 674 ? 3.185 10.859 -26.620 1.00 93.06 674 TYR A N 1
ATOM 5294 C CA . TYR A 1 674 ? 2.919 9.778 -27.566 1.00 93.06 674 TYR A CA 1
ATOM 5295 C C . TYR A 1 674 ? 2.024 10.248 -28.721 1.00 93.06 674 TYR A C 1
ATOM 5297 O O . TYR A 1 674 ? 2.421 10.139 -29.877 1.00 93.06 674 TYR A O 1
ATOM 5305 N N . ASP A 1 675 ? 0.881 10.877 -28.429 1.00 94.00 675 ASP A N 1
ATOM 5306 C CA . ASP A 1 675 ? -0.085 11.335 -29.434 1.00 94.00 675 ASP A CA 1
ATOM 5307 C C . ASP A 1 675 ? 0.560 12.324 -30.427 1.00 94.00 675 ASP A C 1
ATOM 5309 O O . ASP A 1 675 ? 0.231 12.329 -31.614 1.00 94.00 675 ASP A O 1
ATOM 5313 N N . LYS A 1 676 ? 1.505 13.163 -29.972 1.00 91.56 676 LYS A N 1
ATOM 5314 C CA . LYS A 1 676 ? 2.260 14.084 -30.845 1.00 91.56 676 LYS A CA 1
ATOM 5315 C C . LYS A 1 676 ? 3.170 13.353 -31.834 1.00 91.56 676 LYS A C 1
ATOM 5317 O O . LYS A 1 676 ? 3.295 13.816 -32.968 1.00 91.56 676 LYS A O 1
ATOM 5322 N N . LEU A 1 677 ? 3.815 12.266 -31.408 1.00 90.75 677 LEU A N 1
ATOM 5323 C CA . LEU A 1 677 ? 4.692 11.458 -32.261 1.00 90.75 677 LEU A CA 1
ATOM 5324 C C . LEU A 1 677 ? 3.875 10.552 -33.187 1.00 90.75 677 LEU A C 1
ATOM 5326 O O . LEU A 1 677 ? 4.102 10.558 -34.398 1.00 90.75 677 LEU A O 1
ATOM 5330 N N . ARG A 1 678 ? 2.868 9.861 -32.638 1.00 91.69 678 ARG A N 1
ATOM 5331 C CA . ARG A 1 678 ? 2.013 8.911 -33.358 1.00 91.69 678 ARG A CA 1
ATOM 5332 C C . ARG A 1 678 ? 1.232 9.574 -34.490 1.00 91.69 678 ARG A C 1
ATOM 5334 O O . ARG A 1 678 ? 1.197 9.025 -35.584 1.00 91.69 678 ARG A O 1
ATOM 5341 N N . LYS A 1 679 ? 0.692 10.786 -34.284 1.00 92.50 679 LYS A N 1
ATOM 5342 C CA . LYS A 1 679 ? -0.008 11.566 -35.333 1.00 92.50 679 LYS A CA 1
ATOM 5343 C C . LYS A 1 679 ? 0.868 11.928 -36.535 1.00 92.50 679 LYS A C 1
ATOM 5345 O O . LYS A 1 679 ? 0.338 12.281 -37.581 1.00 92.50 679 LYS A O 1
ATOM 5350 N N . ARG A 1 680 ? 2.192 11.913 -36.368 1.00 92.88 680 ARG A N 1
ATOM 5351 C CA . ARG A 1 680 ? 3.172 12.195 -37.426 1.00 92.88 680 ARG A CA 1
ATOM 5352 C C . ARG A 1 680 ? 3.865 10.930 -37.927 1.00 92.88 680 ARG A C 1
ATOM 5354 O O . ARG A 1 680 ? 4.789 11.050 -38.721 1.00 92.88 680 ARG A O 1
ATOM 5361 N N . GLU A 1 681 ? 3.484 9.766 -37.398 1.00 90.31 681 GLU A N 1
ATOM 5362 C CA . GLU A 1 681 ? 4.138 8.477 -37.647 1.00 90.31 681 GLU A CA 1
ATOM 5363 C C . GLU A 1 681 ? 5.667 8.537 -37.469 1.00 90.31 681 GLU A C 1
ATOM 5365 O O . GLU A 1 681 ? 6.440 7.862 -38.146 1.00 90.31 681 GLU A O 1
ATOM 5370 N N . ALA A 1 682 ? 6.123 9.380 -36.539 1.00 88.81 682 ALA A N 1
ATOM 5371 C CA . ALA A 1 682 ? 7.538 9.660 -36.362 1.00 88.81 682 ALA A CA 1
ATOM 5372 C C . ALA A 1 682 ? 8.245 8.488 -35.667 1.00 88.81 682 ALA A C 1
ATOM 5374 O O . ALA A 1 682 ? 7.754 7.979 -34.658 1.00 88.81 682 ALA A O 1
ATOM 5375 N N . PHE A 1 683 ? 9.428 8.125 -36.177 1.00 88.81 683 PHE A N 1
ATOM 5376 C CA . PHE A 1 683 ? 10.353 7.134 -35.602 1.00 88.81 683 PHE A CA 1
ATOM 5377 C C . PHE A 1 683 ? 9.810 5.695 -35.471 1.00 88.81 683 PHE A C 1
ATOM 5379 O O . PHE A 1 683 ? 10.361 4.900 -34.715 1.00 88.81 683 PHE A O 1
ATOM 5386 N N . LEU A 1 684 ? 8.774 5.329 -36.236 1.00 89.88 684 LEU A N 1
ATOM 5387 C CA . LEU A 1 684 ? 8.173 3.986 -36.203 1.00 89.88 684 LEU A CA 1
ATOM 5388 C C . LEU A 1 684 ? 8.954 2.921 -36.993 1.00 89.88 684 LEU A C 1
ATOM 5390 O O . LEU A 1 684 ? 8.782 1.729 -36.754 1.00 89.88 684 LEU A O 1
ATOM 5394 N N . GLU A 1 685 ? 9.844 3.327 -37.900 1.00 89.06 685 GLU A N 1
ATOM 5395 C CA . GLU A 1 685 ? 10.581 2.404 -38.778 1.00 89.06 685 GLU A CA 1
ATOM 5396 C C . GLU A 1 685 ? 11.447 1.400 -38.002 1.00 89.06 685 GLU A C 1
ATOM 5398 O O . GLU A 1 685 ? 11.615 0.258 -38.415 1.00 89.06 685 GLU A O 1
ATOM 5403 N N . GLN A 1 686 ? 11.987 1.805 -36.850 1.00 87.19 686 GLN A N 1
ATOM 5404 C CA . GLN A 1 686 ? 12.764 0.905 -35.995 1.00 87.19 686 GLN A CA 1
ATOM 5405 C C . GLN A 1 686 ? 11.886 -0.129 -35.283 1.00 87.19 686 GLN A C 1
ATOM 5407 O O . GLN A 1 686 ? 12.347 -1.240 -35.048 1.00 87.19 686 GLN A O 1
ATOM 5412 N N . PHE A 1 687 ? 10.635 0.215 -34.969 1.00 89.31 687 PHE A N 1
ATOM 5413 C CA . PHE A 1 687 ? 9.677 -0.713 -34.368 1.00 89.31 687 PHE A CA 1
ATOM 5414 C C . PHE A 1 687 ? 9.202 -1.733 -35.403 1.00 89.31 687 PHE A C 1
ATOM 5416 O O . PHE A 1 687 ? 9.187 -2.919 -35.109 1.00 89.31 687 PHE A O 1
ATOM 5423 N N . ARG A 1 688 ? 8.931 -1.301 -36.643 1.00 90.94 688 ARG A N 1
ATOM 5424 C CA . ARG A 1 688 ? 8.458 -2.158 -37.749 1.00 90.94 688 ARG A CA 1
ATOM 5425 C C . ARG A 1 688 ? 9.407 -3.311 -38.119 1.00 90.94 688 ARG A C 1
ATOM 5427 O O . ARG A 1 688 ? 8.988 -4.274 -38.754 1.00 90.94 688 ARG A O 1
ATOM 5434 N N . LYS A 1 689 ? 10.688 -3.216 -37.749 1.00 89.56 689 LYS A N 1
ATOM 5435 C CA . LYS A 1 689 ? 11.679 -4.286 -37.963 1.00 89.56 689 LYS A CA 1
ATOM 5436 C C . LYS A 1 689 ? 11.493 -5.481 -37.029 1.00 89.56 689 LYS A C 1
ATOM 5438 O O . LYS A 1 689 ? 12.032 -6.542 -37.320 1.00 89.56 689 LYS A O 1
ATOM 5443 N N . GLU A 1 690 ? 10.784 -5.289 -35.925 1.00 90.19 690 GLU A N 1
ATOM 5444 C CA . GLU A 1 690 ? 10.542 -6.304 -34.905 1.00 90.19 690 GLU A CA 1
ATOM 5445 C C . GLU A 1 690 ? 9.198 -6.996 -35.166 1.00 90.19 690 GLU A C 1
ATOM 5447 O O . GLU A 1 690 ? 8.247 -6.364 -35.634 1.00 90.19 690 GLU A O 1
ATOM 5452 N N . ASP A 1 691 ? 9.109 -8.291 -34.853 1.00 86.06 691 ASP A N 1
ATOM 5453 C CA . ASP A 1 691 ? 7.993 -9.147 -35.282 1.00 86.06 691 ASP A CA 1
ATOM 5454 C C . ASP A 1 691 ? 6.622 -8.652 -34.790 1.00 86.06 691 ASP A C 1
ATOM 5456 O O . ASP A 1 691 ? 5.644 -8.707 -35.533 1.00 86.06 691 ASP A O 1
ATOM 5460 N N . ILE A 1 692 ? 6.565 -8.062 -33.592 1.00 87.75 692 ILE A N 1
ATOM 5461 C CA . ILE A 1 692 ? 5.335 -7.527 -32.978 1.00 87.75 692 ILE A CA 1
ATOM 5462 C C . ILE A 1 692 ? 4.714 -6.384 -33.795 1.00 87.75 692 ILE A C 1
ATOM 5464 O O . ILE A 1 692 ? 3.499 -6.212 -33.786 1.00 87.75 692 ILE A O 1
ATOM 5468 N N . PHE A 1 693 ? 5.529 -5.600 -34.505 1.00 91.69 693 PHE A N 1
ATOM 5469 C CA . PHE A 1 693 ? 5.080 -4.402 -35.230 1.00 91.69 693 PHE A CA 1
ATOM 5470 C C . PHE A 1 693 ? 5.251 -4.517 -36.748 1.00 91.69 693 PHE A C 1
ATOM 5472 O O . PHE A 1 693 ? 5.155 -3.520 -37.472 1.00 91.69 693 PHE A O 1
ATOM 5479 N N . LYS A 1 694 ? 5.547 -5.723 -37.242 1.00 85.62 694 LYS A N 1
ATOM 5480 C CA . LYS A 1 694 ? 5.816 -5.980 -38.657 1.00 85.62 694 LYS A CA 1
ATOM 5481 C C . LYS A 1 694 ? 4.584 -5.740 -39.530 1.00 85.62 694 LYS A C 1
ATOM 5483 O O . LYS A 1 694 ? 4.700 -5.131 -40.595 1.00 85.62 694 LYS A O 1
ATOM 5488 N N . ASP A 1 695 ? 3.422 -6.185 -39.056 1.00 85.19 695 ASP A N 1
ATOM 5489 C CA . ASP A 1 695 ? 2.169 -6.145 -39.813 1.00 85.19 695 ASP A CA 1
ATOM 5490 C C . ASP A 1 695 ? 1.346 -4.880 -39.519 1.00 85.19 695 ASP A C 1
ATOM 5492 O O . ASP A 1 695 ? 0.829 -4.244 -40.442 1.00 85.19 695 ASP A O 1
ATOM 5496 N N . ASN A 1 696 ? 1.236 -4.480 -38.248 1.00 90.25 696 ASN A N 1
ATOM 5497 C CA . ASN A 1 696 ? 0.490 -3.294 -37.823 1.00 90.25 696 ASN A CA 1
ATOM 5498 C C . ASN A 1 696 ? 1.048 -2.686 -36.518 1.00 90.25 696 ASN A C 1
ATOM 5500 O O . ASN A 1 696 ? 2.029 -3.165 -35.956 1.00 90.25 696 ASN A O 1
ATOM 5504 N N . PHE A 1 697 ? 0.433 -1.593 -36.057 1.00 91.69 697 PHE A N 1
ATOM 5505 C CA . PHE A 1 697 ? 0.786 -0.915 -34.804 1.00 91.69 697 PHE A CA 1
ATOM 5506 C C . PHE A 1 697 ? -0.327 -1.029 -33.750 1.00 91.69 697 PHE A C 1
ATOM 5508 O O . PHE A 1 697 ? -0.395 -0.203 -32.839 1.00 91.69 697 PHE A O 1
ATOM 5515 N N . ASP A 1 698 ? -1.184 -2.048 -33.851 1.00 91.19 698 ASP A N 1
ATOM 5516 C CA . ASP A 1 698 ? -2.365 -2.207 -32.993 1.00 91.19 698 ASP A CA 1
ATOM 5517 C C . ASP A 1 698 ? -1.973 -2.327 -31.515 1.00 91.19 698 ASP A C 1
ATOM 5519 O O . ASP A 1 698 ? -2.683 -1.845 -30.636 1.00 91.19 698 ASP A O 1
ATOM 5523 N N . GLU A 1 699 ? -0.799 -2.895 -31.224 1.00 92.44 699 GLU A N 1
ATOM 5524 C CA . GLU A 1 699 ? -0.273 -3.009 -29.862 1.00 92.44 699 GLU A CA 1
ATOM 5525 C C . GLU A 1 699 ? -0.006 -1.636 -29.214 1.00 92.44 699 GLU A C 1
ATOM 5527 O O . GLU A 1 699 ? -0.233 -1.457 -28.013 1.00 92.44 699 GLU A O 1
ATOM 5532 N N . LEU A 1 700 ? 0.410 -0.631 -29.996 1.00 93.00 700 LEU A N 1
ATOM 5533 C CA . LEU A 1 700 ? 0.560 0.746 -29.509 1.00 93.00 700 LEU A CA 1
ATOM 5534 C C . LEU A 1 700 ? -0.803 1.391 -29.235 1.00 93.00 700 LEU A C 1
ATOM 5536 O O . LEU A 1 700 ? -0.972 2.078 -28.224 1.00 93.00 700 LEU A O 1
ATOM 5540 N N . ASP A 1 701 ? -1.775 1.156 -30.114 1.00 91.62 701 ASP A N 1
ATOM 5541 C CA . ASP A 1 701 ? -3.110 1.742 -30.009 1.00 91.62 701 ASP A CA 1
ATOM 5542 C C . ASP A 1 701 ? -3.903 1.102 -28.846 1.00 91.62 701 ASP A C 1
ATOM 5544 O O . ASP A 1 701 ? -4.502 1.813 -28.036 1.00 91.62 701 ASP A O 1
ATOM 5548 N N . ASN A 1 702 ? -3.773 -0.211 -28.641 1.00 94.81 702 ASN A N 1
ATOM 5549 C CA . ASN A 1 702 ? -4.291 -0.922 -27.471 1.00 94.81 702 ASN A CA 1
ATOM 5550 C C . ASN A 1 702 ? -3.625 -0.453 -26.162 1.00 94.81 702 ASN A C 1
ATOM 5552 O O . ASN A 1 702 ? -4.303 -0.219 -25.160 1.00 94.81 702 ASN A O 1
ATOM 5556 N N . SER A 1 703 ? -2.302 -0.241 -26.169 1.00 94.94 703 SER A N 1
ATOM 5557 C CA . SER A 1 703 ? -1.585 0.332 -25.018 1.00 94.94 703 SER A CA 1
ATOM 5558 C C . SER A 1 703 ? -2.081 1.733 -24.675 1.00 94.94 703 SER A C 1
ATOM 5560 O O . SER A 1 703 ? -2.254 2.067 -23.502 1.00 94.94 703 SER A O 1
ATOM 5562 N N . ARG A 1 704 ? -2.358 2.555 -25.693 1.00 96.06 704 ARG A N 1
ATOM 5563 C CA . ARG A 1 704 ? -2.907 3.900 -25.517 1.00 96.06 704 ARG A CA 1
ATOM 5564 C C . ARG A 1 704 ? -4.295 3.879 -24.882 1.00 96.06 704 ARG A C 1
ATOM 5566 O O . ARG A 1 704 ? -4.573 4.749 -24.051 1.00 96.06 704 ARG A O 1
ATOM 5573 N N . GLU A 1 705 ? -5.136 2.926 -25.270 1.00 95.38 705 GLU A N 1
ATOM 5574 C CA . GLU A 1 705 ? -6.485 2.745 -24.732 1.00 95.38 705 GLU A CA 1
ATOM 5575 C C . GLU A 1 705 ? -6.456 2.285 -23.272 1.00 95.38 705 GLU A C 1
ATOM 5577 O O . GLU A 1 705 ? -7.101 2.902 -22.429 1.00 95.38 705 GLU A O 1
ATOM 5582 N N . ILE A 1 706 ? -5.640 1.283 -22.932 1.00 93.81 706 ILE A N 1
ATOM 5583 C CA . ILE A 1 706 ? -5.519 0.787 -21.550 1.00 93.81 706 ILE A CA 1
ATOM 5584 C C . ILE A 1 706 ? -5.032 1.890 -20.605 1.00 93.81 706 ILE A C 1
ATOM 5586 O O . ILE A 1 706 ? -5.579 2.075 -19.517 1.00 93.81 706 ILE A O 1
ATOM 5590 N N . VAL A 1 707 ? -4.039 2.679 -21.028 1.00 94.44 707 VAL A N 1
ATOM 5591 C CA . VAL A 1 707 ? -3.563 3.815 -20.226 1.00 94.44 707 VAL A CA 1
ATOM 5592 C C . VAL A 1 707 ? -4.625 4.922 -20.141 1.00 94.44 707 VAL A C 1
ATOM 5594 O O . VAL A 1 707 ? -4.714 5.590 -19.112 1.00 94.44 707 VAL A O 1
ATOM 5597 N N . GLN A 1 708 ? -5.473 5.099 -21.163 1.00 95.12 708 GLN A N 1
ATOM 5598 C CA . GLN A 1 708 ? -6.618 6.016 -21.080 1.00 95.12 708 GLN A CA 1
ATOM 5599 C C . GLN A 1 708 ? -7.643 5.549 -20.047 1.00 95.12 708 GLN A C 1
ATOM 5601 O O . GLN A 1 708 ? -8.035 6.341 -19.197 1.00 95.12 708 GLN A O 1
ATOM 5606 N N . GLN A 1 709 ? -8.019 4.269 -20.074 1.00 93.19 709 GLN A N 1
ATOM 5607 C CA . GLN A 1 709 ? -8.948 3.680 -19.107 1.00 93.19 709 GLN A CA 1
ATOM 5608 C C . GLN A 1 709 ? -8.432 3.843 -17.673 1.00 93.19 709 GLN A C 1
ATOM 5610 O O . GLN A 1 709 ? -9.198 4.186 -16.774 1.00 93.19 709 GLN A O 1
ATOM 5615 N N . LEU A 1 710 ? -7.121 3.677 -17.459 1.00 91.38 710 LEU A N 1
ATOM 5616 C CA . LEU A 1 710 ? -6.488 3.936 -16.167 1.00 91.38 710 LEU A CA 1
ATOM 5617 C C . LEU A 1 710 ? -6.639 5.405 -15.733 1.00 91.38 710 LEU A C 1
ATOM 5619 O O . LEU A 1 710 ? -6.981 5.682 -14.583 1.00 91.38 710 LEU A O 1
ATOM 5623 N N . ILE A 1 711 ? -6.381 6.357 -16.636 1.00 91.94 711 ILE A N 1
ATOM 5624 C CA . ILE A 1 711 ? -6.550 7.796 -16.369 1.00 91.94 711 ILE A CA 1
ATOM 5625 C C . ILE A 1 711 ? -8.006 8.104 -16.004 1.00 91.94 711 ILE A C 1
ATOM 5627 O O . ILE A 1 711 ? -8.260 8.788 -15.008 1.00 91.94 711 ILE A O 1
ATOM 5631 N N . ASP A 1 712 ? -8.953 7.578 -16.776 1.00 91.00 712 ASP A N 1
ATOM 5632 C CA . ASP A 1 712 ? -10.383 7.798 -16.580 1.00 91.00 712 ASP A CA 1
ATOM 5633 C C . ASP A 1 712 ? -10.855 7.208 -15.245 1.00 91.00 712 ASP A C 1
ATOM 5635 O O . ASP A 1 712 ? -11.607 7.854 -14.511 1.00 91.00 712 ASP A O 1
ATOM 5639 N N . GLU A 1 713 ? -10.336 6.041 -14.861 1.00 88.94 713 GLU A N 1
ATOM 5640 C CA . GLU A 1 713 ? -10.607 5.431 -13.562 1.00 88.94 713 GLU A CA 1
ATOM 5641 C C . GLU A 1 713 ? -10.050 6.269 -12.399 1.00 88.94 713 GLU A C 1
ATOM 5643 O O . GLU A 1 713 ? -10.736 6.448 -11.389 1.00 88.94 713 GLU A O 1
ATOM 5648 N N . TYR A 1 714 ? -8.850 6.851 -12.530 1.00 87.81 714 TYR A N 1
ATOM 5649 C CA . TYR A 1 714 ? -8.306 7.785 -11.533 1.00 87.81 714 TYR A CA 1
ATOM 5650 C C . TYR A 1 714 ? -9.166 9.046 -11.379 1.00 87.81 714 TYR A C 1
ATOM 5652 O O . TYR A 1 714 ? -9.309 9.559 -10.264 1.00 87.81 714 TYR A O 1
ATOM 5660 N N . HIS A 1 715 ? -9.758 9.547 -12.466 1.00 87.50 715 HIS A N 1
ATOM 5661 C CA . HIS A 1 715 ? -10.705 10.664 -12.410 1.00 87.50 715 HIS A CA 1
ATOM 5662 C C . HIS A 1 715 ? -12.029 10.244 -11.774 1.00 87.50 715 HIS A C 1
ATOM 5664 O O . HIS A 1 715 ? -12.531 10.944 -10.890 1.00 87.50 715 HIS A O 1
ATOM 5670 N N . ALA A 1 716 ? -12.567 9.080 -12.144 1.00 86.25 716 ALA A N 1
ATOM 5671 C CA . ALA A 1 716 ? -13.775 8.516 -11.548 1.00 86.25 716 ALA A CA 1
ATOM 5672 C C . ALA A 1 716 ? -13.605 8.290 -10.037 1.00 86.25 716 ALA A C 1
ATOM 5674 O O . ALA A 1 716 ? -14.500 8.620 -9.260 1.00 86.25 716 ALA A O 1
ATOM 5675 N N . ALA A 1 717 ? -12.425 7.840 -9.604 1.00 83.38 717 ALA A N 1
ATOM 5676 C CA . ALA A 1 717 ? -12.053 7.647 -8.206 1.00 83.38 717 ALA A CA 1
ATOM 5677 C C . ALA A 1 717 ? -12.149 8.926 -7.356 1.00 83.38 717 ALA A C 1
ATOM 5679 O O . ALA A 1 717 ? -12.275 8.844 -6.137 1.00 83.38 717 ALA A O 1
ATOM 5680 N N . THR A 1 718 ? -12.147 10.121 -7.950 1.00 81.81 718 THR A N 1
ATOM 5681 C CA . THR A 1 718 ? -12.361 11.366 -7.189 1.00 81.81 718 THR A CA 1
ATOM 5682 C C . THR A 1 718 ? -13.826 11.604 -6.811 1.00 81.81 718 THR A C 1
ATOM 5684 O O . THR A 1 718 ? -14.118 12.423 -5.934 1.00 81.81 718 THR A O 1
ATOM 5687 N N . ARG A 1 719 ? -14.762 10.889 -7.446 1.00 82.19 719 ARG A N 1
ATOM 5688 C CA . ARG A 1 719 ? -16.202 11.125 -7.333 1.00 82.19 719 ARG A CA 1
ATOM 5689 C C . ARG A 1 719 ? -16.872 10.139 -6.362 1.00 82.19 719 ARG A C 1
ATOM 5691 O O . ARG A 1 719 ? -16.421 9.004 -6.228 1.00 82.19 719 ARG A O 1
ATOM 5698 N N . PRO A 1 720 ? -17.976 10.522 -5.689 1.00 75.56 720 PRO A N 1
ATOM 5699 C CA . PRO A 1 720 ? -18.707 9.628 -4.781 1.00 75.56 720 PRO A CA 1
ATOM 5700 C C . PRO A 1 720 ? -19.345 8.399 -5.448 1.00 75.56 720 PRO A C 1
ATOM 5702 O O . PRO A 1 720 ? -19.605 7.410 -4.769 1.00 75.56 720 PRO A O 1
ATOM 5705 N N . ASP A 1 721 ? -19.606 8.456 -6.756 1.00 79.50 721 ASP A N 1
ATOM 5706 C CA . ASP A 1 721 ? -20.253 7.405 -7.551 1.00 79.50 721 ASP A CA 1
ATOM 5707 C C . ASP A 1 721 ? -19.279 6.337 -8.081 1.00 79.50 721 ASP A C 1
ATOM 5709 O O . ASP A 1 721 ? -19.706 5.411 -8.771 1.00 79.50 721 ASP A O 1
ATOM 5713 N N . TYR A 1 722 ? -17.993 6.404 -7.716 1.00 79.81 722 TYR A N 1
ATOM 5714 C CA . TYR A 1 722 ? -16.970 5.454 -8.164 1.00 79.81 722 TYR A CA 1
ATOM 5715 C C . TYR A 1 722 ? -17.333 3.984 -7.897 1.00 79.81 722 TYR A C 1
ATOM 5717 O O . TYR A 1 722 ? 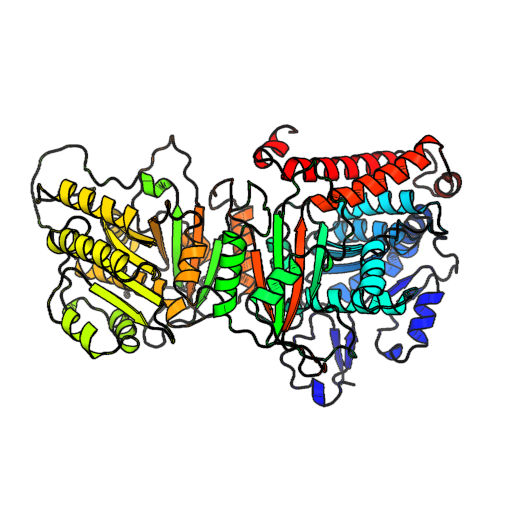-17.098 3.121 -8.735 1.00 79.81 722 TYR A O 1
ATOM 5725 N N . ILE A 1 723 ? -17.971 3.679 -6.762 1.00 72.56 723 ILE A N 1
ATOM 5726 C CA . ILE A 1 723 ? -18.347 2.294 -6.418 1.00 72.56 723 ILE A CA 1
ATOM 5727 C C . ILE A 1 723 ? -19.350 1.706 -7.422 1.00 72.56 723 ILE A C 1
ATOM 5729 O O . ILE A 1 723 ? -19.336 0.503 -7.665 1.00 72.56 723 ILE A O 1
ATOM 5733 N N . SER A 1 724 ? -20.195 2.548 -8.022 1.00 70.12 724 SER A N 1
ATOM 5734 C CA . SER A 1 724 ? -21.139 2.157 -9.076 1.00 70.12 724 SER A CA 1
ATOM 5735 C C . SER A 1 724 ? -20.577 2.288 -10.495 1.00 70.12 724 SER A C 1
ATOM 5737 O O . SER A 1 724 ? -21.232 1.852 -11.441 1.00 70.12 724 SER A O 1
ATOM 5739 N N . TRP A 1 725 ? -19.387 2.870 -10.660 1.00 67.88 725 TRP A N 1
ATOM 5740 C CA . TRP A 1 725 ? -18.782 3.135 -11.966 1.00 67.88 725 TRP A CA 1
ATOM 5741 C C . TRP A 1 725 ? -18.484 1.833 -12.727 1.00 67.88 725 TRP A C 1
ATOM 5743 O O . TRP A 1 725 ? -18.927 1.669 -13.857 1.00 67.88 725 TRP A O 1
ATOM 5753 N N . GLY A 1 726 ? -17.879 0.838 -12.066 1.00 56.53 726 GLY A N 1
ATOM 5754 C CA . GLY A 1 726 ? -17.561 -0.457 -12.692 1.00 56.53 726 GLY A CA 1
ATOM 5755 C C . GLY A 1 726 ? -18.759 -1.387 -12.946 1.00 56.53 726 GLY A C 1
ATOM 5756 O O . GLY A 1 726 ? -18.607 -2.397 -13.620 1.00 56.53 726 GLY A O 1
ATOM 5757 N N . THR A 1 727 ? -19.947 -1.076 -12.413 1.00 50.84 727 THR A N 1
ATOM 5758 C CA . THR A 1 727 ? -21.186 -1.846 -12.661 1.00 50.84 727 THR A CA 1
ATOM 5759 C C . THR A 1 727 ? -21.977 -1.366 -13.877 1.00 50.84 727 THR A C 1
ATOM 5761 O O . THR A 1 727 ? -22.978 -1.987 -14.211 1.00 50.84 727 THR A O 1
ATOM 5764 N N . GLN A 1 728 ? -21.573 -0.263 -14.516 1.00 41.12 728 GLN A N 1
ATOM 5765 C CA . GLN A 1 728 ? -22.214 0.236 -15.739 1.00 41.12 728 GLN A CA 1
ATOM 5766 C C . GLN A 1 728 ? -21.570 -0.310 -17.027 1.00 41.12 728 GLN A C 1
ATOM 5768 O O . GLN A 1 728 ? -22.151 -0.145 -18.094 1.00 41.12 728 GLN A O 1
ATOM 5773 N N . GLU A 1 729 ? -20.408 -0.969 -16.928 1.00 36.12 729 GLU A N 1
ATOM 5774 C CA . GLU A 1 729 ? -19.650 -1.527 -18.065 1.00 36.12 729 GLU A CA 1
ATOM 5775 C C . GLU A 1 729 ? -19.719 -3.069 -18.179 1.00 36.12 729 GLU A C 1
ATOM 5777 O O . GLU A 1 729 ? -19.032 -3.649 -19.018 1.00 36.12 729 GLU A O 1
ATOM 5782 N N . GLN A 1 730 ? -20.551 -3.742 -17.370 1.00 28.84 730 GLN A N 1
ATOM 5783 C CA . GLN A 1 730 ? -20.940 -5.157 -17.540 1.00 28.84 730 GLN A CA 1
ATOM 5784 C C . GLN A 1 730 ? -22.410 -5.243 -17.933 1.00 28.84 730 GLN A C 1
ATOM 5786 O O . GLN A 1 730 ? -22.731 -6.101 -18.785 1.00 28.84 730 GLN A O 1
#